Protein AF-0000000067275438 (afdb_homodimer)

Nearest PDB structures (foldseek):
  1jh6-assembly1_A  TM=9.634E-01  e=3.774E-24  Arabidopsis thaliana
  1fsi-assembly2_B  TM=9.396E-01  e=2.263E-23  Arabidopsis thaliana
  1fsi-assembly3_C  TM=9.341E-01  e=6.629E-23  Arabidopsis thaliana
  1fsi-assembly1_A  TM=9.059E-01  e=2.707E-23  Arabidopsis thaliana
  2d4g-assembly1_B  TM=7.883E-01  e=5.390E-08  Bacillus subtilis

Foldseek 3Di:
DPPPPPPVVPPDDDDDDADKFKKWKWFAFDPVVQVVLQQLLVQLCVPPNFADDGKTKTLGGIDIDHPVLLVVLVVVLQAPQAKDKWAFQAWDADQAQQRGIWGWTPCPPSSQVSSVSSCVSSVNDDPDGDTIIIDSHGDRDDPVSSVVSRVSSCVSPVCRNGDMGMGFKMFMWRFDPVPRNRPPIDTDDMDGHHD/DPPPPPPPVPDDDDDDDADKFWKWKWFAFDPVVQVVLQQLLVQLCVPPNFADDGKTKTLGGIDIDHPVLLVVLVVVLQAPQAKDKWAFQAWDADQAQQRGIWGWTPCPPSSQVSSVSSCVSSVNDDPDGDTIIIDSHGDRDDPVSSVVSRVSSCVSPVCRNGDMGMGFKMFMWRFDPVDRNRVVIDTDDMDGHHD

InterPro domains:
  IPR009097 Cyclic phosphodiesterase [SSF55144] (19-194)
  IPR012386 2',3'-cyclic-nucleotide 3'-phosphodiesterase [PF07823] (24-150)
  IPR012386 2',3'-cyclic-nucleotide 3'-phosphodiesterase [PIRSF017903] (10-194)
  IPR012386 2',3'-cyclic-nucleotide 3'-phosphodiesterase [PTHR28141] (18-194)

Solvent-accessible surface area (backbone atoms only — not comparable to full-atom values): 21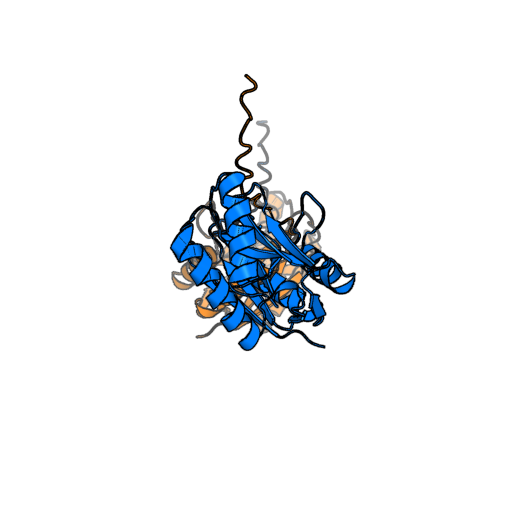178 Å² total; per-residue (Å²): 134,76,81,71,75,74,70,72,59,65,84,68,68,31,66,49,70,72,75,64,46,37,30,30,32,32,36,36,56,48,68,74,55,39,55,54,50,47,52,53,27,50,57,48,31,76,75,74,43,58,54,70,75,80,69,37,29,64,50,38,66,40,29,46,36,35,68,54,47,47,52,54,28,48,52,54,25,48,75,67,37,59,40,43,69,47,36,38,64,37,75,47,68,50,86,28,44,80,39,20,32,25,40,34,33,55,73,42,71,65,49,48,47,42,30,51,49,40,26,61,51,50,34,50,72,74,95,63,80,85,75,46,36,33,57,50,38,41,40,90,66,52,73,68,54,44,53,52,49,50,53,48,48,44,66,75,37,74,64,54,53,74,41,65,48,58,36,42,33,41,32,38,26,41,43,60,84,83,46,77,58,49,75,79,47,39,80,75,46,74,46,69,37,44,120,132,78,81,72,73,75,65,72,58,63,83,70,68,32,67,50,70,72,75,64,47,38,30,29,32,30,35,35,57,48,68,73,56,39,54,54,50,49,52,51,26,51,57,49,30,74,76,73,43,59,54,71,77,80,69,38,28,64,50,38,67,42,29,47,35,35,68,54,47,47,52,54,29,49,53,54,26,46,75,67,40,58,39,43,69,46,36,37,64,38,77,47,68,53,87,28,45,82,39,19,30,25,39,34,33,56,70,42,70,64,50,48,47,42,29,49,50,39,26,62,51,52,34,51,69,74,94,63,81,85,73,47,38,33,57,50,37,40,42,92,68,52,72,67,53,45,53,51,51,49,53,47,49,45,68,76,38,74,65,54,51,72,41,66,46,58,36,43,32,40,32,38,26,42,43,58,83,84,45,77,57,49,76,78,46,39,80,74,46,72,46,69,36,46,121

Radius of gyration: 29.34 Å; Cα contacts (8 Å, |Δi|>4): 802; chains: 2; bounding box: 52×86×52 Å

pLDDT: mean 92.57, std 13.68, range [24.53, 98.75]

Sequence (390 aa):
MEAGTAVMQQVQISEAVLEKHVYSVWALPREEVRVRVKKLMEGLRSEFGGPQFEPHVTVIGAIRLTEAEARDRFKKACETVKAYSATVEKIDSGTFYYQCVYLLLHPTTEVVEASALCCSHFGYNRSGSYMPHLSLLYGDLTDEEKKKAQEKAYILDEGISSLSFPISHLALCKTDTEDKSCKSWETVEECSLQPMEAGTAVMQQVQISEAVLEKHVYSVWALPREEVRVRVKKLMEGLRSEFGGPQFEPHVTVIGAIRLTEAEARDRFKKACETVKAYSATVEKIDSGTFYYQCVYLLLHPTTEVVEASALCCSHFGYNRSGSYMPHLSLLYGDLTDEEKKKAQEKAYILDEGISSLSFPISHLALCKTDTEDKSCKSWETVEECSLQP

Secondary structure (DSSP, 8-state):
------------PEEP----EEEEEEEEE-HHHHHHHHHHHHHHHHHH--------EEEEEEEEE-HHHHHHHHHHHHHHPBPEEEEEEEEEE-SSGGGSEEEEE---HHHHHHHHHHHHHHT---SS----EEEEE-S---HHHHHHHHHHHHHH-TTGGG-EEEEEEEEEEE--TT-TT-TT-EEEEEEEPB-/------------PEEP----EEEEEEEEE-HHHHHHHHHHHHHHHHHH--------EEEEEEEEE-HHHHHHHHHHHHHHPBPEEEEEEEEEE-SSGGGSEEEEE---HHHHHHHHHHHHHHT---SS----EEEEE-S---HHHHHHHHHHHHHH-TTGGG-EEEEEEEEEEE--TT-TT-TT-EEEEEEEPB-

Structure (mmCIF, N/CA/C/O backbone):
data_AF-0000000067275438-model_v1
#
loop_
_entity.id
_entity.type
_entity.pdbx_description
1 polymer 'Cyclic phosphodiesterase'
#
loop_
_atom_site.group_PDB
_atom_site.id
_atom_site.type_symbol
_atom_site.label_atom_id
_atom_site.label_alt_id
_atom_site.label_comp_id
_atom_site.label_asym_id
_atom_site.label_entity_id
_atom_site.label_seq_id
_atom_site.pdbx_PDB_ins_code
_atom_site.Cartn_x
_atom_site.Cartn_y
_atom_site.Cartn_z
_atom_site.occupancy
_atom_site.B_iso_or_equiv
_atom_site.auth_seq_id
_atom_site.auth_comp_id
_atom_site.auth_asym_id
_atom_site.auth_atom_id
_atom_site.pdbx_PDB_model_num
ATOM 1 N N . MET A 1 1 ? 32.469 -38.594 -7.516 1 27.27 1 MET A N 1
ATOM 2 C CA . MET A 1 1 ? 31.703 -38.344 -6.289 1 27.27 1 MET A CA 1
ATOM 3 C C . MET A 1 1 ? 31.656 -36.875 -5.945 1 27.27 1 MET A C 1
ATOM 5 O O . MET A 1 1 ? 31.875 -36.5 -4.793 1 27.27 1 MET A O 1
ATOM 9 N N . GLU A 1 2 ? 31.672 -36.031 -6.91 1 25.73 2 GLU A N 1
ATOM 10 C CA . GLU A 1 2 ? 31.531 -34.594 -6.914 1 25.73 2 GLU A CA 1
ATOM 11 C C . GLU A 1 2 ? 30.203 -34.156 -6.285 1 25.73 2 GLU A C 1
ATOM 13 O O . GLU A 1 2 ? 29.172 -34.812 -6.516 1 25.73 2 GLU A O 1
ATOM 18 N N . ALA A 1 3 ? 30.328 -33.656 -4.949 1 33.94 3 ALA A N 1
ATOM 19 C CA . ALA A 1 3 ? 29.234 -33.156 -4.105 1 33.94 3 ALA A CA 1
ATOM 20 C C . ALA A 1 3 ? 28.203 -32.406 -4.934 1 33.94 3 ALA A C 1
ATOM 22 O O . ALA A 1 3 ? 28.516 -31.375 -5.547 1 33.94 3 ALA A O 1
ATOM 23 N N . GLY A 1 4 ? 27.469 -32.969 -5.848 1 29.39 4 GLY A N 1
ATOM 24 C CA . GLY A 1 4 ? 26.469 -32.281 -6.66 1 29.39 4 GLY A CA 1
ATOM 25 C C . GLY A 1 4 ? 25.672 -31.266 -5.887 1 29.39 4 GLY A C 1
ATOM 26 O O . GLY A 1 4 ? 24.984 -31.594 -4.918 1 29.39 4 GLY A O 1
ATOM 27 N N . THR A 1 5 ? 26.281 -30.062 -5.68 1 33.25 5 THR A N 1
ATOM 28 C CA . THR A 1 5 ? 25.688 -28.938 -4.949 1 33.25 5 THR A CA 1
ATOM 29 C C . THR A 1 5 ? 24.203 -28.812 -5.25 1 33.25 5 THR A C 1
ATOM 31 O O . THR A 1 5 ? 23.812 -28.594 -6.395 1 33.25 5 THR A O 1
ATOM 34 N N . ALA A 1 6 ? 23.453 -29.672 -4.754 1 37.31 6 ALA A N 1
ATOM 35 C CA . ALA A 1 6 ? 21.984 -29.578 -4.719 1 37.31 6 ALA A CA 1
ATOM 36 C C . ALA A 1 6 ? 21.531 -28.125 -4.578 1 37.31 6 ALA A C 1
ATOM 38 O O . ALA A 1 6 ? 21.703 -27.516 -3.523 1 37.31 6 ALA A O 1
ATOM 39 N N . VAL A 1 7 ? 21.906 -27.25 -5.512 1 36.16 7 VAL A N 1
ATOM 40 C CA . VAL A 1 7 ? 21.375 -25.891 -5.449 1 36.16 7 VAL A CA 1
ATOM 41 C C . VAL A 1 7 ? 19.891 -25.938 -5.09 1 36.16 7 VAL A C 1
ATOM 43 O O . VAL A 1 7 ? 19.078 -26.469 -5.859 1 36.16 7 VAL A O 1
ATOM 46 N N . MET A 1 8 ? 19.438 -26.219 -4.012 1 40.56 8 MET A N 1
ATOM 47 C CA . MET A 1 8 ? 18.094 -26.047 -3.479 1 40.56 8 MET A CA 1
ATOM 48 C C . MET A 1 8 ? 17.453 -24.781 -4.02 1 40.56 8 MET A C 1
ATOM 50 O O . MET A 1 8 ? 17.922 -23.672 -3.75 1 40.56 8 MET A O 1
ATOM 54 N N . GLN A 1 9 ? 17.203 -24.688 -5.285 1 50.91 9 GLN A N 1
ATOM 55 C CA . GLN A 1 9 ? 16.734 -23.453 -5.91 1 50.91 9 GLN A CA 1
ATOM 56 C C . GLN A 1 9 ? 15.586 -22.844 -5.125 1 50.91 9 GLN A C 1
ATOM 58 O O . GLN A 1 9 ? 14.555 -23.484 -4.918 1 50.91 9 GLN A O 1
ATOM 63 N N . GLN A 1 10 ? 15.812 -22.234 -4 1 59.75 10 GLN A N 1
ATOM 64 C CA . GLN A 1 10 ? 14.914 -21.469 -3.152 1 59.75 10 GLN A CA 1
ATOM 65 C C . GLN A 1 10 ? 14.023 -20.547 -3.984 1 59.75 10 GLN A C 1
ATOM 67 O O . GLN A 1 10 ? 14.43 -20.078 -5.047 1 59.75 10 GLN A O 1
ATOM 72 N N . VAL A 1 11 ? 12.734 -20.703 -3.721 1 72.75 11 VAL A N 1
ATOM 73 C CA . VAL A 1 11 ? 11.828 -19.734 -4.332 1 72.75 11 VAL A CA 1
ATOM 74 C C . VAL A 1 11 ? 12.367 -18.328 -4.137 1 72.75 11 VAL A C 1
ATOM 76 O O . VAL A 1 11 ? 12.727 -17.938 -3.023 1 72.75 11 VAL A O 1
ATOM 79 N N . GLN A 1 12 ? 12.734 -17.766 -5.195 1 79.62 12 GLN A N 1
ATOM 80 C CA . GLN A 1 12 ? 13.164 -16.375 -5.117 1 79.62 12 GLN A CA 1
ATOM 81 C C . GLN A 1 12 ? 11.984 -15.438 -4.848 1 79.62 12 GLN A C 1
ATOM 83 O O . GLN A 1 12 ? 11.023 -15.414 -5.613 1 79.62 12 GLN A O 1
ATOM 88 N N . ILE A 1 13 ? 12.078 -14.852 -3.732 1 86.25 13 ILE A N 1
ATOM 89 C CA . ILE A 1 13 ? 11.047 -13.875 -3.4 1 86.25 13 ILE A CA 1
ATOM 90 C C . ILE A 1 13 ? 11.477 -12.492 -3.887 1 86.25 13 ILE A C 1
ATOM 92 O O . ILE A 1 13 ? 12.547 -12 -3.514 1 86.25 13 ILE A O 1
ATOM 96 N N . SER A 1 14 ? 10.672 -11.906 -4.723 1 86.94 14 SER A N 1
ATOM 97 C CA . SER A 1 14 ? 10.961 -10.57 -5.238 1 86.94 14 SER A CA 1
ATOM 98 C C . SER A 1 14 ? 10.469 -9.492 -4.285 1 86.94 14 SER A C 1
ATOM 100 O O . SER A 1 14 ? 9.531 -9.719 -3.512 1 86.94 14 SER A O 1
ATOM 102 N N . GLU A 1 15 ? 11.219 -8.383 -4.262 1 86.12 15 GLU A N 1
ATOM 103 C CA . GLU A 1 15 ? 10.766 -7.184 -3.572 1 86.12 15 GLU A CA 1
ATOM 104 C C . GLU A 1 15 ? 10.195 -6.164 -4.559 1 86.12 15 GLU A C 1
ATOM 106 O O . GLU A 1 15 ? 10.828 -5.855 -5.57 1 86.12 15 GLU A O 1
ATOM 111 N N . ALA A 1 16 ? 9.008 -5.777 -4.238 1 84.75 16 ALA A N 1
ATOM 112 C CA . ALA A 1 16 ? 8.398 -4.816 -5.156 1 84.75 16 ALA A CA 1
ATOM 113 C C . ALA A 1 16 ? 9.125 -3.475 -5.105 1 84.75 16 ALA A C 1
ATOM 115 O O . ALA A 1 16 ? 9.508 -3.01 -4.031 1 84.75 16 ALA A O 1
ATOM 116 N N . VAL A 1 17 ? 9.391 -3.01 -6.191 1 81.62 17 VAL A N 1
ATOM 117 C CA . VAL A 1 17 ? 9.953 -1.664 -6.266 1 81.62 17 VAL A CA 1
ATOM 118 C C . VAL A 1 17 ? 8.828 -0.652 -6.496 1 81.62 17 VAL A C 1
ATOM 120 O O . VAL A 1 17 ? 8.484 -0.352 -7.641 1 81.62 17 VAL A O 1
ATOM 123 N N . LEU A 1 18 ? 8.227 -0.186 -5.496 1 85.19 18 LEU A N 1
ATOM 124 C CA . LEU A 1 18 ? 7.105 0.743 -5.598 1 85.19 18 LEU A CA 1
ATOM 125 C C . LEU A 1 18 ? 7.52 2.145 -5.164 1 85.19 18 LEU A C 1
ATOM 127 O O . LEU A 1 18 ? 8.273 2.307 -4.207 1 85.19 18 LEU A O 1
ATOM 131 N N . GLU A 1 19 ? 7.051 3.141 -5.871 1 90.19 19 GLU A N 1
ATOM 132 C CA . GLU A 1 19 ? 7.387 4.531 -5.574 1 90.19 19 GLU A CA 1
ATOM 133 C C . GLU A 1 19 ? 6.684 5.004 -4.301 1 90.19 19 GLU A C 1
ATOM 135 O O . GLU A 1 19 ? 5.48 4.805 -4.141 1 90.19 19 GLU A O 1
ATOM 140 N N . LYS A 1 20 ? 7.449 5.59 -3.477 1 94.12 20 LYS A N 1
ATOM 141 C CA . LYS A 1 20 ? 6.91 6.129 -2.23 1 94.12 20 LYS A CA 1
ATOM 142 C C . LYS A 1 20 ? 6.988 7.652 -2.213 1 94.12 20 LYS A C 1
ATOM 144 O O . LYS A 1 20 ? 7.816 8.242 -2.906 1 94.12 20 LYS A O 1
ATOM 149 N N . HIS A 1 21 ? 6.113 8.273 -1.488 1 96.19 21 HIS A N 1
ATOM 150 C CA . HIS A 1 21 ? 6.07 9.711 -1.259 1 96.19 21 HIS A CA 1
ATOM 151 C C . HIS A 1 21 ? 5.801 10.023 0.208 1 96.19 21 HIS A C 1
ATOM 153 O O . HIS A 1 21 ? 5.508 9.125 0.999 1 96.19 21 HIS A O 1
ATOM 159 N N . VAL A 1 22 ? 5.969 11.297 0.552 1 96.25 22 VAL A N 1
ATOM 160 C CA . VAL A 1 22 ? 5.707 11.75 1.916 1 96.25 22 VAL A CA 1
ATOM 161 C C . VAL A 1 22 ? 4.262 12.227 2.035 1 96.25 22 VAL A C 1
ATOM 163 O O . VAL A 1 22 ? 3.824 13.086 1.266 1 96.25 22 VAL A O 1
ATOM 166 N N . TYR A 1 23 ? 3.566 11.648 3.012 1 97.38 23 TYR A N 1
ATOM 167 C CA . TYR A 1 23 ? 2.166 12 3.223 1 97.38 23 TYR A CA 1
ATOM 168 C C . TYR A 1 23 ? 1.951 12.562 4.621 1 97.38 23 TYR A C 1
ATOM 170 O O . TYR A 1 23 ? 2.707 12.258 5.543 1 97.38 23 TYR A O 1
ATOM 178 N N . SER A 1 24 ? 0.953 13.359 4.738 1 97.12 24 SER A N 1
ATOM 179 C CA . SER A 1 24 ? 0.463 13.906 5.996 1 97.12 24 SER A CA 1
ATOM 180 C C . SER A 1 24 ? -1.059 13.836 6.078 1 97.12 24 SER A C 1
ATOM 182 O O . SER A 1 24 ? -1.737 13.773 5.051 1 97.12 24 SER A O 1
ATOM 184 N N . VAL A 1 25 ? -1.567 13.812 7.25 1 98.12 25 VAL A N 1
ATOM 185 C CA . VAL A 1 25 ? -3.002 13.93 7.484 1 98.12 25 VAL A CA 1
ATOM 186 C C . VAL A 1 25 ? -3.301 15.266 8.172 1 98.12 25 VAL A C 1
ATOM 188 O O . VAL A 1 25 ? -2.717 15.57 9.211 1 98.12 25 VAL A O 1
ATOM 191 N N . TRP A 1 26 ? -4.191 15.953 7.57 1 98.38 26 TRP A N 1
ATOM 192 C CA . TRP A 1 26 ? -4.551 17.281 8.07 1 98.38 26 TRP A CA 1
ATOM 193 C C . TRP A 1 26 ? -6.008 17.312 8.523 1 98.38 26 TRP A C 1
ATOM 195 O O . TRP A 1 26 ? -6.879 16.719 7.879 1 98.38 26 TRP A O 1
ATOM 205 N N . ALA A 1 27 ? -6.254 17.922 9.641 1 98.5 27 ALA A N 1
ATOM 206 C CA . ALA A 1 27 ? -7.605 18.344 10 1 98.5 27 ALA A CA 1
ATOM 207 C C . ALA A 1 27 ? -7.926 19.719 9.406 1 98.5 27 ALA A C 1
ATOM 209 O O . ALA A 1 27 ? -7.188 20.688 9.617 1 98.5 27 ALA A O 1
ATOM 210 N N . LEU A 1 28 ? -9.047 19.797 8.703 1 97.75 28 LEU A N 1
ATOM 211 C CA . LEU A 1 28 ? -9.414 21.016 8 1 97.75 28 LEU A CA 1
ATOM 212 C C . LEU A 1 28 ? -10.539 21.75 8.727 1 97.75 28 LEU A C 1
ATOM 214 O O . LEU A 1 28 ? -11.617 21.188 8.93 1 97.75 28 LEU A O 1
ATOM 218 N N . PRO A 1 29 ? -10.305 23.016 9.07 1 97.44 29 PRO A N 1
ATOM 219 C CA . PRO A 1 29 ? -11.414 23.797 9.625 1 97.44 29 PRO A CA 1
ATOM 220 C C . PRO A 1 29 ? -12.508 24.062 8.594 1 97.44 29 PRO A C 1
ATOM 222 O O . PRO A 1 29 ? -12.289 23.922 7.391 1 97.44 29 PRO A O 1
ATOM 225 N N . ARG A 1 30 ? -13.641 24.406 9.117 1 95.5 30 ARG A N 1
ATOM 226 C CA . ARG A 1 30 ? -14.734 24.781 8.219 1 95.5 30 ARG A CA 1
ATOM 227 C C . ARG A 1 30 ? -14.406 26.062 7.4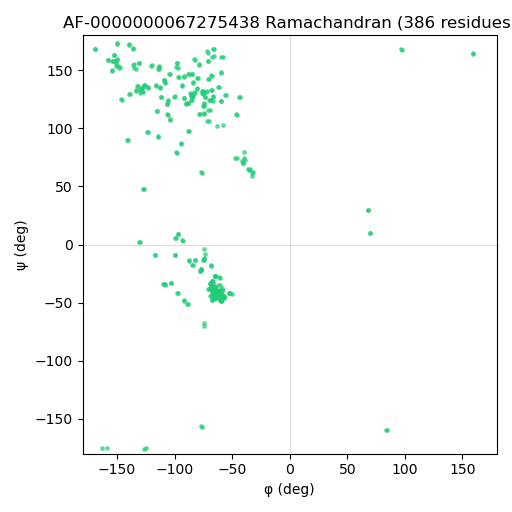65 1 95.5 30 ARG A C 1
ATOM 229 O O . ARG A 1 30 ? -13.477 26.781 7.832 1 95.5 30 ARG A O 1
ATOM 236 N N . GLU A 1 31 ? -15.219 26.328 6.484 1 95.88 31 GLU A N 1
ATOM 237 C CA . GLU A 1 31 ? -14.945 27.406 5.547 1 95.88 31 GLU A CA 1
ATOM 238 C C . GLU A 1 31 ? -14.852 28.75 6.262 1 95.88 31 GLU A C 1
ATOM 240 O O . GLU A 1 31 ? -13.961 29.562 5.969 1 95.88 31 GLU A O 1
ATOM 245 N N . GLU A 1 32 ? -15.734 29.016 7.164 1 95.75 32 GLU A N 1
ATOM 246 C CA . GLU A 1 32 ? -15.75 30.297 7.859 1 95.75 32 GLU A CA 1
ATOM 247 C C . GLU A 1 32 ? -14.453 30.531 8.625 1 95.75 32 GLU A C 1
ATOM 249 O O . GLU A 1 32 ? -13.93 31.641 8.641 1 95.75 32 GLU A O 1
ATOM 254 N N . VAL A 1 33 ? -14.016 29.469 9.258 1 97.44 33 VAL A N 1
ATOM 255 C CA . VAL A 1 33 ? -12.781 29.562 10.016 1 97.44 33 VAL A CA 1
ATOM 256 C C . VAL A 1 33 ? -11.594 29.688 9.062 1 97.44 33 VAL A C 1
ATOM 258 O O . VAL A 1 33 ? -10.664 30.453 9.312 1 97.44 33 VAL A O 1
ATOM 261 N N . ARG A 1 34 ? -11.625 28.9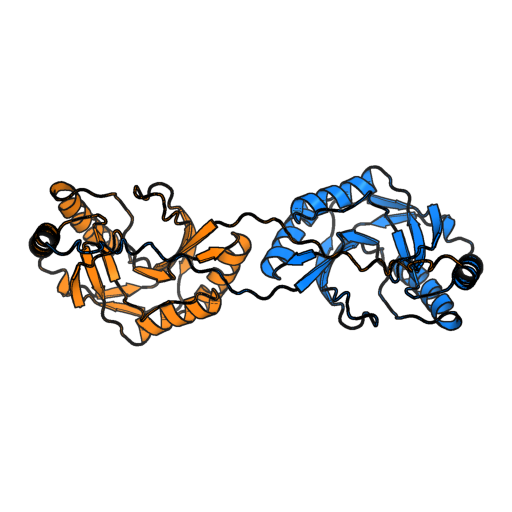84 7.965 1 97.38 34 ARG A N 1
ATOM 262 C CA . ARG A 1 34 ? -10.547 29.031 6.984 1 97.38 34 ARG A CA 1
ATOM 263 C C . ARG A 1 34 ? -10.359 30.438 6.438 1 97.38 34 ARG A C 1
ATOM 265 O O . ARG A 1 34 ? -9.227 30.922 6.316 1 97.38 34 ARG A O 1
ATOM 272 N N . VAL A 1 35 ? -11.414 31.062 6.094 1 97.31 35 VAL A N 1
ATOM 273 C CA . VAL A 1 35 ? -11.367 32.406 5.539 1 97.31 35 VAL A CA 1
ATOM 274 C C . VAL A 1 35 ? -10.75 33.375 6.555 1 97.31 35 VAL A C 1
ATOM 276 O O . VAL A 1 35 ? -9.898 34.188 6.207 1 97.31 35 VAL A O 1
ATOM 279 N N . ARG A 1 36 ? -11.211 33.25 7.781 1 98 36 ARG A N 1
ATOM 280 C CA . ARG A 1 36 ? -10.703 34.125 8.852 1 98 36 ARG A CA 1
ATOM 281 C C . ARG A 1 36 ? -9.203 33.938 9.047 1 98 36 ARG A C 1
ATOM 283 O O . ARG A 1 36 ? -8.453 34.906 9.094 1 98 36 ARG A O 1
ATOM 290 N N . VAL A 1 37 ? -8.82 32.688 9.117 1 98.38 37 VAL A N 1
ATOM 291 C CA . VAL A 1 37 ? -7.418 32.375 9.367 1 98.38 37 VAL A CA 1
ATOM 292 C C . VAL A 1 37 ? -6.57 32.781 8.164 1 98.38 37 VAL A C 1
ATOM 294 O O . VAL A 1 37 ? -5.457 33.281 8.328 1 98.38 37 VAL A O 1
ATOM 297 N N . LYS A 1 38 ? -7.039 32.625 6.988 1 98.12 38 LYS A N 1
ATOM 298 C CA . LYS A 1 38 ? -6.312 33 5.781 1 98.12 38 LYS A CA 1
ATOM 299 C C . LYS A 1 38 ? -6.02 34.5 5.77 1 98.12 38 LYS A C 1
ATOM 301 O O . LYS A 1 38 ? -4.945 34.938 5.344 1 98.12 38 LYS A O 1
ATOM 306 N N . LYS A 1 39 ? -6.996 35.25 6.148 1 98.12 39 LYS A N 1
ATOM 307 C CA . LYS A 1 39 ? -6.793 36.688 6.219 1 98.12 39 LYS A CA 1
ATOM 308 C C . LYS A 1 39 ? -5.664 37.031 7.184 1 98.12 39 LYS A C 1
ATOM 310 O O . LYS A 1 39 ? -4.832 37.906 6.891 1 98.12 39 LYS A O 1
ATOM 315 N N . LEU A 1 40 ? -5.738 36.438 8.312 1 98.44 40 LEU A N 1
ATOM 316 C CA . LEU A 1 40 ? -4.691 36.625 9.312 1 98.44 40 LEU A CA 1
ATOM 317 C C . LEU A 1 40 ? -3.33 36.219 8.75 1 98.44 40 LEU A C 1
ATOM 319 O O . LEU A 1 40 ? -2.355 36.969 8.906 1 98.44 40 LEU A O 1
ATOM 323 N N . MET A 1 41 ? -3.244 35.094 8.078 1 98.69 41 MET A N 1
ATOM 324 C CA . MET A 1 41 ? -2.01 34.594 7.477 1 98.69 41 MET A CA 1
ATOM 325 C C . MET A 1 41 ? -1.488 35.562 6.43 1 98.69 41 MET A C 1
ATOM 327 O O . MET A 1 41 ? -0.287 35.844 6.367 1 98.69 41 MET A O 1
ATOM 331 N N . GLU A 1 42 ? -2.357 36.062 5.594 1 98.38 42 GLU A N 1
ATOM 332 C CA . GLU A 1 42 ? -1.98 37.031 4.562 1 98.38 42 GLU A CA 1
ATOM 333 C C . GLU A 1 42 ? -1.379 38.281 5.176 1 98.38 42 GLU A C 1
ATOM 335 O O . GLU A 1 42 ? -0.394 38.812 4.664 1 98.38 42 GLU A O 1
ATOM 340 N N . GLY A 1 43 ? -1.978 38.781 6.227 1 98.38 43 GLY A N 1
ATOM 341 C CA . GLY A 1 43 ? -1.438 39.906 6.93 1 98.38 43 GLY A CA 1
ATOM 342 C C . GLY A 1 43 ? -0.029 39.688 7.449 1 98.38 43 GLY A C 1
ATOM 343 O O . GLY A 1 43 ? 0.829 40.562 7.328 1 98.38 43 GLY A O 1
ATOM 344 N N . LEU A 1 44 ? 0.17 38.562 8.016 1 98.62 44 LEU A N 1
ATOM 345 C CA . LEU A 1 44 ? 1.493 38.25 8.539 1 98.62 44 LEU A CA 1
ATOM 346 C C . LEU A 1 44 ? 2.506 38.094 7.41 1 98.62 44 LEU A C 1
ATOM 348 O O . LEU A 1 44 ? 3.619 38.625 7.496 1 98.62 44 LEU A O 1
ATOM 352 N N . ARG A 1 45 ? 2.141 37.406 6.34 1 98.19 45 ARG A N 1
ATOM 353 C CA . ARG A 1 45 ? 3.045 37.188 5.215 1 98.19 45 ARG A CA 1
ATOM 354 C C . ARG A 1 45 ? 3.443 38.5 4.57 1 98.19 45 ARG A C 1
ATOM 356 O O . ARG A 1 45 ? 4.562 38.656 4.07 1 98.19 45 ARG A O 1
ATOM 363 N N . SER A 1 46 ? 2.543 39.438 4.543 1 98 46 SER A N 1
ATOM 364 C CA . SER A 1 46 ? 2.818 40.719 3.93 1 98 46 SER A CA 1
ATOM 365 C C . SER A 1 46 ? 3.969 41.438 4.633 1 98 46 SER A C 1
ATOM 367 O O . SER A 1 46 ? 4.699 42.219 4.016 1 98 46 SER A O 1
ATOM 369 N N . GLU A 1 47 ? 4.141 41.156 5.871 1 97.69 47 GLU A N 1
ATOM 370 C CA . GLU A 1 47 ? 5.156 41.844 6.652 1 97.69 47 GLU A CA 1
ATOM 371 C C . GLU A 1 47 ? 6.387 40.969 6.871 1 97.69 47 GLU A C 1
ATOM 373 O O . GLU A 1 47 ? 7.512 41.469 6.906 1 97.69 47 GLU A O 1
ATOM 378 N N . PHE A 1 48 ? 6.191 39.719 6.984 1 98.06 48 PHE A N 1
ATOM 379 C CA . PHE A 1 48 ? 7.293 38.875 7.445 1 98.06 48 PHE A CA 1
ATOM 380 C C . PHE A 1 48 ? 7.703 37.875 6.371 1 98.06 48 PHE A C 1
ATOM 382 O O . PHE A 1 48 ? 8.688 37.156 6.531 1 98.06 48 PHE A O 1
ATOM 389 N N . GLY A 1 49 ? 6.898 37.781 5.285 1 97.31 49 GLY A N 1
ATOM 390 C CA . GLY A 1 49 ? 7.195 36.875 4.199 1 97.31 49 GLY A CA 1
ATOM 391 C C . GLY A 1 49 ? 6.691 35.469 4.457 1 97.31 49 GLY A C 1
ATOM 392 O O . GLY A 1 49 ? 5.727 35.25 5.199 1 97.31 49 GLY A O 1
ATOM 393 N N . GLY A 1 50 ? 7.328 34.469 3.688 1 96.94 50 GLY A N 1
ATOM 394 C CA . GLY A 1 50 ? 6.934 33.062 3.803 1 96.94 50 GLY A CA 1
ATOM 395 C C . GLY A 1 50 ? 5.957 32.625 2.725 1 96.94 50 GLY A C 1
ATOM 396 O O . GLY A 1 50 ? 5.383 33.469 2.029 1 96.94 50 GLY A O 1
ATOM 397 N N . PRO A 1 51 ? 5.793 31.375 2.643 1 97.81 51 PRO A N 1
ATOM 398 C CA . PRO A 1 51 ? 4.926 30.828 1.593 1 97.81 51 PRO A CA 1
ATOM 399 C C . PRO A 1 51 ? 3.447 30.875 1.972 1 97.81 51 PRO A C 1
ATOM 401 O O . PRO A 1 51 ? 3.113 30.984 3.152 1 97.81 51 PRO A O 1
ATOM 404 N N . GLN A 1 52 ? 2.639 30.812 0.938 1 97.12 52 GLN A N 1
ATOM 405 C CA . GLN A 1 52 ? 1.207 30.609 1.138 1 97.12 52 GLN A CA 1
ATOM 406 C C . GLN A 1 52 ? 0.875 29.125 1.296 1 97.12 52 GLN A C 1
ATOM 408 O O . GLN A 1 52 ? 1.44 28.281 0.6 1 97.12 52 GLN A O 1
ATOM 413 N N . PHE A 1 53 ? 0.017 28.812 2.172 1 96.94 53 PHE A N 1
ATOM 414 C CA . PHE A 1 53 ? -0.493 27.469 2.352 1 96.94 53 PHE A CA 1
ATOM 415 C C . PHE A 1 53 ? -1.898 27.484 2.939 1 96.94 53 PHE A C 1
ATOM 417 O O . PHE A 1 53 ? -2.348 28.516 3.447 1 96.94 53 PHE A O 1
ATOM 424 N N . GLU A 1 54 ? -2.6 26.391 2.834 1 96.69 54 GLU A N 1
ATOM 425 C CA . GLU A 1 54 ? -3.971 26.297 3.326 1 96.69 54 GLU A CA 1
ATOM 426 C C . GLU A 1 54 ? -4 26.047 4.832 1 96.69 54 GLU A C 1
ATOM 428 O O . GLU A 1 54 ? -3.24 25.219 5.348 1 96.69 54 GLU A O 1
ATOM 433 N N . PRO A 1 55 ? -4.852 26.797 5.562 1 98.06 55 PRO A N 1
ATOM 434 C CA . PRO A 1 55 ? -4.98 26.547 7 1 98.06 55 PRO A CA 1
ATOM 435 C C . PRO A 1 55 ? -5.348 25.094 7.316 1 98.06 55 PRO A C 1
ATOM 437 O O . PRO A 1 55 ? -6.305 24.562 6.754 1 98.06 55 PRO A O 1
ATOM 440 N N . HIS A 1 56 ? -4.57 24.5 8.195 1 98.25 56 HIS A N 1
ATOM 441 C CA . HIS A 1 56 ? -4.832 23.125 8.609 1 98.25 56 HIS A CA 1
ATOM 442 C C . HIS A 1 56 ? -4.203 22.828 9.969 1 98.25 56 HIS A C 1
ATOM 444 O O . HIS A 1 56 ? -3.301 23.547 10.406 1 98.25 56 HIS A O 1
ATOM 450 N N . VAL A 1 57 ? -4.707 21.828 10.625 1 98.12 57 VAL A N 1
ATOM 451 C CA . VAL A 1 57 ? -4.082 21.234 11.805 1 98.12 57 VAL A CA 1
ATOM 452 C C . VAL A 1 57 ? -3.486 19.891 11.445 1 98.12 57 VAL A C 1
ATOM 454 O O . VAL A 1 57 ? -4.207 18.969 11.023 1 98.12 57 VAL A O 1
ATOM 457 N N . THR A 1 58 ? -2.234 19.734 11.633 1 96.19 58 THR A N 1
ATOM 458 C CA . THR A 1 58 ? -1.596 18.469 11.305 1 96.19 58 THR A CA 1
ATOM 459 C C . THR A 1 58 ? -1.947 17.406 12.344 1 96.19 58 THR A C 1
ATOM 461 O O . THR A 1 58 ? -1.697 17.578 13.539 1 96.19 58 THR A O 1
ATOM 464 N N . VAL A 1 59 ? -2.529 16.359 11.883 1 96.94 59 VAL A N 1
ATOM 465 C CA . VAL A 1 59 ? -2.887 15.234 12.742 1 96.94 59 VAL A CA 1
ATOM 466 C C . VAL A 1 59 ? -1.753 14.219 12.758 1 96.94 59 VAL A C 1
ATOM 468 O O . VAL A 1 59 ? -1.389 13.703 13.82 1 96.94 59 VAL A O 1
ATOM 471 N N . ILE A 1 60 ? -1.309 13.898 11.578 1 93.88 60 ILE A N 1
ATOM 472 C CA . ILE A 1 60 ? -0.106 13.102 11.375 1 93.88 60 ILE A CA 1
ATOM 473 C C . ILE A 1 60 ? 0.879 13.867 10.492 1 93.88 60 ILE A C 1
ATOM 475 O O . ILE A 1 60 ? 0.495 14.43 9.469 1 93.88 60 ILE A O 1
ATOM 479 N N . GLY A 1 61 ? 2.1 13.805 10.984 1 89.56 61 GLY A N 1
ATOM 480 C CA . GLY A 1 61 ? 3.166 14.438 10.227 1 89.56 61 GLY A CA 1
ATOM 481 C C . GLY A 1 61 ? 3.594 13.641 9.016 1 89.56 61 GLY A C 1
ATOM 482 O O . GLY A 1 61 ? 2.877 12.742 8.57 1 89.56 61 GLY A O 1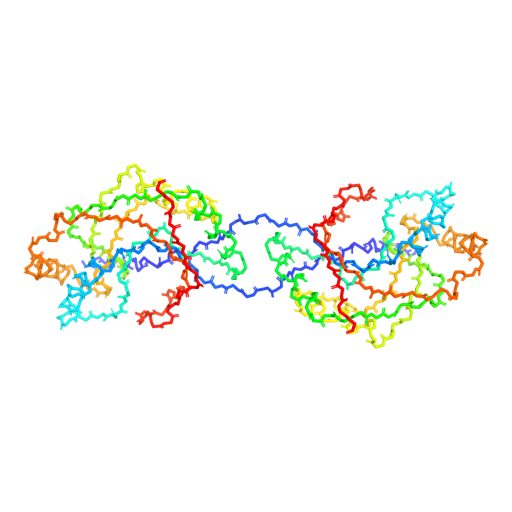
ATOM 483 N N . ALA A 1 62 ? 4.73 13.844 8.57 1 91.19 62 ALA A N 1
ATOM 484 C CA . ALA A 1 62 ? 5.289 13.32 7.328 1 91.19 62 ALA A CA 1
ATOM 485 C C . ALA A 1 62 ? 5.645 11.844 7.465 1 91.19 62 ALA A C 1
ATOM 487 O O . ALA A 1 62 ? 6.434 11.461 8.336 1 91.19 62 ALA A O 1
ATOM 488 N N . ILE A 1 63 ? 5.035 11.023 6.668 1 95.06 63 ILE A N 1
ATOM 489 C CA . ILE A 1 63 ? 5.277 9.586 6.629 1 95.06 63 ILE A CA 1
ATOM 490 C C . ILE A 1 63 ? 5.465 9.133 5.184 1 95.06 63 ILE A C 1
ATOM 492 O O . ILE A 1 63 ? 4.746 9.586 4.289 1 95.06 63 ILE A O 1
ATOM 496 N N . ARG A 1 64 ? 6.414 8.32 5.012 1 94.69 64 ARG A N 1
ATOM 497 C CA . ARG A 1 64 ? 6.703 7.824 3.672 1 94.69 64 ARG A CA 1
ATOM 498 C C . ARG A 1 64 ? 5.895 6.566 3.367 1 94.69 64 ARG A C 1
ATOM 500 O O . ARG A 1 64 ? 5.984 5.574 4.09 1 94.69 64 ARG A O 1
ATOM 507 N N . LEU A 1 65 ? 5.082 6.566 2.332 1 95.88 65 LEU A N 1
ATOM 508 C CA . LEU A 1 65 ? 4.199 5.473 1.93 1 95.88 65 LEU A CA 1
ATOM 509 C C . LEU A 1 65 ? 3.992 5.473 0.419 1 95.88 65 LEU A C 1
ATOM 511 O O . LEU A 1 65 ? 4.215 6.488 -0.244 1 95.88 65 LEU A O 1
ATOM 515 N N . THR A 1 66 ? 3.568 4.285 -0.106 1 93.81 66 THR A N 1
ATOM 516 C CA . THR A 1 66 ? 2.953 4.285 -1.429 1 93.81 66 THR A CA 1
ATOM 517 C C . THR A 1 66 ? 1.569 4.926 -1.382 1 93.81 66 THR A C 1
ATOM 519 O O . THR A 1 66 ? 0.956 5.016 -0.316 1 93.81 66 THR A O 1
ATOM 522 N N . GLU A 1 67 ? 1.156 5.363 -2.482 1 95.31 67 GLU A N 1
ATOM 523 C CA . GLU A 1 67 ? -0.174 5.965 -2.506 1 95.31 67 GLU A CA 1
ATOM 524 C C . GLU A 1 67 ? -1.239 4.965 -2.068 1 95.31 67 GLU A C 1
ATOM 526 O O . GLU A 1 67 ? -2.162 5.316 -1.33 1 95.31 67 GLU A O 1
ATOM 531 N N . ALA A 1 68 ? -1.155 3.729 -2.471 1 94.5 68 ALA A N 1
ATOM 532 C CA . ALA A 1 68 ? -2.117 2.695 -2.1 1 94.5 68 ALA A CA 1
ATOM 533 C C . ALA A 1 68 ? -2.158 2.502 -0.587 1 94.5 68 ALA A C 1
ATOM 535 O O . ALA A 1 68 ? -3.236 2.398 0.003 1 94.5 68 ALA A O 1
ATOM 536 N N . GLU A 1 69 ? -1.024 2.457 0.019 1 95.56 69 GLU A N 1
ATOM 537 C CA . GLU A 1 69 ? -0.958 2.314 1.47 1 95.56 69 GLU A CA 1
ATOM 538 C C . GLU A 1 69 ? -1.549 3.533 2.172 1 95.56 69 GLU A C 1
ATOM 540 O O . GLU A 1 69 ? -2.301 3.395 3.139 1 95.56 69 GLU A O 1
ATOM 545 N N . ALA A 1 70 ? -1.183 4.691 1.689 1 97.19 70 ALA A N 1
ATOM 546 C CA . ALA A 1 70 ? -1.657 5.934 2.295 1 97.19 70 ALA A CA 1
ATOM 547 C C . ALA A 1 70 ? -3.18 6.012 2.26 1 97.19 70 ALA A C 1
ATOM 549 O O . ALA A 1 70 ? -3.814 6.328 3.27 1 97.19 70 ALA A O 1
ATOM 550 N N . ARG A 1 71 ? -3.699 5.738 1.11 1 97.38 71 ARG A N 1
ATOM 551 C CA . ARG A 1 71 ? -5.148 5.793 0.949 1 97.38 71 ARG A CA 1
ATOM 552 C C . ARG A 1 71 ? -5.84 4.762 1.837 1 97.38 71 ARG A C 1
ATOM 554 O O . ARG A 1 71 ? -6.867 5.055 2.453 1 97.38 71 ARG A O 1
ATOM 561 N N . ASP A 1 72 ? -5.324 3.586 1.866 1 96.69 72 ASP A N 1
ATOM 562 C CA . ASP A 1 72 ? -5.91 2.525 2.682 1 96.69 72 ASP A CA 1
ATOM 563 C C . ASP A 1 72 ? -5.906 2.904 4.16 1 96.69 72 ASP A C 1
ATOM 565 O O . ASP A 1 72 ? -6.914 2.736 4.852 1 96.69 72 ASP A O 1
ATOM 569 N N . ARG A 1 73 ? -4.793 3.406 4.633 1 96.44 73 ARG A N 1
ATOM 570 C CA . ARG A 1 73 ? -4.66 3.789 6.035 1 96.44 73 ARG A CA 1
ATOM 571 C C . ARG A 1 73 ? -5.531 5 6.355 1 96.44 73 ARG A C 1
ATOM 573 O O . ARG A 1 73 ? -6.109 5.082 7.441 1 96.44 73 ARG A O 1
ATOM 580 N N . PHE A 1 74 ? -5.637 5.852 5.453 1 98.31 74 PHE A N 1
ATOM 581 C CA . PHE A 1 74 ? -6.465 7.039 5.629 1 98.31 74 PHE A CA 1
ATOM 582 C C . PHE A 1 74 ? -7.934 6.656 5.758 1 98.31 74 PHE A C 1
ATOM 584 O O . PHE A 1 74 ? -8.641 7.176 6.621 1 98.31 74 PHE A O 1
ATOM 591 N N . LYS A 1 75 ? -8.344 5.801 4.887 1 97.44 75 LYS A N 1
ATOM 592 C CA . LYS A 1 75 ? -9.727 5.336 4.949 1 97.44 75 LYS A CA 1
ATOM 593 C C . LYS A 1 75 ? -10.031 4.711 6.309 1 97.44 75 LYS A C 1
ATOM 595 O O . LYS A 1 75 ? -11.078 4.988 6.898 1 97.44 75 LYS A O 1
ATOM 600 N N . LYS A 1 76 ? -9.172 3.908 6.773 1 96.31 76 LYS A N 1
ATOM 601 C CA . LYS A 1 76 ? -9.359 3.264 8.07 1 96.31 76 LYS A CA 1
ATOM 602 C C . LYS A 1 76 ? -9.414 4.297 9.195 1 96.31 76 LYS A C 1
ATOM 604 O O . LYS A 1 76 ? -10.234 4.184 10.109 1 96.31 76 LYS A O 1
ATOM 609 N N . ALA A 1 77 ? -8.547 5.234 9.141 1 97.06 77 ALA A N 1
ATOM 610 C CA . ALA A 1 77 ? -8.555 6.309 10.125 1 97.06 77 ALA A CA 1
ATOM 611 C C . ALA A 1 77 ? -9.891 7.059 10.109 1 97.06 77 ALA A C 1
ATOM 613 O O . ALA A 1 77 ? -10.469 7.332 11.164 1 97.06 77 ALA A O 1
ATOM 614 N N . CYS A 1 78 ? -10.398 7.352 8.922 1 97.5 78 CYS A N 1
ATOM 615 C CA . CYS A 1 78 ? -11.625 8.125 8.773 1 97.5 78 CYS A CA 1
ATOM 616 C C . CYS A 1 78 ? -12.82 7.363 9.336 1 97.5 78 CYS A C 1
ATOM 618 O O . CYS A 1 78 ? -13.797 7.969 9.773 1 97.5 78 CYS A O 1
ATOM 620 N N . GLU A 1 79 ? -12.727 6.059 9.328 1 96.94 79 GLU A N 1
ATOM 621 C CA . GLU A 1 79 ? -13.805 5.23 9.852 1 96.94 79 GLU A CA 1
ATOM 622 C C . GLU A 1 79 ? -13.805 5.211 11.375 1 96.94 79 GLU A C 1
ATOM 624 O O . GLU A 1 79 ? -14.828 4.922 12 1 96.94 79 GLU A O 1
ATOM 629 N N . THR A 1 80 ? -12.688 5.504 11.969 1 96.81 80 THR A N 1
ATOM 630 C CA . THR A 1 80 ? -12.555 5.297 13.406 1 96.81 80 THR A CA 1
ATOM 631 C C . THR A 1 80 ? -12.523 6.637 14.141 1 96.81 80 THR A C 1
ATOM 633 O O . THR A 1 80 ? -13 6.738 15.273 1 96.81 80 THR A O 1
ATOM 636 N N . VAL A 1 81 ? -11.969 7.664 13.578 1 97.69 81 VAL A N 1
ATOM 637 C CA . VAL A 1 81 ? -11.836 8.977 14.211 1 97.69 81 VAL A CA 1
ATOM 638 C C . VAL A 1 81 ? -13.188 9.695 14.188 1 97.69 81 VAL A C 1
ATOM 640 O O . VAL A 1 81 ? -13.859 9.727 13.156 1 97.69 81 VAL A O 1
ATOM 643 N N . LYS A 1 82 ? -13.586 10.242 15.32 1 97.44 82 LYS A N 1
ATOM 644 C CA . LYS A 1 82 ? -14.82 11 15.438 1 97.44 82 LYS A CA 1
ATOM 645 C C . LYS A 1 82 ? -14.555 12.5 15.352 1 97.44 82 LYS A C 1
ATOM 647 O O . LYS A 1 82 ? -13.445 12.953 15.617 1 97.44 82 LYS A O 1
ATOM 652 N N . ALA A 1 83 ? -15.648 13.195 14.945 1 98 83 ALA A N 1
ATOM 653 C CA . ALA A 1 83 ? -15.539 14.648 14.945 1 98 83 ALA A CA 1
ATOM 654 C C . ALA A 1 83 ? -15.242 15.18 16.344 1 98 83 ALA A C 1
ATOM 656 O O . ALA A 1 83 ? -15.664 14.578 17.344 1 98 83 ALA A O 1
ATOM 657 N N . TYR A 1 84 ? -14.531 16.25 16.438 1 98.25 84 TYR A N 1
ATOM 658 C CA . TYR A 1 84 ? -14.156 16.859 17.703 1 98.25 84 TYR A CA 1
ATOM 659 C C . TYR A 1 84 ? -14.008 18.375 17.562 1 98.25 84 TYR A C 1
ATOM 661 O O . TYR A 1 84 ? -14.18 18.922 16.469 1 98.25 84 TYR A O 1
ATOM 669 N N . SER A 1 85 ? -13.797 19.062 18.688 1 98 85 SER A N 1
ATOM 670 C CA . SER A 1 85 ? -13.633 20.516 18.688 1 98 85 SER A CA 1
ATOM 671 C C . SER A 1 85 ? -12.195 20.906 19 1 98 85 SER A C 1
ATOM 673 O O . SER A 1 85 ? -11.555 20.297 19.859 1 98 85 SER A O 1
ATOM 675 N N . ALA A 1 86 ? -11.781 21.891 18.328 1 98.38 86 ALA A N 1
ATOM 676 C CA . ALA A 1 86 ? -10.484 22.5 18.609 1 98.38 86 ALA A CA 1
ATOM 677 C C . ALA A 1 86 ? -10.648 23.906 19.156 1 98.38 86 ALA A C 1
ATOM 679 O O . ALA A 1 86 ? -11.453 24.688 18.641 1 98.38 86 ALA A O 1
ATOM 680 N N . THR A 1 87 ? -9.898 24.188 20.172 1 98.44 87 THR A N 1
ATOM 681 C CA . THR A 1 87 ? -9.945 25.516 20.797 1 98.44 87 THR A CA 1
ATOM 682 C C . THR A 1 87 ? -8.547 26.125 20.891 1 98.44 87 THR A C 1
ATOM 684 O O . THR A 1 87 ? -7.598 25.438 21.281 1 98.44 87 THR A O 1
ATOM 687 N N . VAL A 1 88 ? -8.477 27.391 20.578 1 98.5 88 VAL A N 1
ATOM 688 C CA . VAL A 1 88 ? -7.195 28.078 20.609 1 98.5 88 VAL A CA 1
ATOM 689 C C . VAL A 1 88 ? -6.797 28.359 22.047 1 98.5 88 VAL A C 1
ATOM 691 O O . VAL A 1 88 ? -7.617 28.828 22.844 1 98.5 88 VAL A O 1
ATOM 694 N N . GLU A 1 89 ? -5.609 28.031 22.344 1 97.69 89 GLU A N 1
ATOM 695 C CA . GLU A 1 89 ? -5.031 28.391 23.641 1 97.69 89 GLU A CA 1
ATOM 696 C C . GLU A 1 89 ? -4.363 29.766 23.562 1 97.69 89 GLU A C 1
ATOM 698 O O . GLU A 1 89 ? -4.641 30.641 24.391 1 97.69 89 GLU A O 1
ATOM 703 N N . LYS A 1 90 ? -3.482 29.922 22.547 1 97.62 90 LYS A N 1
ATOM 704 C CA . LYS A 1 90 ? -2.734 31.156 22.359 1 97.62 90 LYS A CA 1
ATOM 705 C C . LYS A 1 90 ? -2.025 31.172 21 1 97.62 90 LYS A C 1
ATOM 707 O O . LYS A 1 90 ? -1.99 30.141 20.312 1 97.62 90 LYS A O 1
ATOM 712 N N . ILE A 1 91 ? -1.55 32.312 20.672 1 98.19 91 ILE A N 1
ATOM 713 C CA . ILE A 1 91 ? -0.576 32.406 19.594 1 98.19 91 ILE A CA 1
ATOM 714 C C . ILE A 1 91 ? 0.827 32.156 20.141 1 98.19 91 ILE A C 1
ATOM 716 O O . ILE A 1 91 ? 1.222 32.75 21.156 1 98.19 91 ILE A O 1
ATOM 720 N N . ASP A 1 92 ? 1.536 31.297 19.516 1 97.5 92 ASP A N 1
ATOM 721 C CA . ASP A 1 92 ? 2.877 30.938 19.969 1 97.5 92 ASP A CA 1
ATOM 722 C C . ASP A 1 92 ? 3.832 30.781 18.797 1 97.5 92 ASP A C 1
ATOM 724 O O . ASP A 1 92 ? 3.453 31.016 17.641 1 97.5 92 ASP A O 1
ATOM 728 N N . SER A 1 93 ? 5.086 30.609 19.094 1 96.75 93 SER A N 1
ATOM 729 C CA . SER A 1 93 ? 6.121 30.422 18.078 1 96.75 93 SER A CA 1
ATOM 730 C C . SER A 1 93 ? 7.066 29.297 18.453 1 96.75 93 SER A C 1
ATOM 732 O O . SER A 1 93 ? 7.145 28.906 19.625 1 96.75 93 SER A O 1
ATOM 734 N N . GLY A 1 94 ? 7.613 28.688 17.422 1 92.62 94 GLY A N 1
ATOM 735 C CA . GLY A 1 94 ? 8.586 27.625 17.625 1 92.62 94 GLY A CA 1
ATOM 736 C C . GLY A 1 94 ? 9.883 27.859 16.875 1 92.62 94 GLY A C 1
ATOM 737 O O . GLY A 1 94 ? 10.094 28.922 16.297 1 92.62 94 GLY A O 1
ATOM 738 N N . THR A 1 95 ? 10.773 26.875 16.953 1 87.56 95 THR A N 1
ATOM 739 C CA . THR A 1 95 ? 12.102 27.031 16.375 1 87.56 95 THR A CA 1
ATOM 740 C C . THR A 1 95 ? 12.18 26.359 15.016 1 87.56 95 THR A C 1
ATOM 742 O O . THR A 1 95 ? 13.156 26.531 14.289 1 87.56 95 THR A O 1
ATOM 745 N N . PHE A 1 96 ? 11.195 25.641 14.672 1 85.75 96 PHE A N 1
ATOM 7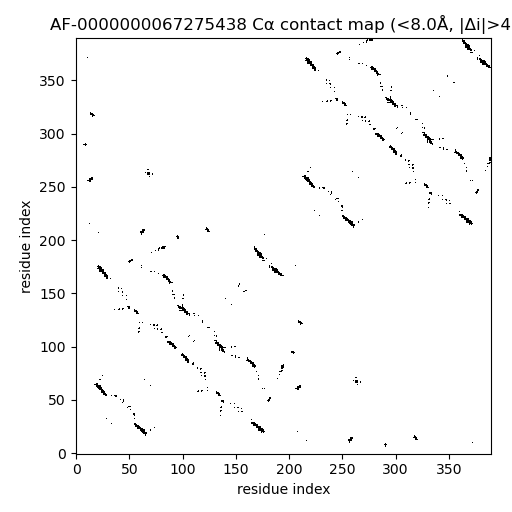46 C CA . PHE A 1 96 ? 11.148 24.891 13.422 1 85.75 96 PHE A CA 1
ATOM 747 C C . PHE A 1 96 ? 10.492 25.719 12.32 1 85.75 96 PHE A C 1
ATOM 749 O O . PHE A 1 96 ? 9.547 26.469 12.578 1 85.75 96 PHE A O 1
ATOM 756 N N . TYR A 1 97 ? 11.016 25.531 11.031 1 92.06 97 TYR A N 1
ATOM 757 C CA . TYR A 1 97 ? 10.523 26.266 9.875 1 92.06 97 TYR A CA 1
ATOM 758 C C . TYR A 1 97 ? 9 26.156 9.773 1 92.06 97 TYR A C 1
ATOM 760 O O . TYR A 1 97 ? 8.32 27.172 9.555 1 92.06 97 TYR A O 1
ATOM 768 N N . TYR A 1 98 ? 8.398 25 10 1 92.38 98 TYR A N 1
ATOM 769 C CA . TYR A 1 98 ? 6.969 24.766 9.828 1 92.38 98 TYR A CA 1
ATOM 770 C C . TYR A 1 98 ? 6.215 24.984 11.133 1 92.38 98 TYR A C 1
ATOM 772 O O . TYR A 1 98 ? 5.016 24.719 11.219 1 92.38 98 TYR A O 1
ATOM 780 N N . GLN A 1 99 ? 6.918 25.406 12.117 1 92.56 99 GLN A N 1
ATOM 781 C CA . GLN A 1 99 ? 6.355 25.828 13.391 1 92.56 99 GLN A CA 1
ATOM 782 C C . GLN A 1 99 ? 6.859 27.219 13.773 1 92.56 99 GLN A C 1
ATOM 784 O O . GLN A 1 99 ? 7.312 27.438 14.898 1 92.56 99 GLN A O 1
ATOM 789 N N . CYS A 1 100 ? 6.816 28.109 12.891 1 96.38 100 CYS A N 1
ATOM 790 C CA . CYS A 1 100 ? 7.34 29.453 13.086 1 96.38 100 CYS A CA 1
ATOM 791 C C . CYS A 1 100 ? 6.418 30.281 13.977 1 96.38 100 CYS A C 1
ATOM 793 O O . CYS A 1 100 ? 6.75 30.547 15.133 1 96.38 100 CYS A O 1
ATOM 795 N N . VAL A 1 101 ? 5.223 30.625 13.531 1 98.19 101 VAL A N 1
ATOM 796 C CA . VAL A 1 101 ? 4.148 31.234 14.305 1 98.19 101 VAL A CA 1
ATOM 797 C C . VAL A 1 101 ? 2.852 30.469 14.094 1 98.19 101 VAL A C 1
ATOM 799 O O . VAL A 1 101 ? 2.494 30.141 12.961 1 98.19 101 VAL A O 1
ATOM 802 N N . TYR A 1 102 ? 2.18 30.109 15.188 1 98.25 102 TYR A N 1
ATOM 803 C CA . TYR A 1 102 ? 1.019 29.234 15.055 1 98.25 102 TYR A CA 1
ATOM 804 C C . TYR A 1 102 ? 0.013 29.484 16.172 1 98.25 102 TYR A C 1
ATOM 806 O O . TYR A 1 102 ? 0.337 30.125 17.172 1 98.25 102 TYR A O 1
ATOM 814 N N . LEU A 1 103 ? -1.218 29.125 15.875 1 98.5 103 LEU A N 1
ATOM 815 C CA . LEU A 1 103 ? -2.205 28.984 16.938 1 98.5 103 LEU A CA 1
ATOM 816 C C . LEU A 1 103 ? -2.012 27.672 17.688 1 98.5 103 LEU A C 1
ATOM 818 O O . LEU A 1 103 ? -2.23 26.594 17.125 1 98.5 103 LEU A O 1
ATOM 822 N N . LEU A 1 104 ? -1.607 27.766 18.938 1 98.25 104 LEU A N 1
ATOM 823 C CA . LEU A 1 104 ? -1.555 26.594 19.781 1 98.25 104 LEU A CA 1
ATOM 824 C C . LEU A 1 104 ? -2.953 26.188 20.234 1 98.25 104 LEU A C 1
ATOM 826 O O . LEU A 1 104 ? -3.732 27.031 20.688 1 98.25 104 LEU A O 1
ATOM 830 N N . LEU A 1 105 ? -3.297 24.922 20.062 1 98.56 105 LEU A N 1
ATOM 831 C CA . LEU A 1 105 ? -4.617 24.422 20.438 1 98.56 105 LEU A CA 1
ATOM 832 C C . LEU A 1 105 ? -4.551 23.609 21.734 1 98.56 105 LEU A C 1
ATOM 834 O O . LEU A 1 105 ? -3.549 22.953 22.016 1 98.56 105 LEU A O 1
ATOM 838 N N . HIS A 1 106 ? -5.656 23.719 22.5 1 98.12 106 HIS A N 1
ATOM 839 C CA . HIS A 1 106 ? -5.727 22.875 23.703 1 98.12 106 HIS A CA 1
ATOM 840 C C . HIS A 1 106 ? -5.652 21.406 23.359 1 98.12 106 HIS A C 1
ATOM 842 O O . HIS A 1 106 ? -6.422 20.922 22.516 1 98.12 106 HIS A O 1
ATOM 848 N N . PRO A 1 107 ? -4.711 20.688 23.922 1 97.88 107 PRO A N 1
ATOM 849 C CA . PRO A 1 107 ? -4.656 19.234 23.688 1 97.88 107 PRO A CA 1
ATOM 850 C C . PRO A 1 107 ? -5.707 18.484 24.5 1 97.88 107 PRO A C 1
ATOM 852 O O . PRO A 1 107 ? -5.363 17.656 25.359 1 97.88 107 PRO A O 1
ATOM 855 N N . THR A 1 108 ? -6.965 18.766 24.234 1 98 108 THR A N 1
ATOM 856 C CA . THR A 1 108 ? -8.023 18.016 24.906 1 98 108 THR A CA 1
ATOM 857 C C . THR A 1 108 ? -7.898 16.516 24.625 1 98 108 THR A C 1
ATOM 859 O O . THR A 1 108 ? -7.188 16.125 23.703 1 98 108 THR A O 1
ATOM 862 N N . THR A 1 109 ? -8.516 15.734 25.438 1 97.69 109 THR A N 1
ATOM 863 C CA . THR A 1 109 ? -8.508 14.289 25.25 1 97.69 109 THR A CA 1
ATOM 864 C C . THR A 1 109 ? -8.953 13.922 23.844 1 97.69 109 THR A C 1
ATOM 866 O O . THR A 1 109 ? -8.352 13.062 23.203 1 97.69 109 THR A O 1
ATOM 869 N N . GLU A 1 110 ? -10.016 14.609 23.328 1 97.38 110 GLU A N 1
ATOM 870 C CA . GLU A 1 110 ? -10.562 14.312 22 1 97.38 110 GLU A CA 1
ATOM 871 C C . GLU A 1 110 ? -9.547 14.641 20.906 1 97.38 110 GLU A C 1
ATOM 873 O O . GLU A 1 110 ? -9.398 13.883 19.953 1 97.38 110 GLU A O 1
ATOM 878 N N . VAL A 1 111 ? -8.867 15.711 21.109 1 98.12 111 VAL A N 1
ATOM 879 C CA . VAL A 1 111 ? -7.879 16.156 20.125 1 98.12 111 VAL A CA 1
ATOM 880 C C . VAL A 1 111 ? -6.711 15.164 20.078 1 98.12 111 VAL A C 1
ATOM 882 O O . VAL A 1 111 ? -6.293 14.734 19 1 98.12 111 VAL A O 1
ATOM 885 N N . VAL A 1 112 ? -6.211 14.812 21.172 1 97.81 112 VAL A N 1
ATOM 886 C CA . VAL A 1 112 ? -5.055 13.922 21.281 1 97.81 112 VAL A CA 1
ATOM 887 C C . VAL A 1 112 ? -5.434 12.523 20.797 1 97.81 112 VAL A C 1
ATOM 889 O O . VAL A 1 112 ? -4.652 11.867 20.109 1 97.81 112 VAL A O 1
ATOM 892 N N . GLU A 1 113 ? -6.594 12.07 21.141 1 97.12 113 GLU A N 1
ATOM 893 C CA . GLU A 1 113 ? -7.055 10.742 20.75 1 97.12 113 GLU A CA 1
ATOM 894 C C . GLU A 1 113 ? -7.195 10.641 19.234 1 97.12 113 GLU A C 1
ATOM 896 O O . GLU A 1 113 ? -6.902 9.594 18.641 1 97.12 113 GLU A O 1
ATOM 901 N N . ALA A 1 114 ? -7.707 11.688 18.625 1 97.62 114 ALA A N 1
ATOM 902 C CA . ALA A 1 114 ? -7.836 11.688 17.172 1 97.62 114 ALA A CA 1
ATOM 903 C C . ALA A 1 114 ? -6.488 11.461 16.5 1 97.62 114 ALA A C 1
ATOM 905 O O . ALA A 1 114 ? -6.375 10.648 15.578 1 97.62 114 ALA A O 1
ATOM 906 N N . SER A 1 115 ? -5.477 12.156 16.969 1 97.56 115 SER A N 1
ATOM 907 C CA . SER A 1 115 ? -4.137 11.977 16.422 1 97.56 115 SER A CA 1
ATOM 908 C C . SER A 1 115 ? -3.592 10.586 16.719 1 97.56 115 SER A C 1
ATOM 910 O O . SER A 1 115 ? -2.969 9.953 15.867 1 97.56 115 SER A O 1
ATOM 912 N N . ALA A 1 116 ? -3.797 10.117 17.922 1 96.38 116 ALA A N 1
ATOM 913 C CA . ALA A 1 116 ? -3.305 8.805 18.312 1 96.38 116 ALA A CA 1
ATOM 914 C C . ALA A 1 116 ? -3.916 7.699 17.453 1 96.38 116 ALA A C 1
ATOM 916 O O . ALA A 1 116 ? -3.223 6.766 17.047 1 96.38 116 ALA A O 1
ATOM 917 N N . LEU A 1 117 ? -5.184 7.805 17.234 1 96.69 117 LEU A N 1
ATOM 918 C CA . LEU A 1 117 ? -5.863 6.828 16.391 1 96.69 117 LEU A CA 1
ATOM 919 C C . LEU A 1 117 ? -5.297 6.84 14.984 1 96.69 117 LEU A C 1
ATOM 921 O O . LEU A 1 117 ? -5.043 5.781 14.398 1 96.69 117 LEU A O 1
ATOM 925 N N . CYS A 1 118 ? -5.137 8.016 14.453 1 96.56 118 CYS A N 1
ATOM 926 C CA . CYS A 1 118 ? -4.547 8.125 13.125 1 96.56 118 CYS A CA 1
ATOM 927 C C . CYS A 1 118 ? -3.146 7.523 13.094 1 96.56 118 CYS A C 1
ATOM 929 O O . CYS A 1 118 ? -2.783 6.824 12.148 1 96.56 118 CYS A O 1
ATOM 931 N N . CYS A 1 119 ? -2.367 7.828 14.141 1 94.62 119 CYS A N 1
ATOM 932 C CA . CYS A 1 119 ? -1.021 7.277 14.234 1 94.62 119 CYS A CA 1
ATOM 933 C C . CYS A 1 119 ? -1.056 5.754 14.211 1 94.62 119 CYS A C 1
ATOM 935 O O . CYS A 1 119 ? -0.247 5.121 13.531 1 94.62 119 CYS A O 1
ATOM 937 N N . SER A 1 120 ? -1.93 5.238 14.93 1 94.5 120 SER A N 1
ATOM 938 C CA . SER A 1 120 ? -2.055 3.785 14.992 1 94.5 120 SER A CA 1
ATOM 939 C C . SER A 1 120 ? -2.379 3.197 13.625 1 94.5 120 SER A C 1
ATOM 941 O O . SER A 1 120 ? -1.761 2.219 13.203 1 94.5 120 SER A O 1
ATOM 943 N N . HIS A 1 121 ? -3.277 3.795 12.922 1 94.88 121 HIS A N 1
ATOM 944 C CA . HIS A 1 121 ? -3.691 3.279 11.625 1 94.88 121 HIS A CA 1
ATOM 945 C C . HIS A 1 121 ? -2.578 3.424 10.594 1 94.88 121 HIS A C 1
ATOM 947 O O . HIS A 1 121 ? -2.426 2.572 9.711 1 94.88 121 HIS A O 1
ATOM 953 N N . PHE A 1 122 ? -1.8 4.445 10.688 1 95.62 122 PHE A N 1
ATOM 954 C CA . PHE A 1 122 ? -0.76 4.715 9.703 1 95.62 122 PHE A CA 1
ATOM 955 C C . PHE A 1 122 ? 0.535 4 10.07 1 95.62 122 PHE A C 1
ATOM 957 O O . PHE A 1 122 ? 1.452 3.906 9.25 1 95.62 122 PHE A O 1
ATOM 964 N N . GLY A 1 123 ? 0.627 3.516 11.273 1 91.38 123 GLY A N 1
ATOM 965 C CA . GLY A 1 123 ? 1.91 3.027 11.75 1 91.38 123 GLY A CA 1
ATOM 966 C C . GLY A 1 123 ? 2.936 4.129 11.938 1 91.38 123 GLY A C 1
ATOM 967 O O . GLY A 1 123 ? 4.121 3.938 11.648 1 91.38 123 GLY A O 1
ATOM 968 N N . TYR A 1 124 ? 2.482 5.23 12.234 1 91.75 124 TYR A N 1
ATOM 969 C CA . TYR A 1 124 ? 3.311 6.418 12.43 1 91.75 124 TYR A CA 1
ATOM 970 C C . TYR A 1 124 ? 3.857 6.465 13.852 1 91.75 124 TYR A C 1
ATOM 972 O O . TYR A 1 124 ? 3.096 6.398 14.82 1 91.75 124 TYR A O 1
ATOM 980 N N . ASN A 1 125 ? 5.141 6.617 13.93 1 86.12 125 ASN A N 1
ATOM 981 C CA . ASN A 1 125 ? 5.789 6.762 15.227 1 86.12 125 ASN A CA 1
ATOM 982 C C . ASN A 1 125 ? 6.195 8.203 15.492 1 86.12 125 ASN A C 1
ATOM 984 O O . ASN A 1 125 ? 7.23 8.664 15 1 86.12 125 ASN A O 1
ATOM 988 N N . ARG A 1 126 ? 5.469 8.766 16.375 1 85.69 126 ARG A N 1
ATOM 989 C CA . ARG A 1 126 ? 5.766 10.156 16.703 1 85.69 126 ARG A CA 1
ATOM 990 C C . ARG A 1 126 ? 6.902 10.242 17.719 1 85.69 126 ARG A C 1
ATOM 992 O O . ARG A 1 126 ? 6.934 9.484 18.688 1 85.69 126 ARG A O 1
ATOM 999 N N . SER A 1 127 ? 7.926 11.055 17.531 1 80.94 127 SER A N 1
ATOM 1000 C CA . SER A 1 127 ? 9.094 11.195 18.406 1 80.94 127 SER A CA 1
ATOM 1001 C C . SER A 1 127 ? 8.742 11.969 19.672 1 80.94 127 SER A C 1
ATOM 1003 O O . SER A 1 127 ? 9.406 11.812 20.703 1 80.94 127 SER A O 1
ATOM 1005 N N . GLY A 1 128 ? 7.625 12.523 19.969 1 83.88 128 GLY A N 1
ATOM 1006 C CA . GLY A 1 128 ? 7.227 13.312 21.125 1 83.88 128 GLY A CA 1
ATOM 1007 C C . GLY A 1 128 ? 5.723 13.43 21.281 1 83.88 128 GLY A C 1
ATOM 1008 O O . GLY A 1 128 ? 4.969 12.68 20.656 1 83.88 128 GLY A O 1
ATOM 1009 N N . SER A 1 129 ? 5.418 14.25 22.281 1 91.62 129 SER A N 1
ATOM 1010 C CA . SER A 1 129 ? 3.992 14.461 22.531 1 91.62 129 SER A CA 1
ATOM 1011 C C . SER A 1 129 ? 3.346 15.234 21.391 1 91.62 129 SER A C 1
ATOM 1013 O O . SER A 1 129 ? 4 16.062 20.734 1 91.62 129 SER A O 1
ATOM 1015 N N . TYR A 1 130 ? 2.17 14.875 21.188 1 95.06 130 TYR A N 1
ATOM 1016 C CA . TYR A 1 130 ? 1.414 15.609 20.172 1 95.06 130 TYR A CA 1
ATOM 1017 C C . TYR A 1 130 ? 1.135 17.031 20.625 1 95.06 130 TYR A C 1
ATOM 1019 O O . TYR A 1 130 ? 0.597 17.25 21.719 1 95.06 130 TYR A O 1
ATOM 1027 N N . MET A 1 131 ? 1.512 17.953 19.875 1 94.06 131 MET A N 1
ATOM 1028 C CA . MET A 1 131 ? 1.219 19.359 20.094 1 94.06 131 MET A CA 1
ATOM 1029 C C . MET A 1 131 ? 0.308 19.906 18.984 1 94.06 131 MET A C 1
ATOM 1031 O O . MET A 1 131 ? 0.786 20.375 17.953 1 94.06 131 MET A O 1
ATOM 1035 N N . PRO A 1 132 ? -1.001 19.875 19.219 1 97.56 132 PRO A N 1
ATOM 1036 C CA . PRO A 1 132 ? -1.914 20.344 18.188 1 97.56 132 PRO A CA 1
ATOM 1037 C C . PRO A 1 132 ? -1.791 21.844 17.938 1 97.56 132 PRO A C 1
ATOM 1039 O O . PRO A 1 132 ? -1.797 22.641 18.875 1 97.56 132 PRO A O 1
ATOM 1042 N N . HIS A 1 133 ? -1.6 22.203 16.703 1 97.62 133 HIS A N 1
ATOM 1043 C CA . HIS A 1 133 ? -1.489 23.609 16.359 1 97.62 133 HIS A CA 1
ATOM 1044 C C . HIS A 1 133 ? -1.908 23.859 14.914 1 97.62 133 HIS A C 1
ATOM 1046 O O . HIS A 1 133 ? -1.946 22.938 14.102 1 97.62 133 HIS A O 1
ATOM 1052 N N . LEU A 1 134 ? -2.266 25.047 14.625 1 98.25 134 LEU A N 1
ATOM 1053 C CA . LEU A 1 134 ? -2.527 25.562 13.289 1 98.25 134 LEU A CA 1
ATOM 1054 C C . LEU A 1 134 ? -1.518 26.641 12.914 1 98.25 134 LEU A C 1
ATOM 1056 O O . LEU A 1 134 ? -1.497 27.719 13.523 1 98.25 134 LEU A O 1
ATOM 1060 N N . SER A 1 135 ? -0.719 26.344 11.922 1 97.69 135 SER A N 1
ATOM 1061 C CA . SER A 1 135 ? 0.339 27.281 11.547 1 97.69 135 SER A CA 1
ATOM 1062 C C . SER A 1 135 ? -0.235 28.531 10.891 1 97.69 135 SER A C 1
ATOM 1064 O O . SER A 1 135 ? -1.175 28.453 10.102 1 97.69 135 SER A O 1
ATOM 1066 N N . LEU A 1 136 ? 0.4 29.641 11.227 1 98.5 136 LEU A N 1
ATOM 1067 C CA . LEU A 1 136 ? 0.035 30.922 10.617 1 98.5 136 LEU A CA 1
ATOM 1068 C C . LEU A 1 136 ? 1.123 31.391 9.664 1 98.5 136 LEU A C 1
ATOM 1070 O O . LEU A 1 136 ? 0.836 32.094 8.695 1 98.5 136 LEU A O 1
ATOM 1074 N N . LEU A 1 137 ? 2.295 31.078 10.039 1 98.19 137 LEU A N 1
ATOM 1075 C CA . LEU A 1 137 ? 3.455 31.562 9.297 1 98.19 137 LEU A CA 1
ATOM 1076 C C . LEU A 1 137 ? 4.574 30.531 9.312 1 98.19 137 LEU A C 1
ATOM 1078 O O . LEU A 1 137 ? 4.906 29.984 10.367 1 98.19 137 LEU A O 1
ATOM 1082 N N . TYR A 1 138 ? 5 30.172 8.094 1 96.88 138 TYR A N 1
ATOM 1083 C CA . TYR A 1 138 ? 6.234 29.406 7.969 1 96.88 138 TYR A CA 1
ATOM 1084 C C . TYR A 1 138 ? 7.418 30.312 7.664 1 96.88 138 TYR A C 1
ATOM 1086 O O . TYR A 1 138 ? 7.281 31.297 6.93 1 96.88 138 TYR A O 1
ATOM 1094 N N . GLY A 1 139 ? 8.602 29.938 8.25 1 95.31 139 GLY A N 1
ATOM 1095 C CA . GLY A 1 139 ? 9.766 30.75 7.961 1 95.31 139 GLY A CA 1
ATOM 1096 C C . GLY A 1 139 ? 10.875 30.594 8.984 1 95.31 139 GLY A C 1
ATOM 1097 O O . GLY A 1 139 ? 10.664 30 10.047 1 95.31 139 GLY A O 1
ATOM 1098 N N . ASP A 1 140 ? 12.031 31.047 8.562 1 94.25 140 ASP A N 1
ATOM 1099 C CA . ASP A 1 140 ? 13.188 31.125 9.453 1 94.25 140 ASP A CA 1
ATOM 1100 C C . ASP A 1 140 ? 13.352 32.531 10.008 1 94.25 140 ASP A C 1
ATOM 1102 O O . ASP A 1 140 ? 14.266 33.25 9.594 1 94.25 140 ASP A O 1
ATOM 1106 N N . LEU A 1 141 ? 12.562 32.844 10.992 1 96 141 LEU A N 1
ATOM 1107 C CA . LEU A 1 141 ? 12.609 34.156 11.609 1 96 141 LEU A CA 1
ATOM 1108 C C . LEU A 1 141 ? 13.453 34.125 12.875 1 96 141 LEU A C 1
ATOM 1110 O O . LEU A 1 141 ? 13.57 33.094 13.531 1 96 141 LEU A O 1
ATOM 1114 N N . THR A 1 142 ? 14.023 35.25 13.188 1 95.75 142 THR A N 1
ATOM 1115 C CA . THR A 1 142 ? 14.703 35.375 14.477 1 95.75 142 THR A CA 1
ATOM 1116 C C . THR A 1 142 ? 13.695 35.438 15.617 1 95.75 142 THR A C 1
ATOM 1118 O O . THR A 1 142 ? 12.508 35.656 15.398 1 95.75 142 THR A O 1
ATOM 1121 N N . ASP A 1 143 ? 14.164 35.281 16.766 1 95.88 143 ASP A N 1
ATOM 1122 C CA . ASP A 1 143 ? 13.289 35.344 17.938 1 95.88 143 ASP A CA 1
ATOM 1123 C C . ASP A 1 143 ? 12.586 36.688 18.031 1 95.88 143 ASP A C 1
ATOM 1125 O O . ASP A 1 143 ? 11.414 36.75 18.406 1 95.88 143 ASP A O 1
ATOM 1129 N N . GLU A 1 144 ? 13.281 37.688 17.688 1 96.94 144 GLU A N 1
ATOM 1130 C CA . GLU A 1 144 ? 12.703 39.031 17.734 1 96.94 144 GLU A CA 1
ATOM 1131 C C . GLU A 1 144 ? 11.586 39.188 16.703 1 96.94 144 GLU A C 1
ATOM 1133 O O . GLU A 1 144 ? 10.531 39.75 17 1 96.94 144 GLU A O 1
ATOM 1138 N N . GLU A 1 145 ? 11.828 38.688 15.539 1 97.44 145 GLU A N 1
ATOM 1139 C CA . GLU A 1 145 ? 10.828 38.75 14.477 1 97.44 145 GLU A CA 1
ATOM 1140 C C . GLU A 1 145 ? 9.602 37.938 14.828 1 97.44 145 GLU A C 1
ATOM 1142 O O . GLU A 1 145 ? 8.469 38.312 14.523 1 97.44 145 GLU A O 1
ATOM 1147 N N . LYS A 1 146 ? 9.812 36.844 15.453 1 98 146 LYS A N 1
ATOM 1148 C CA . LYS A 1 146 ? 8.695 35.969 15.875 1 98 146 LYS A CA 1
ATOM 1149 C C . LYS A 1 146 ? 7.82 36.688 16.906 1 98 146 LYS A C 1
ATOM 1151 O O . LYS A 1 146 ? 6.594 36.594 16.844 1 98 146 LYS A O 1
ATOM 1156 N N . LYS A 1 147 ? 8.477 37.344 17.797 1 97.56 147 LYS A N 1
ATOM 1157 C CA . LYS A 1 147 ? 7.727 38.094 18.797 1 97.56 147 LYS A CA 1
ATOM 1158 C C . LYS A 1 147 ? 6.887 39.188 18.141 1 97.56 147 LYS A C 1
ATOM 1160 O O . LYS A 1 147 ? 5.723 39.375 18.5 1 97.56 147 LYS A O 1
ATOM 1165 N N . LYS A 1 148 ? 7.469 39.844 17.25 1 98.25 148 LYS A N 1
ATOM 1166 C CA . LYS A 1 148 ? 6.738 40.906 16.516 1 98.25 148 LYS A CA 1
ATOM 1167 C C . LYS A 1 148 ? 5.57 40.281 15.734 1 98.25 148 LYS A C 1
ATOM 1169 O O . LYS A 1 148 ? 4.496 40.906 15.664 1 98.25 148 LYS A O 1
ATOM 1174 N N . ALA A 1 149 ? 5.832 39.156 15.117 1 98.5 149 ALA A N 1
ATOM 1175 C CA . ALA A 1 149 ? 4.789 38.5 14.352 1 98.5 149 ALA A CA 1
ATOM 1176 C C . ALA A 1 149 ? 3.635 38.062 15.25 1 98.5 149 ALA A C 1
ATOM 1178 O O . ALA A 1 149 ? 2.467 38.156 14.867 1 98.5 149 ALA A O 1
ATOM 1179 N N . GLN A 1 150 ? 3.941 37.562 16.406 1 98.12 150 GLN A N 1
ATOM 1180 C CA . GLN A 1 150 ? 2.914 37.188 17.375 1 98.12 150 GLN A CA 1
ATOM 1181 C C . GLN A 1 150 ? 2.053 38.406 17.75 1 98.12 150 GLN A C 1
ATOM 1183 O O . GLN A 1 150 ? 0.824 38.312 17.75 1 98.12 150 GLN A O 1
ATOM 1188 N N . GLU A 1 151 ? 2.73 39.469 18.047 1 97.75 151 GLU A N 1
ATOM 1189 C CA . GLU A 1 151 ? 2.018 40.688 18.422 1 97.75 151 GLU A CA 1
ATOM 1190 C C . GLU A 1 151 ? 1.138 41.156 17.266 1 97.75 151 GLU A C 1
ATOM 1192 O O . GLU A 1 151 ? -0.01 41.562 17.484 1 97.75 151 GLU A O 1
ATOM 1197 N N . LYS A 1 152 ? 1.724 41.125 16.141 1 98.12 152 LYS A N 1
ATOM 1198 C CA . LYS A 1 152 ? 0.976 41.562 14.953 1 98.12 152 LYS A CA 1
ATOM 1199 C C . LYS A 1 152 ? -0.257 40.688 14.742 1 98.12 152 LYS A C 1
ATOM 1201 O O . LYS A 1 152 ? -1.311 41.188 14.336 1 98.12 152 LYS A O 1
ATOM 1206 N N . ALA A 1 153 ? -0.167 39.406 14.969 1 98.31 153 ALA A N 1
ATOM 1207 C CA . ALA A 1 153 ? -1.295 38.469 14.82 1 98.31 153 ALA A CA 1
ATOM 1208 C C . ALA A 1 153 ? -2.441 38.875 15.75 1 98.31 153 ALA A C 1
ATOM 1210 O O . ALA A 1 153 ? -3.605 38.875 15.336 1 98.31 153 ALA A O 1
ATOM 1211 N N . TYR A 1 154 ? -2.107 39.219 16.969 1 97.38 154 TYR A N 1
ATOM 1212 C CA . TYR A 1 154 ? -3.127 39.625 17.922 1 97.38 154 TYR A CA 1
ATOM 1213 C C . TYR A 1 154 ? -3.793 40.938 17.484 1 97.38 154 TYR A C 1
ATOM 1215 O O . TYR A 1 154 ? -4.988 41.125 17.719 1 97.38 154 TYR A O 1
ATOM 1223 N N . ILE A 1 155 ? -3.006 41.781 16.906 1 97.25 155 ILE A N 1
ATOM 1224 C CA . ILE A 1 155 ? -3.533 43.062 16.453 1 97.25 155 ILE A CA 1
ATOM 1225 C C . ILE A 1 155 ? -4.473 42.812 15.266 1 97.25 155 ILE A C 1
ATOM 1227 O O . ILE A 1 155 ? -5.551 43.406 15.195 1 97.25 155 ILE A O 1
ATOM 1231 N N . LEU A 1 156 ? -4.07 41.969 14.336 1 97.56 156 LEU A N 1
ATOM 1232 C CA . LEU A 1 156 ? -4.84 41.719 13.125 1 97.56 156 LEU A CA 1
ATOM 1233 C C . LEU A 1 156 ? -6.156 41.031 13.453 1 97.56 156 LEU A C 1
ATOM 1235 O O . LEU A 1 156 ? -7.156 41.188 12.758 1 97.56 156 LEU A O 1
ATOM 1239 N N . ASP A 1 157 ? -6.148 40.188 14.5 1 97.12 157 ASP A N 1
ATOM 1240 C CA . ASP A 1 157 ? -7.344 39.469 14.922 1 97.12 157 ASP A CA 1
ATOM 1241 C C . ASP A 1 157 ? -7.43 39.406 16.453 1 97.12 157 ASP A C 1
ATOM 1243 O O . ASP A 1 157 ? -7.035 38.406 17.062 1 97.12 157 ASP A O 1
ATOM 1247 N N . GLU A 1 158 ? -8.031 40.344 17.062 1 93.75 158 GLU A N 1
ATOM 1248 C CA . GLU A 1 158 ? -8.094 40.5 18.5 1 93.75 158 GLU A CA 1
ATOM 1249 C C . GLU A 1 158 ? -8.867 39.344 19.156 1 93.75 158 GLU A C 1
ATOM 1251 O O . GLU A 1 158 ? -8.594 38.969 20.297 1 93.75 158 GLU A O 1
ATOM 1256 N N . GLY A 1 159 ? -9.758 38.75 18.438 1 93.94 159 GLY A N 1
ATOM 1257 C CA . GLY A 1 159 ? -10.609 37.688 19 1 93.94 159 GLY A CA 1
ATOM 1258 C C . GLY A 1 159 ? -10.109 36.312 18.719 1 93.94 159 GLY A C 1
ATOM 1259 O O . GLY A 1 159 ? -10.781 35.312 19.047 1 93.94 159 GLY A O 1
ATOM 1260 N N . ILE A 1 160 ? -8.898 36.219 18.188 1 95.19 160 ILE A N 1
ATOM 1261 C CA . ILE A 1 160 ? -8.43 34.906 17.688 1 95.19 160 ILE A CA 1
ATOM 1262 C C . ILE A 1 160 ? -8.242 33.938 18.859 1 95.19 160 ILE A C 1
ATOM 1264 O O . ILE A 1 160 ? -8.391 32.75 18.703 1 95.19 160 ILE A O 1
ATOM 1268 N N . SER A 1 161 ? -7.891 34.406 20.031 1 92.88 161 SER A N 1
ATOM 1269 C CA . SER A 1 161 ? -7.605 33.562 21.188 1 92.88 161 SER A CA 1
ATOM 1270 C C . SER A 1 161 ? -8.867 32.875 21.703 1 92.88 161 SER A C 1
ATOM 1272 O O . SER A 1 161 ? -8.789 31.922 22.469 1 92.88 161 SER A O 1
ATOM 1274 N N . SER A 1 162 ? -10.078 33.344 21.344 1 93.81 162 SER A N 1
ATOM 1275 C CA . SER A 1 162 ? -11.328 32.75 21.797 1 93.81 162 SER A CA 1
ATOM 1276 C C . SER A 1 162 ? -11.922 31.828 20.734 1 93.81 162 SER A C 1
ATOM 1278 O O . SER A 1 162 ? -13.016 31.281 20.906 1 93.81 162 SER A O 1
ATOM 1280 N N . LEU A 1 163 ? -11.219 31.656 19.75 1 96.81 163 LEU A N 1
ATOM 1281 C CA . LEU A 1 163 ? -11.727 30.875 18.625 1 96.81 163 LEU A CA 1
ATOM 1282 C C . LEU A 1 163 ? -11.844 29.391 19 1 96.81 163 LEU A C 1
ATOM 1284 O O . LEU A 1 163 ? -10.914 28.812 19.562 1 96.81 163 LEU A O 1
ATOM 1288 N N . SER A 1 164 ? -12.977 28.828 18.859 1 98 164 SER A N 1
ATOM 1289 C CA . SER A 1 164 ? -13.289 27.391 18.938 1 98 164 SER A CA 1
ATOM 1290 C C . SER A 1 164 ? -14.055 26.938 17.703 1 98 164 SER A C 1
ATOM 1292 O O . SER A 1 164 ? -14.961 27.641 17.219 1 98 164 SER A O 1
ATOM 1294 N N . PHE A 1 165 ? -13.688 25.797 17.141 1 97.94 165 PHE A N 1
ATOM 1295 C CA . PHE A 1 165 ? -14.32 25.359 15.898 1 97.94 165 PHE A CA 1
ATOM 1296 C C . PHE A 1 165 ? -14.344 23.844 15.805 1 97.94 165 PHE A C 1
ATOM 1298 O O . PHE A 1 165 ? -13.469 23.172 16.359 1 97.94 165 PHE A O 1
ATOM 1305 N N . PRO A 1 166 ? -15.266 23.344 15.086 1 97.44 166 PRO A N 1
ATOM 1306 C CA . PRO A 1 166 ? -15.344 21.891 14.906 1 97.44 166 PRO A CA 1
ATOM 1307 C C . PRO A 1 166 ? -14.375 21.375 13.844 1 97.44 166 PRO A C 1
ATOM 1309 O O . PRO A 1 166 ? -14.102 22.078 12.867 1 97.44 166 PRO A O 1
ATOM 1312 N N . ILE A 1 167 ? -13.859 20.234 14.117 1 97.94 167 ILE A N 1
ATOM 1313 C CA . ILE A 1 167 ? -13.125 19.453 13.125 1 97.94 167 ILE A CA 1
ATOM 1314 C C . ILE A 1 167 ? -13.977 18.281 12.672 1 97.94 167 ILE A C 1
ATOM 1316 O O . ILE A 1 167 ? -14.203 17.328 13.445 1 97.94 167 ILE A O 1
ATOM 1320 N N . SER A 1 168 ? -14.398 18.359 11.406 1 97.31 168 SER A N 1
ATOM 1321 C CA . SER A 1 168 ? -15.258 17.297 10.898 1 97.31 168 SER A CA 1
ATOM 1322 C C . SER A 1 168 ? -14.742 16.766 9.562 1 97.31 168 SER A C 1
ATOM 1324 O O . SER A 1 168 ? -15.391 15.922 8.938 1 97.31 168 SER A O 1
ATOM 1326 N N . HIS A 1 169 ? -13.625 17.328 9.156 1 97.69 169 HIS A N 1
ATOM 1327 C CA . HIS A 1 169 ? -13.047 16.906 7.887 1 97.69 169 HIS A CA 1
ATOM 1328 C C . HIS A 1 169 ? -11.547 16.656 8.023 1 97.69 169 HIS A C 1
ATOM 1330 O O . HIS A 1 169 ? -10.836 17.438 8.656 1 97.69 169 HIS A O 1
ATOM 1336 N N . LEU A 1 170 ? -11.102 15.5 7.488 1 98.56 170 LEU A N 1
ATOM 1337 C CA . LEU A 1 170 ? -9.68 15.188 7.371 1 98.56 170 LEU A CA 1
ATOM 1338 C C . LEU A 1 170 ? -9.258 15.117 5.906 1 98.56 170 LEU A C 1
ATOM 1340 O O . LEU A 1 170 ? -10.086 14.844 5.031 1 98.56 170 LEU A O 1
ATOM 1344 N N . ALA A 1 171 ? -8.023 15.43 5.68 1 98.69 171 ALA A N 1
ATOM 1345 C CA . ALA A 1 171 ? -7.449 15.312 4.34 1 98.69 171 ALA A CA 1
ATOM 1346 C C . ALA A 1 171 ? -6.133 14.531 4.375 1 98.69 171 ALA A C 1
ATOM 1348 O O . ALA A 1 171 ? -5.324 14.711 5.285 1 98.69 171 ALA A O 1
ATOM 1349 N N . LEU A 1 172 ? -5.973 13.609 3.482 1 98.75 172 LEU A N 1
ATOM 1350 C CA . LEU A 1 172 ? -4.688 13.008 3.16 1 98.75 172 LEU A CA 1
ATOM 1351 C C . LEU A 1 172 ? -3.936 13.844 2.129 1 98.75 172 LEU A C 1
ATOM 1353 O O . LEU A 1 172 ? -4.445 14.086 1.033 1 98.75 172 LEU A O 1
ATOM 1357 N N . CYS A 1 173 ? -2.684 14.258 2.465 1 98.38 173 CYS A N 1
ATOM 1358 C CA . CYS A 1 173 ? -1.967 15.18 1.586 1 98.38 173 CYS A CA 1
ATOM 1359 C C . CYS A 1 173 ? -0.575 14.648 1.263 1 98.38 173 CYS A C 1
ATOM 1361 O O . CYS A 1 173 ? 0.111 14.117 2.139 1 98.38 173 CYS A O 1
ATOM 1363 N N . LYS A 1 174 ? -0.254 14.688 -0.011 1 97.5 174 LYS A N 1
ATOM 1364 C CA . LYS A 1 174 ? 1.146 14.539 -0.398 1 97.5 174 LYS A CA 1
ATOM 1365 C C . LYS A 1 174 ? 1.94 15.805 -0.09 1 97.5 174 LYS A C 1
ATOM 1367 O O . LYS A 1 174 ? 1.688 16.859 -0.675 1 97.5 174 LYS A O 1
ATOM 1372 N N . THR A 1 175 ? 2.838 15.719 0.833 1 95.75 175 THR A N 1
ATOM 1373 C CA . THR A 1 175 ? 3.539 16.891 1.333 1 95.75 175 THR A CA 1
ATOM 1374 C C . THR A 1 175 ? 5.047 16.734 1.18 1 95.75 175 THR A C 1
ATOM 1376 O O . THR A 1 175 ? 5.699 16.109 2.021 1 95.75 175 THR A O 1
ATOM 1379 N N . ASP A 1 176 ? 5.594 17.297 0.109 1 92.75 176 ASP A N 1
ATOM 1380 C CA . ASP A 1 176 ? 7.047 17.328 -0.045 1 92.75 176 ASP A CA 1
ATOM 1381 C C . ASP A 1 176 ? 7.68 18.312 0.937 1 92.75 176 ASP A C 1
ATOM 1383 O O . ASP A 1 176 ? 7.656 19.516 0.711 1 92.75 176 ASP A O 1
ATOM 1387 N N . THR A 1 177 ? 8.297 17.828 1.932 1 86.69 177 THR A N 1
ATOM 1388 C CA . THR A 1 177 ? 8.828 18.672 3.004 1 86.69 177 THR A CA 1
ATOM 1389 C C . THR A 1 177 ? 10.078 19.406 2.541 1 86.69 177 THR A C 1
ATOM 1391 O O . THR A 1 177 ? 10.523 20.344 3.205 1 86.69 177 THR A O 1
ATOM 1394 N N . GLU A 1 178 ? 10.617 19.047 1.423 1 89.44 178 GLU A N 1
ATOM 1395 C CA . GLU A 1 178 ? 11.781 19.734 0.878 1 89.44 178 GLU A CA 1
ATOM 1396 C C . GLU A 1 178 ? 11.367 20.969 0.069 1 89.44 178 GLU A C 1
ATOM 1398 O O . GLU A 1 178 ? 12.195 21.828 -0.224 1 89.44 178 GLU A O 1
ATOM 1403 N N . ASP A 1 179 ? 10.156 20.969 -0.274 1 93.06 179 ASP A N 1
ATOM 1404 C CA . ASP A 1 179 ? 9.641 22.125 -1.005 1 93.06 179 ASP A CA 1
ATOM 1405 C C . ASP A 1 179 ? 9.148 23.219 -0.047 1 93.06 179 ASP A C 1
ATOM 1407 O O . ASP A 1 179 ? 7.969 23.266 0.295 1 93.06 179 ASP A O 1
ATOM 1411 N N . LYS A 1 180 ? 9.891 24.141 0.213 1 91.94 180 LYS A N 1
ATOM 1412 C CA . LYS A 1 180 ? 9.562 25.188 1.179 1 91.94 180 LYS A CA 1
ATOM 1413 C C . LYS A 1 180 ? 8.531 26.156 0.615 1 91.94 180 LYS A C 1
ATOM 1415 O O . LYS A 1 180 ? 7.934 26.938 1.358 1 91.94 180 LYS A O 1
ATOM 1420 N N . SER A 1 181 ? 8.273 26.141 -0.658 1 94.56 181 SER A N 1
ATOM 1421 C CA . SER A 1 181 ? 7.25 27 -1.242 1 94.56 181 SER A CA 1
ATOM 1422 C C . SER A 1 181 ? 5.852 26.453 -0.963 1 94.56 181 SER A C 1
ATOM 1424 O O . SER A 1 181 ? 4.863 27.172 -1.115 1 94.56 181 SER A O 1
ATOM 1426 N N . CYS A 1 182 ? 5.727 25.172 -0.66 1 95.06 182 CYS A N 1
ATOM 1427 C CA . CYS A 1 182 ? 4.484 24.469 -0.353 1 95.06 182 CYS A CA 1
ATOM 1428 C C . CYS A 1 182 ? 3.611 24.344 -1.596 1 95.06 182 CYS A C 1
ATOM 1430 O O . CYS A 1 182 ? 2.473 23.875 -1.513 1 95.06 182 CYS A O 1
ATOM 1432 N N . LYS A 1 183 ? 4.074 24.656 -2.754 1 96.19 183 LYS A N 1
ATOM 1433 C CA . LYS A 1 183 ? 3.262 24.656 -3.969 1 96.19 183 LYS A CA 1
ATOM 1434 C C . LYS A 1 183 ? 3.061 23.234 -4.496 1 96.19 183 LYS A C 1
ATOM 1436 O O . LYS A 1 183 ? 2.121 22.984 -5.25 1 96.19 183 LYS A O 1
ATOM 1441 N N . SER A 1 184 ? 3.926 22.375 -4.133 1 96.38 184 SER A N 1
ATOM 1442 C CA . SER A 1 184 ? 3.826 21 -4.613 1 96.38 184 SER A CA 1
ATOM 1443 C C . SER A 1 184 ? 2.84 20.188 -3.777 1 96.38 184 SER A C 1
ATOM 1445 O O . SER A 1 184 ? 2.498 19.062 -4.129 1 96.38 184 SER A O 1
ATOM 1447 N N . TRP A 1 185 ? 2.443 20.75 -2.592 1 97.06 185 TRP A N 1
ATOM 1448 C CA . TRP A 1 185 ? 1.528 20.016 -1.719 1 97.06 185 TRP A CA 1
ATOM 1449 C C . TRP A 1 185 ? 0.196 19.766 -2.416 1 97.06 185 TRP A C 1
ATOM 1451 O O . TRP A 1 185 ? -0.327 20.641 -3.105 1 97.06 185 TRP A O 1
ATOM 1461 N N . GLU A 1 186 ? -0.281 18.547 -2.275 1 97.19 186 GLU A N 1
ATOM 1462 C CA . GLU A 1 186 ? -1.509 18.156 -2.965 1 97.19 186 GLU A CA 1
ATOM 1463 C C . GLU A 1 186 ? -2.402 17.312 -2.066 1 97.19 186 GLU A C 1
ATOM 1465 O O . GLU A 1 186 ? -1.938 16.344 -1.443 1 97.19 186 GLU A O 1
ATOM 1470 N N . THR A 1 187 ? -3.676 17.719 -1.993 1 97.88 187 THR A N 1
ATOM 1471 C CA . THR A 1 187 ? -4.645 16.875 -1.313 1 97.88 187 THR A CA 1
ATOM 1472 C C . THR A 1 187 ? -4.988 15.648 -2.166 1 97.88 187 THR A C 1
ATOM 1474 O O . THR A 1 187 ? -5.41 15.789 -3.316 1 97.88 187 THR A O 1
ATOM 1477 N N . VAL A 1 188 ? -4.875 14.531 -1.628 1 97.81 188 VAL A N 1
ATOM 1478 C CA . VAL A 1 188 ? -5.066 13.289 -2.359 1 97.81 188 VAL A CA 1
ATOM 1479 C C . VAL A 1 188 ? -6.484 12.766 -2.123 1 97.81 188 VAL A C 1
ATOM 1481 O O . VAL A 1 188 ? -7.102 12.203 -3.029 1 97.81 188 VAL A O 1
ATOM 1484 N N . GLU A 1 189 ? -6.902 12.867 -0.909 1 98.12 189 GLU A N 1
ATOM 1485 C CA . GLU A 1 189 ? -8.203 12.359 -0.486 1 98.12 189 GLU A CA 1
ATOM 1486 C C . GLU A 1 189 ? -8.719 13.117 0.736 1 98.12 189 GLU A C 1
ATOM 1488 O O . GLU A 1 189 ? -7.93 13.633 1.532 1 98.12 189 GLU A O 1
ATOM 1493 N N . GLU A 1 190 ? -10.039 13.203 0.796 1 98.12 190 GLU A N 1
ATOM 1494 C CA . GLU A 1 190 ? -10.688 13.828 1.949 1 98.12 190 GLU A CA 1
ATOM 1495 C C . GLU A 1 190 ? -11.805 12.938 2.492 1 98.12 190 GLU A C 1
ATOM 1497 O O . GLU A 1 190 ? -12.328 12.086 1.777 1 98.12 190 GLU A O 1
ATOM 1502 N N . CYS A 1 191 ? -12.086 13.172 3.744 1 97.81 191 CYS A N 1
ATOM 1503 C CA . CYS A 1 191 ? -13.219 12.453 4.316 1 97.81 191 CYS A CA 1
ATOM 1504 C C . CYS A 1 191 ? -13.914 13.297 5.379 1 97.81 191 CYS A C 1
ATOM 1506 O O . CYS A 1 191 ? -13.297 14.164 5.996 1 97.81 191 CYS A O 1
ATOM 1508 N N . SER A 1 192 ? -15.195 13.023 5.523 1 97.38 192 SER A N 1
ATOM 1509 C CA . SER A 1 192 ? -15.984 13.594 6.613 1 97.38 192 SER A CA 1
ATOM 1510 C C . SER A 1 192 ? -16.031 12.656 7.816 1 97.38 192 SER A C 1
ATOM 1512 O O . SER A 1 192 ? -16.188 11.438 7.66 1 97.38 192 SER A O 1
ATOM 1514 N N . LEU A 1 193 ? -15.867 13.25 8.891 1 96.94 193 LEU A N 1
ATOM 1515 C CA . LEU A 1 193 ? -15.891 12.453 10.117 1 96.94 193 LEU A CA 1
ATOM 1516 C C . LEU A 1 193 ? -17.312 12.312 10.641 1 96.94 193 LEU A C 1
ATOM 1518 O O . LEU A 1 193 ? -18.125 13.234 10.508 1 96.94 193 LEU A O 1
ATOM 1522 N N . GLN A 1 194 ? -17.531 11.211 11.219 1 92.69 194 GLN A N 1
ATOM 1523 C CA . GLN A 1 194 ? -18.812 11.016 11.891 1 92.69 194 GLN A CA 1
ATOM 1524 C C . GLN A 1 194 ? -18.828 11.703 13.258 1 92.69 194 GLN A C 1
ATOM 1526 O O . GLN A 1 194 ? -17.766 11.898 13.867 1 92.69 194 GLN A O 1
ATOM 1531 N N . PRO A 1 195 ? -20.078 12.008 13.656 1 90.31 195 PRO A N 1
ATOM 1532 C CA . PRO A 1 195 ? -20.156 12.656 14.969 1 90.31 195 PRO A CA 1
ATOM 1533 C C . PRO A 1 195 ? -19.828 11.703 16.125 1 90.31 195 PRO A C 1
ATOM 1535 O O . PRO A 1 195 ? -20.016 10.492 15.992 1 90.31 195 PRO A O 1
ATOM 1538 N N . MET B 1 1 ? 31.609 31.828 23.219 1 24.53 1 MET B N 1
ATOM 1539 C CA . MET B 1 1 ? 30.688 32.219 22.156 1 24.53 1 MET B CA 1
ATOM 1540 C C . MET B 1 1 ? 30.031 31 21.531 1 24.53 1 MET B C 1
ATOM 1542 O O . MET B 1 1 ? 30.688 30.219 20.844 1 24.53 1 MET B O 1
ATOM 1546 N N . GLU B 1 2 ? 29.219 30.25 22.188 1 24.53 2 GLU B N 1
ATOM 1547 C CA . GLU B 1 2 ? 28.703 28.891 22 1 24.53 2 GLU B CA 1
ATOM 1548 C C . GLU B 1 2 ? 27.891 28.781 20.719 1 24.53 2 GLU B C 1
ATOM 1550 O O . GLU B 1 2 ? 27.078 29.656 20.406 1 24.53 2 GLU B O 1
ATOM 1555 N N . ALA B 1 3 ? 28.594 28.156 19.625 1 35.88 3 ALA B N 1
ATOM 1556 C CA . ALA B 1 3 ? 28.047 27.797 18.312 1 35.88 3 ALA B CA 1
ATOM 1557 C C . ALA B 1 3 ? 26.594 27.328 18.438 1 35.88 3 ALA B C 1
ATOM 1559 O O . ALA B 1 3 ? 26.328 26.297 19.062 1 35.88 3 ALA B O 1
ATOM 1560 N N . GLY B 1 4 ? 25.625 28.156 18.859 1 27.81 4 GLY B N 1
ATOM 1561 C CA . GLY B 1 4 ? 24.234 27.781 18.984 1 27.81 4 GLY B CA 1
ATOM 1562 C C . GLY B 1 4 ? 23.75 26.891 17.844 1 27.81 4 GLY B C 1
ATOM 1563 O O . GLY B 1 4 ? 23.734 27.312 16.688 1 27.81 4 GLY B O 1
ATOM 1564 N N . THR B 1 5 ? 24.094 25.688 17.812 1 33.62 5 THR B N 1
ATOM 1565 C CA . THR B 1 5 ? 23.75 24.672 16.812 1 33.62 5 THR B CA 1
ATOM 1566 C C . THR B 1 5 ? 22.281 24.812 16.391 1 33.62 5 THR B C 1
ATOM 1568 O O . THR B 1 5 ? 21.375 24.609 17.203 1 33.62 5 THR B O 1
ATOM 1571 N N . ALA B 1 6 ? 21.922 25.797 15.703 1 37.09 6 ALA B N 1
ATOM 1572 C CA . ALA B 1 6 ? 20.641 25.969 15.023 1 37.09 6 ALA B CA 1
ATOM 1573 C C . ALA B 1 6 ? 20.094 24.625 14.547 1 37.09 6 ALA B C 1
ATOM 1575 O O . ALA B 1 6 ? 20.656 24.016 13.633 1 37.09 6 ALA B O 1
ATOM 1576 N N . VAL B 1 7 ? 19.828 23.703 15.398 1 35.47 7 VAL B N 1
ATOM 1577 C CA . VAL B 1 7 ? 19.219 22.422 15.062 1 35.47 7 VAL B CA 1
ATOM 1578 C C . VAL B 1 7 ? 18.125 22.625 14.031 1 35.47 7 VAL B C 1
ATOM 1580 O O . VAL B 1 7 ? 17.109 23.281 14.312 1 35.47 7 VAL B O 1
ATOM 1583 N N . MET B 1 8 ? 18.375 22.953 12.828 1 40.28 8 MET B N 1
ATOM 1584 C CA . MET B 1 8 ? 17.453 22.891 11.711 1 40.28 8 MET B CA 1
ATOM 1585 C C . MET B 1 8 ? 16.469 21.734 11.875 1 40.28 8 MET B C 1
ATOM 1587 O O . MET B 1 8 ? 16.875 20.562 11.883 1 40.28 8 MET B O 1
ATOM 1591 N N . GLN B 1 9 ? 15.688 21.797 12.906 1 50.62 9 GLN B N 1
ATOM 1592 C CA . GLN B 1 9 ? 14.805 20.672 13.211 1 50.62 9 GLN B CA 1
ATOM 1593 C C . GLN B 1 9 ? 14.094 20.188 11.961 1 50.62 9 GLN B C 1
ATOM 1595 O O . GLN B 1 9 ? 13.375 20.938 11.305 1 50.62 9 GLN B O 1
ATOM 1600 N N . GLN B 1 10 ? 14.766 19.5 11.086 1 59.91 10 GLN B N 1
ATOM 1601 C CA . GLN B 1 10 ? 14.266 18.812 9.898 1 59.91 10 GLN B CA 1
ATOM 1602 C C . GLN B 1 10 ? 12.977 18.047 10.211 1 59.91 10 GLN B C 1
ATOM 1604 O O . GLN B 1 10 ? 12.789 17.578 11.328 1 59.91 10 GLN B O 1
ATOM 1609 N N . VAL B 1 11 ? 12.016 18.359 9.398 1 72.62 11 VAL B N 1
ATOM 1610 C CA . VAL B 1 11 ? 10.82 17.531 9.492 1 72.62 11 VAL B CA 1
ATOM 1611 C C . VAL B 1 11 ? 11.203 16.062 9.547 1 72.62 11 VAL B C 1
ATOM 1613 O O . VAL B 1 11 ? 11.992 15.594 8.719 1 72.62 11 VAL B O 1
ATOM 1616 N N . GLN B 1 12 ? 10.984 15.508 10.648 1 79.62 12 GLN B N 1
ATOM 1617 C CA . GLN B 1 12 ? 11.227 14.07 10.742 1 79.62 12 GLN B CA 1
ATOM 1618 C C . GLN B 1 12 ? 10.203 13.281 9.922 1 79.62 12 GLN B C 1
ATOM 1620 O O . GLN B 1 12 ? 9 13.398 10.148 1 79.62 12 GLN B O 1
ATOM 1625 N N . ILE B 1 13 ? 10.742 12.656 8.961 1 86.12 13 ILE B N 1
ATOM 1626 C CA . ILE B 1 13 ? 9.883 11.797 8.148 1 86.12 13 ILE B CA 1
ATOM 1627 C C . ILE B 1 13 ? 9.867 10.383 8.742 1 86.12 13 ILE B C 1
ATOM 1629 O O . ILE B 1 13 ? 10.914 9.758 8.898 1 86.12 13 ILE B O 1
ATOM 1633 N N . SER B 1 14 ? 8.688 9.922 9.094 1 87.06 14 SER B N 1
ATOM 1634 C CA . SER B 1 14 ? 8.539 8.578 9.641 1 87.06 14 SER B CA 1
ATOM 1635 C C . SER B 1 14 ? 8.406 7.539 8.531 1 87.06 14 SER B C 1
ATOM 1637 O O . SER B 1 14 ? 7.973 7.859 7.422 1 87.06 14 SER B O 1
ATOM 1639 N N . GLU B 1 15 ? 8.945 6.355 8.836 1 86.38 15 GLU B N 1
ATOM 1640 C CA . GLU B 1 15 ? 8.711 5.199 7.977 1 86.38 15 GLU B CA 1
ATOM 1641 C C . GLU B 1 15 ? 7.617 4.301 8.547 1 86.38 15 GLU B C 1
ATOM 1643 O O . GLU B 1 15 ? 7.645 3.961 9.734 1 86.38 15 GLU B O 1
ATOM 1648 N N . ALA B 1 16 ? 6.688 4.039 7.691 1 84.81 16 ALA B N 1
ATOM 1649 C CA . ALA B 1 16 ? 5.59 3.203 8.18 1 84.81 16 ALA B CA 1
ATOM 1650 C C . ALA B 1 16 ? 6.066 1.78 8.461 1 84.81 16 ALA B C 1
ATOM 1652 O O . ALA B 1 16 ? 6.852 1.221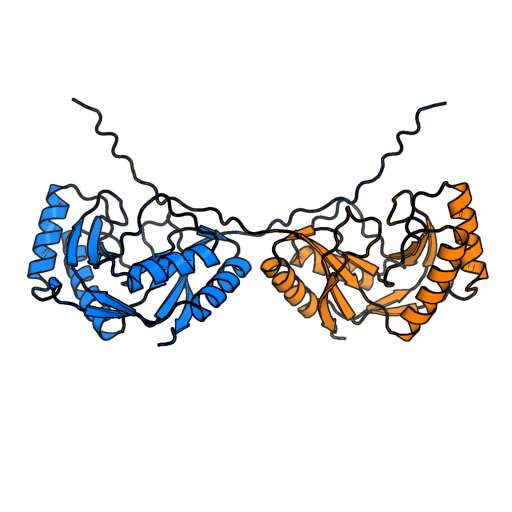 7.691 1 84.81 16 ALA B O 1
ATOM 1653 N N . VAL B 1 17 ? 5.715 1.322 9.523 1 81.5 17 VAL B N 1
ATOM 1654 C CA . VAL B 1 17 ? 5.984 -0.079 9.828 1 81.5 17 VAL B CA 1
ATOM 1655 C C . VAL B 1 17 ? 4.773 -0.93 9.453 1 81.5 17 VAL B C 1
ATOM 1657 O O . VAL B 1 17 ? 3.871 -1.13 10.273 1 81.5 17 VAL B O 1
ATOM 1660 N N . LEU B 1 18 ? 4.672 -1.348 8.258 1 84.94 18 LEU B N 1
ATOM 1661 C CA . LEU B 1 18 ? 3.531 -2.123 7.781 1 84.94 18 LEU B CA 1
ATOM 1662 C C . LEU B 1 18 ? 3.924 -3.578 7.551 1 84.94 18 LEU B C 1
ATOM 1664 O O . LEU B 1 18 ? 5.02 -3.859 7.055 1 84.94 18 LEU B O 1
ATOM 1668 N N . GLU B 1 19 ? 3.066 -4.484 7.93 1 90 19 GLU B N 1
ATOM 1669 C CA . GLU B 1 19 ? 3.328 -5.914 7.773 1 90 19 GLU B CA 1
ATOM 1670 C C . GLU B 1 19 ? 3.25 -6.336 6.309 1 90 19 GLU B C 1
ATOM 1672 O O . GLU B 1 19 ? 2.299 -5.984 5.605 1 90 19 GLU B O 1
ATOM 1677 N N . LYS B 1 20 ? 4.227 -7.047 5.914 1 94.06 20 LYS B N 1
ATOM 1678 C CA . LYS B 1 20 ? 4.27 -7.555 4.547 1 94.06 20 LYS B CA 1
ATOM 1679 C C . LYS B 1 20 ? 4.148 -9.078 4.52 1 94.06 20 LYS B C 1
ATOM 1681 O O . LYS B 1 20 ? 4.473 -9.742 5.5 1 94.06 20 LYS B O 1
ATOM 1686 N N . HIS B 1 21 ? 3.656 -9.594 3.461 1 96.19 21 HIS B N 1
ATOM 1687 C CA . HIS B 1 21 ? 3.541 -11.023 3.188 1 96.19 21 HIS B CA 1
ATOM 1688 C C . HIS B 1 21 ? 3.955 -11.344 1.757 1 96.19 21 HIS B C 1
ATOM 1690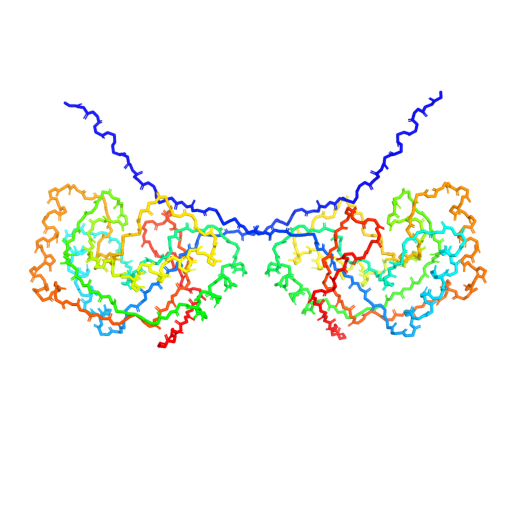 O O . HIS B 1 21 ? 4.18 -10.438 0.951 1 96.19 21 HIS B O 1
ATOM 1696 N N . VAL B 1 22 ? 4.109 -12.648 1.493 1 96.31 22 VAL B N 1
ATOM 1697 C CA . VAL B 1 22 ? 4.465 -13.102 0.153 1 96.31 22 VAL B CA 1
ATOM 1698 C C . VAL B 1 22 ? 3.195 -13.398 -0.645 1 96.31 22 VAL B C 1
ATOM 1700 O O . VAL B 1 22 ? 2.34 -14.164 -0.202 1 96.31 22 VAL B O 1
ATOM 1703 N N . TYR B 1 23 ? 3.119 -12.758 -1.812 1 97.38 23 TYR B N 1
ATOM 1704 C CA . TYR B 1 23 ? 1.95 -12.93 -2.666 1 97.38 23 TYR B CA 1
ATOM 1705 C C . TYR B 1 23 ? 2.344 -13.516 -4.02 1 97.38 23 TYR B C 1
ATOM 1707 O O . TYR B 1 23 ? 3.479 -13.336 -4.469 1 97.38 23 TYR B O 1
ATOM 1715 N N . SER B 1 24 ? 1.425 -14.172 -4.625 1 97.12 24 SER B N 1
ATOM 1716 C CA . SER B 1 24 ? 1.514 -14.695 -5.984 1 97.12 24 SER B CA 1
ATOM 1717 C C . SER B 1 24 ? 0.232 -14.43 -6.766 1 97.12 24 SER B C 1
ATOM 1719 O O . SER B 1 24 ? -0.832 -14.234 -6.172 1 97.12 24 SER B O 1
ATOM 1721 N N . VAL B 1 25 ? 0.347 -14.375 -8.039 1 98.12 25 VAL B N 1
ATOM 1722 C CA . VAL B 1 25 ? -0.815 -14.32 -8.922 1 98.12 25 VAL B CA 1
ATOM 1723 C C . VAL B 1 25 ? -0.923 -15.625 -9.711 1 98.12 25 VAL B C 1
ATOM 1725 O O . VAL B 1 25 ? 0.035 -16.047 -10.367 1 98.12 25 VAL B O 1
ATOM 1728 N N . TRP B 1 26 ? -2.07 -16.172 -9.617 1 98.38 26 TRP B N 1
ATOM 1729 C CA . TRP B 1 26 ? -2.318 -17.453 -10.266 1 98.38 26 TRP B CA 1
ATOM 1730 C C . TRP B 1 26 ? -3.383 -17.312 -11.352 1 98.38 26 TRP B C 1
ATOM 1732 O O . TRP B 1 26 ? -4.375 -16.609 -11.172 1 98.38 26 TRP B O 1
ATOM 1742 N N . ALA B 1 27 ? -3.164 -17.922 -12.477 1 98.56 27 ALA B N 1
ATOM 1743 C CA . ALA B 1 27 ? -4.23 -18.188 -13.438 1 98.56 27 ALA B CA 1
ATOM 1744 C C . ALA B 1 27 ? -4.969 -19.484 -13.109 1 98.56 27 ALA B C 1
ATOM 1746 O O . ALA B 1 27 ? -4.348 -20.531 -12.977 1 98.56 27 ALA B O 1
ATOM 1747 N N . LEU B 1 28 ? -6.273 -19.391 -13.016 1 97.81 28 LEU B N 1
ATOM 1748 C CA . LEU B 1 28 ? -7.086 -20.531 -12.602 1 97.81 28 LEU B CA 1
ATOM 1749 C C . LEU B 1 28 ? -7.816 -21.125 -13.797 1 97.81 28 LEU B C 1
ATOM 1751 O O . LEU B 1 28 ? -8.594 -20.438 -14.469 1 97.81 28 LEU B O 1
ATOM 1755 N N . PRO B 1 29 ? -7.602 -22.422 -14.039 1 97.44 29 PRO B N 1
ATOM 1756 C CA . PRO B 1 29 ? -8.414 -23.078 -15.07 1 97.44 29 PRO B CA 1
ATOM 1757 C C . PRO B 1 29 ? -9.891 -23.156 -14.695 1 97.44 29 PRO B C 1
ATOM 1759 O O . PRO B 1 29 ? -10.242 -23 -13.523 1 97.44 29 PRO B O 1
ATOM 1762 N N . ARG B 1 30 ? -10.68 -23.375 -15.688 1 95.5 30 ARG B N 1
ATOM 1763 C CA . ARG B 1 30 ? -12.102 -23.562 -15.422 1 95.5 30 ARG B CA 1
ATOM 1764 C C . ARG B 1 30 ? -12.344 -24.859 -14.641 1 95.5 30 ARG B C 1
ATOM 1766 O O . ARG B 1 30 ? -11.453 -25.703 -14.562 1 95.5 30 ARG B O 1
ATOM 1773 N N . GLU B 1 31 ? -13.539 -25 -14.156 1 95.88 31 GLU B N 1
ATOM 1774 C CA . GLU B 1 31 ? -13.883 -26.078 -13.234 1 95.88 31 GLU B CA 1
ATOM 1775 C C . GLU B 1 31 ? -13.633 -27.438 -13.867 1 95.88 31 GLU B C 1
ATOM 1777 O O . GLU B 1 31 ? -13.094 -28.344 -13.219 1 95.88 31 GLU B O 1
ATOM 1782 N N . GLU B 1 32 ? -14.016 -27.609 -15.086 1 95.81 32 GLU B N 1
ATOM 1783 C CA . GLU B 1 32 ? -13.867 -28.906 -15.758 1 95.81 32 GLU B CA 1
ATOM 1784 C C . GLU B 1 32 ? -12.406 -29.328 -15.828 1 95.81 32 GLU B C 1
ATOM 1786 O O . GLU B 1 32 ? -12.078 -30.5 -15.633 1 95.81 32 GLU B O 1
ATOM 1791 N N . VAL B 1 33 ? -11.594 -28.344 -16.141 1 97.44 33 VAL B N 1
ATOM 1792 C CA . VAL B 1 33 ? -10.164 -28.609 -16.234 1 97.44 33 VAL B CA 1
ATOM 1793 C C . VAL B 1 33 ? -9.594 -28.859 -14.836 1 97.44 33 VAL B C 1
ATOM 1795 O O . VAL B 1 33 ? -8.766 -29.766 -14.641 1 97.44 33 VAL B O 1
ATOM 1798 N N . ARG B 1 34 ? -10.047 -28.141 -13.859 1 97.38 34 ARG B N 1
ATOM 1799 C CA . ARG B 1 34 ? -9.57 -28.297 -12.492 1 97.38 34 ARG B CA 1
ATOM 1800 C C . ARG B 1 34 ? -9.844 -29.703 -11.969 1 97.38 34 ARG B C 1
ATOM 1802 O O . ARG B 1 34 ? -8.977 -30.328 -11.344 1 97.38 34 ARG B O 1
ATOM 1809 N N . VAL B 1 35 ? -11.008 -30.156 -12.188 1 97.31 35 VAL B N 1
ATOM 1810 C CA . VAL B 1 35 ? -11.406 -31.469 -11.719 1 97.31 35 VAL B CA 1
ATOM 1811 C C . VAL B 1 35 ? -10.508 -32.531 -12.352 1 97.31 35 VAL B C 1
ATOM 1813 O O . VAL B 1 35 ? -10.031 -33.438 -11.672 1 97.31 35 VAL B O 1
ATOM 1816 N N . ARG B 1 36 ? -10.32 -32.406 -13.633 1 98 36 ARG B N 1
ATOM 1817 C CA . ARG B 1 36 ? -9.484 -33.375 -14.367 1 98 36 ARG B CA 1
ATOM 1818 C C . ARG B 1 36 ? -8.062 -33.375 -13.828 1 98 36 ARG B C 1
ATOM 1820 O O . ARG B 1 36 ? -7.504 -34.438 -13.539 1 98 36 ARG B O 1
ATOM 1827 N N . VAL B 1 37 ? -7.527 -32.219 -13.672 1 98.38 37 VAL B N 1
ATOM 1828 C CA . VAL B 1 37 ? -6.145 -32.094 -13.227 1 98.38 37 VAL B CA 1
ATOM 1829 C C . VAL B 1 37 ? -6.02 -32.562 -11.781 1 98.38 37 VAL B C 1
ATOM 1831 O O . VAL B 1 37 ? -5.039 -33.188 -11.414 1 98.38 37 VAL B O 1
ATOM 1834 N N . LYS B 1 38 ? -6.965 -32.281 -10.961 1 98.12 38 LYS B N 1
ATOM 1835 C CA . LYS B 1 38 ? -6.941 -32.719 -9.562 1 98.12 38 LYS B CA 1
ATOM 1836 C C . LYS B 1 38 ? -6.887 -34.25 -9.461 1 98.12 38 LYS B C 1
ATOM 1838 O O . LYS B 1 38 ? -6.199 -34.781 -8.602 1 98.12 38 LYS B O 1
ATOM 1843 N N . LYS B 1 39 ? -7.656 -34.875 -10.273 1 98.12 39 LYS B N 1
ATOM 1844 C CA . LYS B 1 39 ? -7.633 -36.312 -10.289 1 98.12 39 LYS B CA 1
ATOM 1845 C C . LYS B 1 39 ? -6.238 -36.844 -10.625 1 98.12 39 LYS B C 1
ATOM 1847 O O . LYS B 1 39 ? -5.758 -37.781 -9.992 1 98.12 39 LYS B O 1
ATOM 1852 N N . LEU B 1 40 ? -5.699 -36.281 -11.641 1 98.44 40 LEU B N 1
ATOM 1853 C CA . LEU B 1 40 ? -4.34 -36.625 -12.039 1 98.44 40 LEU B CA 1
ATOM 1854 C C . LEU B 1 40 ? -3.363 -36.375 -10.891 1 98.44 40 LEU B C 1
ATOM 1856 O O . LEU B 1 40 ? -2.535 -37.25 -10.586 1 98.44 40 LEU B O 1
ATOM 1860 N N . MET B 1 41 ? -3.461 -35.25 -10.211 1 98.69 41 MET B N 1
ATOM 1861 C CA . MET B 1 41 ? -2.604 -34.906 -9.086 1 98.69 41 MET B CA 1
ATOM 1862 C C . MET B 1 41 ? -2.764 -35.906 -7.949 1 98.69 41 MET B C 1
ATOM 1864 O O . MET B 1 41 ? -1.777 -36.344 -7.34 1 98.69 41 MET B O 1
ATOM 1868 N N . GLU B 1 42 ? -3.979 -36.281 -7.641 1 98.38 42 GLU B N 1
ATOM 1869 C CA . GLU B 1 42 ? -4.254 -37.25 -6.586 1 98.38 42 GLU B CA 1
ATOM 1870 C C . GLU B 1 42 ? -3.604 -38.594 -6.891 1 98.38 42 GLU B C 1
ATOM 1872 O O . GLU B 1 42 ? -3.053 -39.219 -5.992 1 98.38 42 GLU B O 1
ATOM 1877 N N . GLY B 1 43 ? -3.691 -39 -8.117 1 98.38 43 GLY B N 1
ATOM 1878 C CA . GLY B 1 43 ? -3.037 -40.25 -8.523 1 98.38 43 GLY B CA 1
ATOM 1879 C C . GLY B 1 43 ? -1.536 -40.219 -8.312 1 98.38 43 GLY B C 1
ATOM 1880 O O . GLY B 1 43 ? -0.955 -41.188 -7.836 1 98.38 43 GLY B O 1
ATOM 1881 N N . LEU B 1 44 ? -0.946 -39.156 -8.672 1 98.62 44 LEU B N 1
ATOM 1882 C CA . LEU B 1 44 ? 0.497 -39 -8.5 1 98.62 44 LEU B CA 1
ATOM 1883 C C . LEU B 1 44 ? 0.867 -38.969 -7.02 1 98.62 44 LEU B C 1
ATOM 1885 O O . LEU B 1 44 ? 1.811 -39.625 -6.59 1 98.62 44 LEU B O 1
ATOM 1889 N N . ARG B 1 45 ? 0.136 -38.188 -6.223 1 98.19 45 ARG B N 1
ATOM 1890 C CA . ARG B 1 45 ? 0.425 -38.062 -4.801 1 98.19 45 ARG B CA 1
ATOM 1891 C C . ARG B 1 45 ? 0.304 -39.406 -4.086 1 98.19 45 ARG B C 1
ATOM 1893 O O . ARG B 1 45 ? 1.024 -39.656 -3.121 1 98.19 45 ARG B O 1
ATOM 1900 N N . SER B 1 46 ? -0.61 -40.188 -4.516 1 98 46 SER B N 1
ATOM 1901 C CA . SER B 1 46 ? -0.822 -41.5 -3.887 1 98 46 SER B CA 1
ATOM 1902 C C . SER B 1 46 ? 0.425 -42.375 -3.992 1 98 46 SER B C 1
ATOM 1904 O O . SER B 1 46 ? 0.675 -43.188 -3.123 1 98 46 SER B O 1
ATOM 1906 N N . GLU B 1 47 ? 1.18 -42.156 -4.996 1 97.75 47 GLU B N 1
ATOM 1907 C CA . GLU B 1 47 ? 2.342 -43 -5.23 1 97.75 47 GLU B CA 1
ATOM 1908 C C . GLU B 1 47 ? 3.633 -42.312 -4.82 1 97.75 47 GLU B C 1
ATOM 1910 O O . GLU B 1 47 ? 4.566 -42.938 -4.328 1 97.75 47 GLU B O 1
ATOM 1915 N N . PHE B 1 48 ? 3.674 -41.031 -4.969 1 98.12 48 PHE B N 1
ATOM 1916 C CA . PHE B 1 48 ? 4.961 -40.344 -4.828 1 98.12 48 PHE B CA 1
ATOM 1917 C C . PHE B 1 48 ? 4.941 -39.375 -3.652 1 98.12 48 PHE B C 1
ATOM 1919 O O . PHE B 1 48 ? 5.969 -38.781 -3.309 1 98.12 48 PHE B O 1
ATOM 1926 N N . GLY B 1 49 ? 3.736 -39.156 -3.068 1 97.38 49 GLY B N 1
ATOM 1927 C CA . GLY B 1 49 ? 3.609 -38.25 -1.94 1 97.38 49 GLY B CA 1
ATOM 1928 C C . GLY B 1 49 ? 3.467 -36.781 -2.357 1 97.38 49 GLY B C 1
ATOM 1929 O O . GLY B 1 49 ? 3.002 -36.5 -3.461 1 97.38 49 GLY B O 1
ATOM 1930 N N . GLY B 1 50 ? 3.791 -35.875 -1.348 1 97 50 GLY B N 1
ATOM 1931 C CA . GLY B 1 50 ? 3.68 -34.438 -1.588 1 97 50 GLY B CA 1
ATOM 1932 C C . GLY B 1 50 ? 2.375 -33.844 -1.085 1 97 50 GLY B C 1
ATOM 1933 O O . GLY B 1 50 ? 1.438 -34.594 -0.767 1 97 50 GLY B O 1
ATOM 1934 N N . PRO B 1 51 ? 2.357 -32.594 -1.062 1 97.81 51 PRO B N 1
ATOM 1935 C CA . PRO B 1 51 ? 1.174 -31.906 -0.529 1 97.81 51 PRO B CA 1
ATOM 1936 C C . PRO B 1 51 ? 0.06 -31.766 -1.563 1 97.81 51 PRO B C 1
ATOM 1938 O O . PRO B 1 51 ? 0.311 -31.875 -2.766 1 97.81 51 PRO B O 1
ATOM 1941 N N . GLN B 1 52 ? -1.133 -31.562 -1.037 1 97.12 52 GLN B N 1
ATOM 1942 C CA . GLN B 1 52 ? -2.26 -31.188 -1.883 1 97.12 52 GLN B CA 1
ATOM 1943 C C . GLN B 1 52 ? -2.287 -29.688 -2.127 1 97.12 52 GLN B C 1
ATOM 1945 O O . GLN B 1 52 ? -2.01 -28.906 -1.218 1 97.12 52 GLN B O 1
ATOM 1950 N N . PHE B 1 53 ? -2.586 -29.281 -3.289 1 97 53 PHE B N 1
ATOM 1951 C CA . PHE B 1 53 ? -2.777 -27.875 -3.639 1 97 53 PHE B CA 1
ATOM 1952 C C . PHE B 1 53 ? -3.732 -27.75 -4.816 1 97 53 PHE B C 1
ATOM 1954 O O . PHE B 1 53 ? -4.012 -28.719 -5.512 1 97 53 PHE B O 1
ATOM 1961 N N . GLU B 1 54 ? -4.258 -26.562 -5.012 1 96.69 54 GLU B N 1
ATOM 1962 C CA . GLU B 1 54 ? -5.211 -26.312 -6.086 1 96.69 54 GLU B CA 1
ATOM 1963 C C . GLU B 1 54 ? -4.5 -26.109 -7.422 1 96.69 54 GLU B C 1
ATOM 1965 O O . GLU B 1 54 ? -3.492 -25.391 -7.492 1 96.69 54 GLU B O 1
ATOM 1970 N N . PRO B 1 55 ? -4.988 -26.75 -8.492 1 98.06 55 PRO B N 1
ATOM 1971 C CA . PRO B 1 55 ? -4.395 -26.547 -9.812 1 98.06 55 PRO B CA 1
ATOM 1972 C C . PRO B 1 55 ? -4.379 -25.062 -10.219 1 98.06 55 PRO B C 1
ATOM 1974 O O . PRO B 1 55 ? -5.41 -24.391 -10.148 1 98.06 55 PRO B O 1
ATOM 1977 N N . HIS B 1 56 ? -3.211 -24.609 -10.617 1 98.25 56 HIS B N 1
ATOM 1978 C CA . HIS B 1 56 ? -3.07 -23.234 -11.062 1 98.25 56 HIS B CA 1
ATOM 1979 C C . HIS B 1 56 ? -1.846 -23.062 -11.961 1 98.25 56 HIS B C 1
ATOM 1981 O O . HIS B 1 56 ? -0.942 -23.906 -11.945 1 98.25 56 HIS B O 1
ATOM 1987 N N . VAL B 1 57 ? -1.856 -22.031 -12.742 1 98.19 57 VAL B N 1
ATOM 1988 C CA . VAL B 1 57 ? -0.68 -21.562 -13.469 1 98.19 57 VAL B CA 1
ATOM 1989 C C . VAL B 1 57 ? -0.152 -20.281 -12.828 1 98.19 57 VAL B C 1
ATOM 1991 O O . VAL B 1 57 ? -0.857 -19.266 -12.766 1 98.19 57 VAL B O 1
ATOM 1994 N N . THR B 1 58 ? 1.052 -20.297 -12.398 1 96.25 58 THR B N 1
ATOM 1995 C CA . THR B 1 58 ? 1.624 -19.109 -11.773 1 96.25 58 THR B CA 1
ATOM 1996 C C . THR B 1 58 ? 1.943 -18.047 -12.82 1 96.25 58 THR B C 1
ATOM 1998 O O . THR B 1 58 ? 2.699 -18.312 -13.758 1 96.25 58 THR B O 1
ATOM 2001 N N . VAL B 1 59 ? 1.347 -16.938 -12.656 1 97 59 VAL B N 1
ATOM 2002 C CA . VAL B 1 59 ? 1.585 -15.805 -13.555 1 97 59 VAL B CA 1
ATOM 2003 C C . VAL B 1 59 ? 2.713 -14.938 -13 1 97 59 VAL B C 1
ATOM 2005 O O . VAL B 1 59 ? 3.602 -14.516 -13.742 1 97 59 VAL B O 1
ATOM 2008 N N . ILE B 1 60 ? 2.598 -14.641 -11.742 1 93.88 60 ILE B N 1
ATOM 2009 C CA . ILE B 1 60 ? 3.652 -14 -10.969 1 93.88 60 ILE B CA 1
ATOM 2010 C C . ILE B 1 60 ? 4 -14.859 -9.758 1 93.88 60 ILE B C 1
ATOM 2012 O O . ILE B 1 60 ? 3.109 -15.336 -9.055 1 93.88 60 ILE B O 1
ATOM 2016 N N . GLY B 1 61 ? 5.297 -14.953 -9.609 1 89.75 61 GLY B N 1
ATOM 2017 C CA . GLY B 1 61 ? 5.785 -15.703 -8.461 1 89.75 61 GLY B CA 1
ATOM 2018 C C . GLY B 1 61 ? 5.695 -14.93 -7.16 1 89.75 61 GLY B C 1
ATOM 2019 O O . GLY B 1 61 ? 4.969 -13.938 -7.07 1 89.75 61 GLY B O 1
ATOM 2020 N N . ALA B 1 62 ? 6.477 -15.281 -6.246 1 91.25 62 ALA B N 1
ATOM 2021 C CA . ALA B 1 62 ? 6.457 -14.797 -4.867 1 91.25 62 ALA B CA 1
ATOM 2022 C C . ALA B 1 62 ? 7.016 -13.375 -4.781 1 91.25 62 ALA B C 1
ATOM 2024 O O . ALA B 1 62 ? 8.156 -13.125 -5.168 1 91.25 62 ALA B O 1
ATOM 2025 N N . ILE B 1 63 ? 6.203 -12.453 -4.336 1 95.12 63 ILE B N 1
ATOM 2026 C CA . ILE B 1 63 ? 6.586 -11.055 -4.145 1 95.12 63 ILE B CA 1
ATOM 2027 C C . ILE B 1 63 ? 6.125 -10.578 -2.768 1 95.12 63 ILE B C 1
ATOM 2029 O O . ILE B 1 63 ? 5.02 -10.906 -2.33 1 95.12 63 ILE B O 1
ATOM 2033 N N . ARG B 1 64 ? 6.973 -9.891 -2.141 1 94.94 64 ARG B N 1
ATOM 2034 C CA . ARG B 1 64 ? 6.66 -9.383 -0.807 1 94.94 64 ARG B CA 1
ATOM 2035 C C . ARG B 1 64 ? 5.969 -8.023 -0.883 1 94.94 64 ARG B C 1
ATOM 2037 O O . ARG B 1 64 ? 6.508 -7.078 -1.455 1 94.94 64 ARG B O 1
ATOM 2044 N N . LEU B 1 65 ? 4.766 -7.895 -0.346 1 95.88 65 LEU B N 1
ATOM 2045 C CA . LEU B 1 65 ? 3.947 -6.688 -0.373 1 95.88 65 LEU B CA 1
ATOM 2046 C C . LEU B 1 65 ? 3.059 -6.609 0.864 1 95.88 65 LEU B C 1
ATOM 2048 O O . LEU B 1 65 ? 2.809 -7.621 1.521 1 95.88 65 LEU B O 1
ATOM 2052 N N . THR B 1 66 ? 2.604 -5.359 1.173 1 93.88 66 THR B N 1
ATOM 2053 C CA . THR B 1 66 ? 1.445 -5.238 2.051 1 93.88 66 THR B CA 1
ATOM 2054 C C . THR B 1 66 ? 0.176 -5.695 1.339 1 93.88 66 THR B C 1
ATOM 2056 O O . THR B 1 66 ? 0.131 -5.742 0.108 1 93.88 66 THR B O 1
ATOM 2059 N N . GLU B 1 67 ? -0.764 -6.047 2.1 1 95.31 67 GLU B N 1
ATOM 2060 C CA . GLU B 1 67 ? -2.016 -6.469 1.479 1 95.31 67 GLU B CA 1
ATOM 2061 C C . GLU B 1 67 ? -2.611 -5.355 0.626 1 95.31 67 GLU B C 1
ATOM 2063 O O . GLU B 1 67 ? -3.117 -5.605 -0.47 1 95.31 67 GLU B O 1
ATOM 2068 N N . ALA B 1 68 ? -2.566 -4.129 1.062 1 94.5 68 ALA B N 1
ATOM 2069 C CA . ALA B 1 68 ? -3.102 -2.99 0.317 1 94.5 68 ALA B CA 1
ATOM 2070 C C . ALA B 1 68 ? -2.402 -2.84 -1.031 1 94.5 68 ALA B C 1
ATOM 2072 O O . ALA B 1 68 ? -3.053 -2.619 -2.055 1 94.5 68 ALA B O 1
ATOM 2073 N N . GLU B 1 69 ? -1.117 -2.953 -1.03 1 95.56 69 GLU B N 1
ATOM 2074 C CA . GLU B 1 69 ? -0.359 -2.867 -2.275 1 95.56 69 GLU B CA 1
ATOM 2075 C C . GLU B 1 69 ? -0.702 -4.023 -3.213 1 95.56 69 GLU B C 1
ATOM 2077 O O . GLU B 1 69 ? -0.89 -3.818 -4.414 1 95.56 69 GLU B O 1
ATOM 2082 N N . ALA B 1 70 ? -0.758 -5.207 -2.654 1 97.19 70 ALA B N 1
ATOM 2083 C CA . ALA B 1 70 ? -1.048 -6.395 -3.453 1 97.19 70 ALA B CA 1
ATOM 2084 C C . ALA B 1 70 ? -2.404 -6.273 -4.141 1 97.19 70 ALA B C 1
ATOM 2086 O O . ALA B 1 70 ? -2.523 -6.535 -5.344 1 97.19 70 ALA B O 1
ATOM 2087 N N . ARG B 1 71 ? -3.365 -5.891 -3.359 1 97.44 71 ARG B N 1
ATOM 2088 C CA . ARG B 1 71 ? -4.715 -5.758 -3.902 1 97.44 71 ARG B CA 1
ATOM 2089 C C . ARG B 1 71 ? -4.766 -4.676 -4.977 1 97.44 71 ARG B C 1
ATOM 2091 O O . ARG B 1 71 ? -5.41 -4.855 -6.012 1 97.44 71 ARG B O 1
ATOM 2098 N N . ASP B 1 72 ? -4.156 -3.576 -4.719 1 96.69 72 ASP B N 1
ATOM 2099 C CA . ASP B 1 72 ? -4.148 -2.477 -5.68 1 96.69 72 ASP B CA 1
ATOM 2100 C C . ASP B 1 72 ? -3.498 -2.9 -6.992 1 96.69 72 ASP B C 1
ATOM 2102 O O . ASP B 1 72 ? -4.031 -2.635 -8.07 1 96.69 72 ASP B O 1
ATOM 2106 N N . ARG B 1 73 ? -2.363 -3.553 -6.906 1 96.44 73 ARG B N 1
ATOM 2107 C CA . ARG B 1 73 ? -1.641 -3.992 -8.094 1 96.44 73 ARG B CA 1
ATOM 2108 C C . ARG B 1 73 ? -2.404 -5.09 -8.828 1 96.44 73 ARG B C 1
ATOM 2110 O O . ARG B 1 73 ? -2.416 -5.133 -10.055 1 96.44 73 ARG B O 1
ATOM 2117 N N . PHE B 1 74 ? -3.025 -5.906 -8.117 1 98.31 74 PHE B N 1
ATOM 2118 C CA . PHE B 1 74 ? -3.818 -6.98 -8.695 1 98.31 74 PHE B CA 1
ATOM 2119 C C . PHE B 1 74 ? -4.992 -6.418 -9.492 1 98.31 74 PHE B C 1
ATOM 2121 O O . PHE B 1 74 ? -5.273 -6.871 -10.602 1 98.31 74 PHE B O 1
ATOM 2128 N N . LYS B 1 75 ? -5.645 -5.48 -8.883 1 97.44 75 LYS B N 1
ATOM 2129 C CA . LYS B 1 75 ? -6.766 -4.844 -9.57 1 97.44 75 LYS B CA 1
ATOM 2130 C C . LYS B 1 75 ? -6.316 -4.227 -10.891 1 97.44 75 LYS B C 1
ATOM 2132 O O . LYS B 1 75 ? -6.984 -4.391 -11.914 1 97.44 75 LYS B O 1
ATOM 2137 N N . LYS B 1 76 ? -5.246 -3.551 -10.867 1 96.38 76 LYS B N 1
ATOM 2138 C CA . LYS B 1 76 ? -4.723 -2.93 -12.078 1 96.38 76 LYS B CA 1
ATOM 2139 C C . LYS B 1 76 ? -4.375 -3.982 -13.133 1 96.38 76 LYS B C 1
ATOM 2141 O O . LYS B 1 76 ? -4.648 -3.795 -14.32 1 96.38 76 LYS B O 1
ATOM 2146 N N . ALA B 1 77 ? -3.76 -5.023 -12.711 1 97.12 77 ALA B N 1
ATOM 2147 C CA . ALA B 1 77 ? -3.441 -6.117 -13.625 1 97.12 77 ALA B CA 1
ATOM 2148 C C . ALA B 1 77 ? -4.707 -6.691 -14.258 1 97.12 77 ALA B C 1
ATOM 2150 O O . ALA B 1 77 ? -4.754 -6.918 -15.469 1 97.12 77 ALA B O 1
ATOM 2151 N N . CYS B 1 78 ? -5.746 -6.879 -13.453 1 97.5 78 CYS B N 1
ATOM 2152 C CA . CYS B 1 78 ? -6.988 -7.48 -13.922 1 97.5 78 CYS B CA 1
ATOM 2153 C C . CYS B 1 78 ? -7.672 -6.59 -14.953 1 97.5 78 CYS B C 1
ATOM 2155 O O . CYS B 1 78 ? -8.398 -7.078 -15.82 1 97.5 78 CYS B O 1
ATOM 2157 N N . GLU B 1 79 ? -7.422 -5.312 -14.867 1 97 79 GLU B N 1
ATOM 2158 C CA . GLU B 1 79 ? -8.016 -4.367 -15.812 1 97 79 GLU B CA 1
ATOM 2159 C C . GLU B 1 79 ? -7.301 -4.402 -17.156 1 97 79 GLU B C 1
ATOM 2161 O O . GLU B 1 79 ? -7.863 -4.004 -18.172 1 97 79 GLU B O 1
ATOM 2166 N N . THR B 1 80 ? -6.086 -4.859 -17.172 1 96.81 80 THR B N 1
ATOM 2167 C CA . THR B 1 80 ? -5.266 -4.727 -18.359 1 96.81 80 THR B CA 1
ATOM 2168 C C . THR B 1 80 ? -5.066 -6.078 -19.047 1 96.81 80 THR B C 1
ATOM 2170 O O . THR B 1 80 ? -4.977 -6.16 -20.266 1 96.81 80 THR B O 1
ATOM 2173 N N . VAL B 1 81 ? -4.977 -7.156 -18.312 1 97.75 81 VAL B N 1
ATOM 2174 C CA . VAL B 1 81 ? -4.738 -8.492 -18.844 1 97.75 81 VAL B CA 1
ATOM 2175 C C . VAL B 1 81 ? -6.016 -9.031 -19.484 1 97.75 81 VAL B C 1
ATOM 2177 O O . VAL B 1 81 ? -7.094 -8.945 -18.891 1 97.75 81 VAL B O 1
ATOM 2180 N N . LYS B 1 82 ? -5.902 -9.555 -20.688 1 97.5 82 LYS B N 1
ATOM 2181 C CA . LYS B 1 82 ? -7.027 -10.156 -21.391 1 97.5 82 LYS B CA 1
ATOM 2182 C C . LYS B 1 82 ? -7.031 -11.672 -21.234 1 97.5 82 LYS B C 1
ATOM 2184 O O . LYS B 1 82 ? -5.988 -12.273 -20.969 1 97.5 82 LYS B O 1
ATOM 2189 N N . ALA B 1 83 ? -8.266 -12.211 -21.406 1 98.06 83 ALA B N 1
ATOM 2190 C CA . ALA B 1 83 ? -8.359 -13.664 -21.406 1 98.06 83 ALA B CA 1
ATOM 2191 C C . ALA B 1 83 ? -7.516 -14.273 -22.531 1 98.06 83 ALA B C 1
ATOM 2193 O O . ALA B 1 83 ? -7.34 -13.664 -23.578 1 98.06 83 ALA B O 1
ATOM 2194 N N . TYR B 1 84 ? -6.988 -15.43 -22.297 1 98.25 84 TYR B N 1
ATOM 2195 C CA . TYR B 1 84 ? -6.141 -16.125 -23.266 1 98.25 84 TYR B CA 1
ATOM 2196 C C . TYR B 1 84 ? -6.27 -17.641 -23.109 1 98.25 84 TYR B C 1
ATOM 2198 O O . TYR B 1 84 ? -6.992 -18.125 -22.234 1 98.25 84 TYR B O 1
ATOM 2206 N N . SER B 1 85 ? -5.648 -18.375 -24.047 1 98 85 SER B N 1
ATOM 2207 C CA . SER B 1 85 ? -5.695 -19.828 -24 1 98 85 SER B CA 1
ATOM 2208 C C . SER B 1 85 ? -4.344 -20.422 -23.625 1 98 85 SER B C 1
ATOM 2210 O O . SER B 1 85 ? -3.301 -19.922 -24.047 1 98 85 SER B O 1
ATOM 2212 N N . ALA B 1 86 ? -4.426 -21.422 -22.859 1 98.38 86 ALA B N 1
ATOM 2213 C CA . ALA B 1 86 ? -3.232 -22.203 -22.516 1 98.38 86 ALA B CA 1
ATOM 2214 C C . ALA B 1 86 ? -3.303 -23.594 -23.109 1 98.38 86 ALA B C 1
ATOM 2216 O O . ALA B 1 86 ? -4.348 -24.25 -23.062 1 98.38 86 ALA B O 1
ATOM 2217 N N . THR B 1 87 ? -2.201 -24 -23.688 1 98.5 87 THR B N 1
ATOM 2218 C CA . THR B 1 87 ? -2.121 -25.328 -24.297 1 98.5 87 THR B CA 1
ATOM 2219 C C . THR B 1 87 ? -0.935 -26.109 -23.734 1 98.5 87 THR B C 1
ATOM 2221 O O . THR B 1 87 ? 0.167 -25.562 -23.609 1 98.5 87 THR B O 1
ATOM 2224 N N . VAL B 1 88 ? -1.196 -27.359 -23.469 1 98.5 88 VAL B N 1
ATOM 2225 C CA . VAL B 1 88 ? -0.15 -28.219 -22.922 1 98.5 88 VAL B CA 1
ATOM 2226 C C . VAL B 1 88 ? 0.84 -28.594 -24.016 1 98.5 88 VAL B C 1
ATOM 2228 O O . VAL B 1 88 ? 0.437 -28.984 -25.109 1 98.5 88 VAL B O 1
ATOM 2231 N N . GLU B 1 89 ? 2.064 -28.422 -23.703 1 97.69 89 GLU B N 1
ATOM 2232 C CA . GLU B 1 89 ? 3.127 -28.906 -24.578 1 97.69 89 GLU B CA 1
ATOM 2233 C C . GLU B 1 89 ? 3.504 -30.344 -24.25 1 97.69 89 GLU B C 1
ATOM 2235 O O . GLU B 1 89 ? 3.525 -31.203 -25.125 1 97.69 89 GLU B O 1
ATOM 2240 N N . LYS B 1 90 ? 3.779 -30.578 -22.938 1 97.62 90 LYS B N 1
ATOM 2241 C CA . LYS B 1 90 ? 4.188 -31.891 -22.453 1 97.62 90 LYS B CA 1
ATOM 2242 C C . LYS B 1 90 ? 4.172 -31.938 -20.922 1 97.62 90 LYS B C 1
ATOM 2244 O O . LYS B 1 90 ? 4 -30.922 -20.266 1 97.62 90 LYS B O 1
ATOM 2249 N N . ILE B 1 91 ? 4.285 -33.156 -20.453 1 98.19 91 ILE B N 1
ATOM 2250 C CA . ILE B 1 91 ? 4.613 -33.312 -19.031 1 98.19 91 ILE B CA 1
ATOM 2251 C C . ILE B 1 91 ? 6.129 -33.281 -18.859 1 98.19 91 ILE B C 1
ATOM 2253 O O . ILE B 1 91 ? 6.875 -33.938 -19.578 1 98.19 91 ILE B O 1
ATOM 2257 N N . ASP B 1 92 ? 6.57 -32.469 -17.938 1 97.5 92 ASP B N 1
ATOM 2258 C CA . ASP B 1 92 ? 8 -32.312 -17.703 1 97.5 92 ASP B CA 1
ATOM 2259 C C . ASP B 1 92 ? 8.305 -32.219 -16.203 1 97.5 92 ASP B C 1
ATOM 2261 O O . ASP B 1 92 ? 7.398 -32.375 -15.383 1 97.5 92 ASP B O 1
ATOM 2265 N N . SER B 1 93 ? 9.555 -32.25 -15.875 1 96.81 93 SER B N 1
ATOM 2266 C CA . SER B 1 93 ? 10.008 -32.156 -14.484 1 96.81 93 SER B CA 1
ATOM 2267 C C . SER B 1 93 ? 11.164 -31.172 -14.336 1 96.81 93 SER B C 1
ATOM 2269 O O . SER B 1 93 ? 11.828 -30.828 -15.32 1 96.81 93 SER B O 1
ATOM 2271 N N . GLY B 1 94 ? 11.227 -30.594 -13.164 1 92.62 94 GLY B N 1
ATOM 2272 C CA . GLY B 1 94 ? 12.312 -29.672 -12.844 1 92.62 94 GLY B CA 1
ATOM 2273 C C . GLY B 1 94 ? 13.07 -30.062 -11.586 1 92.62 94 GLY B C 1
ATOM 2274 O O . GLY B 1 94 ? 12.852 -31.141 -11.023 1 92.62 94 GLY B O 1
ATOM 2275 N N . THR B 1 95 ? 13.992 -29.203 -11.211 1 87.5 95 THR B N 1
ATOM 2276 C CA . THR B 1 95 ? 14.867 -29.516 -10.086 1 87.5 95 THR B CA 1
ATOM 2277 C C . THR B 1 95 ? 14.383 -28.812 -8.82 1 87.5 95 THR B C 1
ATOM 2279 O O . THR B 1 95 ? 14.875 -29.078 -7.723 1 87.5 95 THR B O 1
ATOM 2282 N N . PHE B 1 96 ? 13.461 -27.969 -8.961 1 85.44 96 PHE B N 1
ATOM 2283 C CA . PHE B 1 96 ? 12.93 -27.188 -7.852 1 85.44 96 PHE B CA 1
ATOM 2284 C C . PHE B 1 96 ? 11.734 -27.875 -7.215 1 85.44 96 PHE B C 1
ATOM 2286 O O . PHE B 1 96 ? 10.938 -28.516 -7.906 1 85.44 96 PHE B O 1
ATOM 2293 N N . TYR B 1 97 ? 11.609 -27.734 -5.832 1 92.06 97 TYR B N 1
ATOM 2294 C CA . TYR B 1 97 ? 10.539 -28.359 -5.062 1 92.06 97 TYR B CA 1
ATOM 2295 C C . TYR B 1 97 ? 9.18 -28.062 -5.688 1 92.06 97 TYR B C 1
ATOM 2297 O O . TYR B 1 97 ? 8.359 -28.969 -5.852 1 92.06 97 TYR B O 1
ATOM 2305 N N . TYR B 1 98 ? 8.906 -26.844 -6.133 1 92.38 98 TYR B N 1
ATOM 2306 C CA . TYR B 1 98 ? 7.602 -26.422 -6.641 1 92.38 98 TYR B CA 1
ATOM 2307 C C . TYR B 1 98 ? 7.527 -26.594 -8.156 1 92.38 98 TYR B C 1
ATOM 2309 O O . TYR B 1 98 ? 6.543 -26.188 -8.781 1 92.38 98 TYR B O 1
ATOM 2317 N N . GLN B 1 99 ? 8.555 -27.109 -8.695 1 92.56 99 GLN B N 1
ATOM 2318 C CA . GLN B 1 99 ? 8.609 -27.5 -10.102 1 92.56 99 GLN B CA 1
ATOM 2319 C C . GLN B 1 99 ? 9.055 -28.953 -10.25 1 92.56 99 GLN B C 1
ATOM 2321 O O . GLN B 1 99 ? 9.945 -29.25 -11.039 1 92.56 99 GLN B O 1
ATOM 2326 N N . CYS B 1 100 ? 8.492 -29.797 -9.523 1 96.44 100 CYS B N 1
ATOM 2327 C CA . CYS B 1 100 ? 8.859 -31.203 -9.492 1 96.44 100 CYS B CA 1
ATOM 2328 C C . CYS B 1 100 ? 8.367 -31.922 -10.742 1 96.44 100 CYS B C 1
ATOM 2330 O O . CYS B 1 100 ? 9.164 -32.281 -11.617 1 96.44 100 CYS B O 1
ATOM 2332 N N . VAL B 1 101 ? 7.074 -32.125 -10.906 1 98.25 101 VAL B N 1
ATOM 2333 C CA . VAL B 1 101 ? 6.422 -32.594 -12.109 1 98.25 101 VAL B CA 1
ATOM 2334 C C . VAL B 1 101 ? 5.289 -31.656 -12.508 1 98.25 101 VAL B C 1
ATOM 2336 O O . VAL B 1 101 ? 4.488 -31.25 -11.664 1 98.25 101 VAL B O 1
ATOM 2339 N N . TYR B 1 102 ? 5.254 -31.266 -13.781 1 98.25 102 TYR B N 1
ATOM 2340 C CA . TYR B 1 102 ? 4.285 -30.25 -14.18 1 98.25 102 TYR B CA 1
ATOM 2341 C C . TYR B 1 102 ? 3.9 -30.406 -15.648 1 98.25 102 TYR B C 1
ATOM 2343 O O . TYR B 1 102 ? 4.574 -31.109 -16.391 1 98.25 102 TYR B O 1
ATOM 2351 N N . LEU B 1 103 ? 2.734 -29.859 -15.953 1 98.5 103 LEU B N 1
ATOM 2352 C CA . LEU B 1 103 ? 2.389 -29.625 -17.344 1 98.5 103 LEU B CA 1
ATOM 2353 C C . LEU B 1 103 ? 3.078 -28.375 -17.875 1 98.5 103 LEU B C 1
ATOM 2355 O O . LEU B 1 103 ? 2.764 -27.266 -17.453 1 98.5 103 LEU B O 1
ATOM 2359 N N . LEU B 1 104 ? 4 -28.578 -18.797 1 98.25 104 LEU B N 1
ATOM 2360 C CA . LEU B 1 104 ? 4.598 -27.438 -19.484 1 98.25 104 LEU B CA 1
ATOM 2361 C C . LEU B 1 104 ? 3.641 -26.875 -20.531 1 98.25 104 LEU B C 1
ATOM 2363 O O . LEU B 1 104 ? 3.068 -27.625 -21.328 1 98.25 104 LEU B O 1
ATOM 2367 N N . LEU B 1 105 ? 3.426 -25.562 -20.516 1 98.56 105 LEU B N 1
ATOM 2368 C CA . LEU B 1 105 ? 2.51 -24.922 -21.438 1 98.56 105 LEU B CA 1
ATOM 2369 C C . LEU B 1 105 ? 3.275 -24.172 -22.531 1 98.56 105 LEU B C 1
ATOM 2371 O O . LEU B 1 105 ? 4.363 -23.656 -22.281 1 98.56 105 LEU B O 1
ATOM 2375 N N . HIS B 1 106 ? 2.666 -24.156 -23.734 1 98.19 106 HIS B N 1
ATOM 2376 C CA . HIS B 1 106 ? 3.275 -23.359 -24.797 1 98.19 106 HIS B CA 1
ATOM 2377 C C . HIS B 1 106 ? 3.367 -21.891 -24.406 1 98.19 106 HIS B C 1
ATOM 2379 O O . HIS B 1 106 ? 2.367 -21.297 -24.016 1 98.19 106 HIS B O 1
ATOM 2385 N N . PRO B 1 107 ? 4.543 -21.328 -24.438 1 97.88 107 PRO B N 1
ATOM 2386 C CA . PRO B 1 107 ? 4.676 -19.891 -24.172 1 97.88 107 PRO B CA 1
ATOM 2387 C C . PRO B 1 107 ? 4.234 -19.016 -25.344 1 97.88 107 PRO B C 1
ATOM 2389 O O . PRO B 1 107 ? 5.043 -18.281 -25.906 1 97.88 107 PRO B O 1
ATOM 2392 N N . THR B 1 108 ? 2.967 -19.125 -25.703 1 98.06 108 THR B N 1
ATOM 2393 C CA . THR B 1 108 ? 2.455 -18.281 -26.781 1 98.06 108 THR B CA 1
ATOM 2394 C C . THR B 1 108 ? 2.617 -16.797 -26.422 1 98.06 108 THR B C 1
ATOM 2396 O O . THR B 1 108 ? 2.861 -16.469 -25.25 1 98.06 108 THR B O 1
ATOM 2399 N N . THR B 1 109 ? 2.559 -15.977 -27.406 1 97.75 109 THR B N 1
ATOM 2400 C CA . THR B 1 109 ? 2.658 -14.539 -27.188 1 97.75 109 THR B CA 1
ATOM 2401 C C . THR B 1 109 ? 1.652 -14.07 -26.141 1 97.75 109 THR B C 1
ATOM 2403 O O . THR B 1 109 ? 1.988 -13.281 -25.25 1 97.75 109 THR B O 1
ATOM 2406 N N . GLU B 1 110 ? 0.402 -14.602 -26.203 1 97.44 110 GLU B N 1
ATOM 2407 C CA . GLU B 1 110 ? -0.656 -14.203 -25.281 1 97.44 110 GLU B CA 1
ATOM 2408 C C . GLU B 1 110 ? -0.33 -14.617 -23.859 1 97.44 110 GLU B C 1
ATOM 2410 O O . GLU B 1 110 ? -0.553 -13.852 -22.906 1 97.44 110 GLU B O 1
ATOM 2415 N N . VAL B 1 111 ? 0.222 -15.773 -23.734 1 98.19 111 VAL B N 1
ATOM 2416 C CA . VAL B 1 111 ? 0.565 -16.312 -22.422 1 98.19 111 VAL B CA 1
ATOM 2417 C C . VAL B 1 111 ? 1.693 -15.484 -21.812 1 98.19 111 VAL B C 1
ATOM 2419 O O . VAL B 1 111 ? 1.608 -15.07 -20.656 1 98.19 111 VAL B O 1
ATOM 2422 N N . VAL B 1 112 ? 2.686 -15.227 -22.531 1 97.81 112 VAL B N 1
ATOM 2423 C CA . VAL B 1 112 ? 3.859 -14.5 -22.062 1 97.81 112 VAL B CA 1
ATOM 2424 C C . VAL B 1 112 ? 3.486 -13.047 -21.766 1 97.81 112 VAL B C 1
ATOM 2426 O O . VAL B 1 112 ? 3.924 -12.477 -20.766 1 97.81 112 VAL B O 1
ATOM 2429 N N . GLU B 1 113 ? 2.695 -12.453 -22.594 1 97.19 113 GLU B N 1
ATOM 2430 C CA . GLU B 1 113 ? 2.273 -11.07 -22.422 1 97.19 113 GLU B CA 1
ATOM 2431 C C . GLU B 1 113 ? 1.455 -10.898 -21.141 1 97.19 113 GLU B C 1
ATOM 2433 O O . GLU B 1 113 ? 1.574 -9.883 -20.453 1 97.19 113 GLU B O 1
ATOM 2438 N N . ALA B 1 114 ? 0.587 -11.867 -20.891 1 97.69 114 ALA B N 1
ATOM 2439 C CA . ALA B 1 114 ? -0.208 -11.797 -19.656 1 97.69 114 ALA B CA 1
ATOM 2440 C C . ALA B 1 114 ? 0.688 -11.727 -18.438 1 97.69 114 ALA B C 1
ATOM 2442 O O . ALA B 1 114 ? 0.463 -10.898 -17.547 1 97.69 114 ALA B O 1
ATOM 2443 N N . SER B 1 115 ? 1.694 -12.555 -18.406 1 97.62 115 SER B N 1
ATOM 2444 C CA . SER B 1 115 ? 2.631 -12.531 -17.281 1 97.62 115 SER B CA 1
ATOM 2445 C C . SER B 1 115 ? 3.432 -11.234 -17.25 1 97.62 115 SER B C 1
ATOM 2447 O O . SER B 1 115 ? 3.652 -10.664 -16.188 1 97.62 115 SER B O 1
ATOM 2449 N N . ALA B 1 116 ? 3.867 -10.773 -18.391 1 96.44 116 ALA B N 1
ATOM 2450 C CA . ALA B 1 116 ? 4.652 -9.547 -18.469 1 96.44 116 ALA B CA 1
ATOM 2451 C C . ALA B 1 116 ? 3.857 -8.352 -17.953 1 96.44 116 ALA B C 1
ATOM 2453 O O . ALA B 1 116 ? 4.395 -7.504 -17.234 1 96.44 116 ALA B O 1
ATOM 2454 N N . LEU B 1 117 ? 2.635 -8.289 -18.359 1 96.69 117 LEU B N 1
ATOM 2455 C CA . LEU B 1 117 ? 1.771 -7.207 -17.906 1 96.69 117 LEU B CA 1
ATOM 2456 C C . LEU B 1 117 ? 1.602 -7.25 -16.391 1 96.69 117 LEU B C 1
ATOM 2458 O O . LEU B 1 117 ? 1.693 -6.219 -15.719 1 96.69 117 LEU B O 1
ATOM 2462 N N . CYS B 1 118 ? 1.352 -8.43 -15.883 1 96.56 118 CYS B N 1
ATOM 2463 C CA . CYS B 1 118 ? 1.232 -8.57 -14.438 1 96.56 118 CYS B CA 1
ATOM 2464 C C . CYS B 1 118 ? 2.521 -8.156 -13.734 1 96.56 118 CYS B C 1
ATOM 2466 O O . CYS B 1 118 ? 2.486 -7.477 -12.711 1 96.56 118 CYS B O 1
ATOM 2468 N N . CYS B 1 119 ? 3.652 -8.586 -14.305 1 94.69 119 CYS B N 1
ATOM 2469 C CA . CYS B 1 119 ? 4.945 -8.211 -13.75 1 94.69 119 CYS B CA 1
ATOM 2470 C C . CYS B 1 119 ? 5.102 -6.695 -13.688 1 94.69 119 CYS B C 1
ATOM 2472 O O . CYS B 1 119 ? 5.57 -6.152 -12.688 1 94.69 119 CYS B O 1
ATOM 2474 N N . SER B 1 120 ? 4.738 -6.086 -14.703 1 94.44 120 SER B N 1
ATOM 2475 C CA . SER B 1 120 ? 4.844 -4.629 -14.773 1 94.44 120 SER B CA 1
ATOM 2476 C C . SER B 1 120 ? 3.996 -3.961 -13.703 1 94.44 120 SER B C 1
ATOM 2478 O O . SER B 1 120 ? 4.465 -3.057 -13.008 1 94.44 120 SER B O 1
ATOM 2480 N N . HIS B 1 121 ? 2.801 -4.426 -13.531 1 94.88 121 HIS B N 1
ATOM 2481 C CA . HIS B 1 121 ? 1.896 -3.82 -12.562 1 94.88 121 HIS B CA 1
ATOM 2482 C C . HIS B 1 121 ? 2.365 -4.074 -11.133 1 94.88 121 HIS B C 1
ATOM 2484 O O . HIS B 1 121 ? 2.195 -3.223 -10.258 1 94.88 121 HIS B O 1
ATOM 2490 N N . PHE B 1 122 ? 2.955 -5.18 -10.898 1 95.62 122 PHE B N 1
ATOM 2491 C CA . PHE B 1 122 ? 3.365 -5.555 -9.547 1 95.62 122 PHE B CA 1
ATOM 2492 C C . PHE B 1 122 ? 4.758 -5.023 -9.234 1 95.62 122 PHE B C 1
ATOM 2494 O O . PHE B 1 122 ? 5.188 -5.02 -8.078 1 95.62 122 PHE B O 1
ATOM 2501 N N . GLY B 1 123 ? 5.461 -4.594 -10.242 1 91.25 123 GLY B N 1
ATOM 2502 C CA . GLY B 1 123 ? 6.871 -4.293 -10.039 1 91.25 123 GLY B CA 1
ATOM 2503 C C . GLY B 1 123 ? 7.711 -5.527 -9.758 1 91.25 123 GLY B C 1
ATOM 2504 O O . GLY B 1 123 ? 8.633 -5.48 -8.945 1 91.25 123 GLY B O 1
ATOM 2505 N N . TYR B 1 124 ? 7.312 -6.574 -10.266 1 91.69 124 TYR B N 1
ATOM 2506 C CA . TYR B 1 124 ? 7.977 -7.863 -10.086 1 91.69 124 TYR B CA 1
ATOM 2507 C C . TYR B 1 124 ? 9.117 -8.023 -11.086 1 91.69 124 TYR B C 1
ATOM 2509 O O . TYR B 1 124 ? 8.922 -7.879 -12.289 1 91.69 124 TYR B O 1
ATOM 2517 N N . ASN B 1 125 ? 10.242 -8.344 -10.531 1 85.94 125 ASN B N 1
ATOM 2518 C CA . ASN B 1 125 ? 11.414 -8.602 -11.367 1 85.94 125 ASN B CA 1
ATOM 2519 C C . ASN B 1 125 ? 11.711 -10.094 -11.469 1 85.94 125 ASN B C 1
ATOM 2521 O O . ASN B 1 125 ? 12.32 -10.672 -10.562 1 85.94 125 ASN B O 1
ATOM 2525 N N . ARG B 1 126 ? 11.406 -10.586 -12.625 1 85.62 126 ARG B N 1
ATOM 2526 C CA . ARG B 1 126 ? 11.648 -12.016 -12.836 1 85.62 126 ARG B CA 1
ATOM 2527 C C . ARG B 1 126 ? 13.102 -12.281 -13.195 1 85.62 126 ARG B C 1
ATOM 2529 O O . ARG B 1 126 ? 13.688 -11.562 -14.016 1 85.62 126 ARG B O 1
ATOM 2536 N N . SER B 1 127 ? 13.805 -13.211 -12.562 1 81.19 127 SER B N 1
ATOM 2537 C CA . SER B 1 127 ? 15.211 -13.523 -12.781 1 81.19 127 SER B CA 1
ATOM 2538 C C . SER B 1 127 ? 15.422 -14.266 -14.094 1 81.19 127 SER B C 1
ATOM 2540 O O . SER B 1 127 ? 16.5 -14.227 -14.672 1 81.19 127 SER B O 1
ATOM 2542 N N . GLY B 1 128 ? 14.492 -14.734 -14.875 1 84.06 128 GLY B N 1
ATOM 2543 C CA . GLY B 1 128 ? 14.602 -15.492 -16.109 1 84.06 128 GLY B CA 1
ATOM 2544 C C . GLY B 1 128 ? 13.344 -15.414 -16.969 1 84.06 128 GLY B C 1
ATOM 2545 O O . GLY B 1 128 ? 12.492 -14.562 -16.75 1 84.06 128 GLY B O 1
ATOM 2546 N N . SER B 1 129 ? 13.445 -16.203 -18.031 1 91.75 129 SER B N 1
ATOM 2547 C CA . SER B 1 129 ? 12.289 -16.234 -18.922 1 91.75 129 SER B CA 1
ATOM 2548 C C . SER B 1 129 ? 11.086 -16.875 -18.25 1 91.75 129 SER B C 1
ATOM 2550 O O . SER B 1 129 ? 11.25 -17.75 -17.391 1 91.75 129 SER B O 1
ATOM 2552 N N . TYR B 1 130 ? 10.016 -16.359 -18.594 1 95.12 130 TYR B N 1
ATOM 2553 C CA . TYR B 1 130 ? 8.789 -16.953 -18.094 1 95.12 130 TYR B CA 1
ATOM 2554 C C . TYR B 1 130 ? 8.578 -18.344 -18.672 1 95.12 130 TYR B C 1
ATOM 2556 O O . TYR B 1 130 ? 8.594 -18.531 -19.891 1 95.12 130 TYR B O 1
ATOM 2564 N N . MET B 1 131 ? 8.438 -19.281 -17.859 1 94.12 131 MET B N 1
ATOM 2565 C CA . MET B 1 131 ? 8.102 -20.641 -18.234 1 94.12 131 MET B CA 1
ATOM 2566 C C . MET B 1 131 ? 6.723 -21.031 -17.703 1 94.12 131 MET B C 1
ATOM 2568 O O . MET B 1 131 ? 6.598 -21.531 -16.594 1 94.12 131 MET B O 1
ATOM 2572 N N . PRO B 1 132 ? 5.688 -20.828 -18.531 1 97.56 132 PRO B N 1
ATOM 2573 C CA . PRO B 1 132 ? 4.34 -21.156 -18.047 1 97.56 132 PRO B CA 1
ATOM 2574 C C . PRO B 1 132 ? 4.137 -22.656 -17.828 1 97.56 132 PRO B C 1
ATOM 2576 O O . PRO B 1 132 ? 4.473 -23.469 -18.688 1 97.56 132 PRO B O 1
ATOM 2579 N N . HIS B 1 133 ? 3.672 -22.984 -16.656 1 97.69 133 HIS B N 1
ATOM 2580 C CA . HIS B 1 133 ? 3.424 -24.375 -16.344 1 97.69 133 HIS B CA 1
ATOM 2581 C C . HIS B 1 133 ? 2.352 -24.516 -15.266 1 97.69 133 HIS B C 1
ATOM 2583 O O . HIS B 1 133 ? 2.064 -23.562 -14.547 1 97.69 133 HIS B O 1
ATOM 2589 N N . LEU B 1 134 ? 1.746 -25.656 -15.227 1 98.25 134 LEU B N 1
ATOM 2590 C CA . LEU B 1 134 ? 0.82 -26.078 -14.188 1 98.25 134 LEU B CA 1
ATOM 2591 C C . LEU B 1 134 ? 1.382 -27.266 -13.414 1 98.25 134 LEU B C 1
ATOM 2593 O O . LEU B 1 134 ? 1.543 -28.359 -13.977 1 98.25 134 LEU B O 1
ATOM 2597 N N . SER B 1 135 ? 1.656 -27.047 -12.148 1 97.69 135 SER B N 1
ATOM 2598 C CA . SER B 1 135 ? 2.283 -28.094 -11.352 1 97.69 135 SER B CA 1
ATOM 2599 C C . SER B 1 135 ? 1.316 -29.25 -11.086 1 97.69 135 SER B C 1
ATOM 2601 O O . SER B 1 135 ? 0.132 -29.016 -10.828 1 97.69 135 SER B O 1
ATOM 2603 N N . LEU B 1 136 ? 1.894 -30.438 -11.109 1 98.5 136 LEU B N 1
ATOM 2604 C CA . LEU B 1 136 ? 1.127 -31.641 -10.789 1 98.5 136 LEU B CA 1
ATOM 2605 C C . LEU B 1 136 ? 1.566 -32.219 -9.445 1 98.5 136 LEU B C 1
ATOM 2607 O O . LEU B 1 136 ? 0.77 -32.844 -8.742 1 98.5 136 LEU B O 1
ATOM 2611 N N . LEU B 1 137 ? 2.801 -32.062 -9.219 1 98.25 137 LEU B N 1
ATOM 2612 C CA . LEU B 1 137 ? 3.404 -32.656 -8.031 1 98.25 137 LEU B CA 1
ATOM 2613 C C . LEU B 1 137 ? 4.523 -31.797 -7.484 1 98.25 137 LEU B C 1
ATOM 2615 O O . LEU B 1 137 ? 5.375 -31.328 -8.242 1 98.25 137 LEU B O 1
ATOM 2619 N N . TYR B 1 138 ? 4.375 -31.469 -6.207 1 96.94 138 TYR B N 1
ATOM 2620 C CA . TYR B 1 138 ? 5.496 -30.859 -5.5 1 96.94 138 TYR B CA 1
ATOM 2621 C C . TYR B 1 138 ? 6.27 -31.891 -4.703 1 96.94 138 TYR B C 1
ATOM 2623 O O . TYR B 1 138 ? 5.68 -32.812 -4.141 1 96.94 138 TYR B O 1
ATOM 2631 N N . GLY B 1 139 ? 7.625 -31.688 -4.652 1 95.38 139 GLY B N 1
ATOM 2632 C CA . GLY B 1 139 ? 8.406 -32.625 -3.869 1 95.38 139 GLY B CA 1
ATOM 2633 C C . GLY B 1 139 ? 9.875 -32.656 -4.25 1 95.38 139 GLY B C 1
ATOM 2634 O O . GLY B 1 139 ? 10.266 -32.094 -5.266 1 95.38 139 GLY B O 1
ATOM 2635 N N . ASP B 1 140 ? 10.617 -33.25 -3.342 1 94.25 140 ASP B N 1
ATOM 2636 C CA . ASP B 1 140 ? 12.039 -33.5 -3.586 1 94.25 140 ASP B CA 1
ATOM 2637 C C . ASP B 1 140 ? 12.266 -34.938 -4.039 1 94.25 140 ASP B C 1
ATOM 2639 O O . ASP B 1 140 ? 12.773 -35.75 -3.271 1 94.25 140 ASP B O 1
ATOM 2643 N N . LEU B 1 141 ? 12.008 -35.156 -5.281 1 96.12 141 LEU B N 1
ATOM 2644 C CA . LEU B 1 141 ? 12.164 -36.5 -5.84 1 96.12 141 LEU B CA 1
ATOM 2645 C C . LEU B 1 141 ? 13.5 -36.625 -6.559 1 96.12 141 LEU B C 1
ATOM 2647 O O . LEU B 1 141 ? 14.047 -35.656 -7.051 1 96.12 141 LEU B O 1
ATOM 2651 N N . THR B 1 142 ? 14 -37.812 -6.617 1 95.75 142 THR B N 1
ATOM 2652 C CA . THR B 1 142 ? 15.18 -38.094 -7.434 1 95.75 142 THR B CA 1
ATOM 2653 C C . THR B 1 142 ? 14.828 -38.031 -8.922 1 95.75 142 THR B C 1
ATOM 2655 O O . THR B 1 142 ? 13.656 -38.125 -9.289 1 95.75 142 THR B O 1
ATOM 2658 N N . ASP B 1 143 ? 15.789 -37.969 -9.711 1 95.94 143 ASP B N 1
ATOM 2659 C CA . ASP B 1 143 ? 15.57 -37.969 -11.156 1 95.94 143 ASP B CA 1
ATOM 2660 C C . ASP B 1 143 ? 14.82 -39.219 -11.609 1 95.94 143 ASP B C 1
ATOM 2662 O O . ASP B 1 143 ? 13.969 -39.156 -12.492 1 95.94 143 ASP B O 1
ATOM 2666 N N . GLU B 1 144 ? 15.164 -40.281 -11.023 1 96.94 144 GLU B N 1
ATOM 2667 C CA . GLU B 1 144 ? 14.508 -41.531 -11.367 1 96.94 144 GLU B CA 1
ATOM 2668 C C . GLU B 1 144 ? 13.031 -41.5 -10.992 1 96.94 144 GLU B C 1
ATOM 2670 O O . GLU B 1 144 ? 12.172 -41.938 -11.766 1 96.94 144 GLU B O 1
ATOM 2675 N N . GLU B 1 145 ? 12.758 -41.031 -9.836 1 97.5 145 GLU B N 1
ATOM 2676 C CA . GLU B 1 145 ? 11.375 -40.938 -9.375 1 97.5 145 GLU B CA 1
ATOM 2677 C C . GLU B 1 145 ? 10.57 -39.938 -10.234 1 97.5 145 GLU B C 1
ATOM 2679 O O . GLU B 1 145 ? 9.391 -40.188 -10.508 1 97.5 145 GLU B O 1
ATOM 2684 N N . LYS B 1 146 ? 11.18 -38.906 -10.641 1 98.06 146 LYS B N 1
ATOM 2685 C CA . LYS B 1 146 ? 10.523 -37.938 -11.5 1 98.06 146 LYS B CA 1
ATOM 2686 C C . LYS B 1 146 ? 10.141 -38.562 -12.844 1 98.06 146 LYS B C 1
ATOM 2688 O O . LYS B 1 146 ? 9.055 -38.312 -13.367 1 98.06 146 LYS B O 1
ATOM 2693 N N . LYS B 1 147 ? 11.062 -39.312 -13.359 1 97.56 147 LYS B N 1
ATOM 2694 C CA . LYS B 1 147 ? 10.773 -40 -14.617 1 97.56 147 LYS B CA 1
ATOM 2695 C C . LYS B 1 147 ? 9.586 -40.938 -14.469 1 97.56 147 LYS B C 1
ATOM 2697 O O . LYS B 1 147 ? 8.719 -41 -15.336 1 97.56 147 LYS B O 1
ATOM 2702 N N . LYS B 1 148 ? 9.594 -41.656 -13.422 1 98.25 148 LYS B N 1
ATOM 2703 C CA . LYS B 1 148 ? 8.477 -42.562 -13.148 1 98.25 148 LYS B CA 1
ATOM 2704 C C . LYS B 1 148 ? 7.168 -41.781 -12.992 1 98.25 148 LYS B C 1
ATOM 2706 O O . LYS B 1 148 ? 6.121 -42.25 -13.453 1 98.25 148 LYS B O 1
ATOM 2711 N N . ALA B 1 149 ? 7.254 -40.688 -12.281 1 98.5 149 ALA B N 1
ATOM 2712 C CA . ALA B 1 149 ? 6.07 -39.875 -12.07 1 98.5 149 ALA B CA 1
ATOM 2713 C C . ALA B 1 149 ? 5.543 -39.312 -13.391 1 98.5 149 ALA B C 1
ATOM 2715 O O . ALA B 1 149 ? 4.328 -39.25 -13.609 1 98.5 149 ALA B O 1
ATOM 2716 N N . GLN B 1 150 ? 6.414 -38.906 -14.258 1 98.12 150 GLN B N 1
ATOM 2717 C CA . GLN B 1 150 ? 6.016 -38.438 -15.586 1 98.12 150 GLN B CA 1
ATOM 2718 C C . GLN B 1 150 ? 5.281 -39.531 -16.359 1 98.12 150 GLN B C 1
ATOM 2720 O O . GLN B 1 150 ? 4.219 -39.281 -16.922 1 98.12 150 GLN B O 1
ATOM 2725 N N . GLU B 1 151 ? 5.887 -40.688 -16.344 1 97.81 151 GLU B N 1
ATOM 2726 C CA . GLU B 1 151 ? 5.273 -41.812 -17.031 1 97.81 151 GLU B CA 1
ATOM 2727 C C . GLU B 1 151 ? 3.906 -42.156 -16.453 1 97.81 151 GLU B C 1
ATOM 2729 O O . GLU B 1 151 ? 2.951 -42.406 -17.188 1 97.81 151 GLU B O 1
ATOM 2734 N N . LYS B 1 152 ? 3.891 -42.156 -15.172 1 98.12 152 LYS B N 1
ATOM 2735 C CA . LYS B 1 152 ? 2.629 -42.438 -14.5 1 98.12 152 LYS B CA 1
ATOM 2736 C C . LYS B 1 152 ? 1.562 -41.406 -14.859 1 98.12 152 LYS B C 1
ATOM 2738 O O . LYS B 1 152 ? 0.388 -41.75 -15.016 1 98.12 152 LYS B O 1
ATOM 2743 N N . ALA B 1 153 ? 1.913 -40.156 -14.977 1 98.31 153 ALA B N 1
ATOM 2744 C CA . ALA B 1 153 ? 0.973 -39.094 -15.344 1 98.31 153 ALA B CA 1
ATOM 2745 C C . ALA B 1 153 ? 0.359 -39.375 -16.719 1 98.31 153 ALA B C 1
ATOM 2747 O O . ALA B 1 153 ? -0.851 -39.219 -16.906 1 98.31 153 ALA B O 1
ATOM 2748 N N . TYR B 1 154 ? 1.167 -39.781 -17.641 1 97.38 154 TYR B N 1
ATOM 2749 C CA . TYR B 1 154 ? 0.673 -40.094 -18.984 1 97.38 154 TYR B CA 1
ATOM 2750 C C . TYR B 1 154 ? -0.281 -41.281 -18.953 1 97.38 154 TYR B C 1
ATOM 2752 O O . TYR B 1 154 ? -1.24 -41.344 -19.719 1 97.38 154 TYR B O 1
ATOM 2760 N N . ILE B 1 155 ? 0.038 -42.219 -18.109 1 97.31 155 ILE B N 1
ATOM 2761 C CA . ILE B 1 155 ? -0.806 -43.406 -17.984 1 97.31 155 ILE B CA 1
ATOM 2762 C C . ILE B 1 155 ? -2.152 -43 -17.375 1 97.31 155 ILE B C 1
ATOM 2764 O O . ILE B 1 155 ? -3.203 -43.469 -17.844 1 97.31 155 ILE B O 1
ATOM 2768 N N . LEU B 1 156 ? -2.129 -42.188 -16.344 1 97.62 156 LEU B N 1
ATOM 2769 C CA . LEU B 1 156 ? -3.336 -41.812 -15.625 1 97.62 156 LEU B CA 1
ATOM 2770 C C . LEU B 1 156 ? -4.238 -40.938 -16.516 1 97.62 156 LEU B C 1
ATOM 2772 O O . LEU B 1 156 ? -5.465 -40.969 -16.375 1 97.62 156 LEU B O 1
ATOM 2776 N N . ASP B 1 157 ? -3.637 -40.156 -17.406 1 97.19 157 ASP B N 1
ATOM 2777 C CA . ASP B 1 157 ? -4.387 -39.312 -18.328 1 97.19 157 ASP B CA 1
ATOM 2778 C C . ASP B 1 157 ? -3.74 -39.281 -19.703 1 97.19 157 ASP B C 1
ATOM 2780 O O . ASP B 1 157 ? -2.955 -38.375 -20.016 1 97.19 157 ASP B O 1
ATOM 2784 N N . GLU B 1 158 ? -4.098 -40.156 -20.562 1 93.81 158 GLU B N 1
ATOM 2785 C CA . GLU B 1 158 ? -3.494 -40.344 -21.875 1 93.81 158 GLU B CA 1
ATOM 2786 C C . GLU B 1 158 ? -3.715 -39.125 -22.766 1 93.81 158 GLU B C 1
ATOM 2788 O O . GLU B 1 158 ? -2.893 -38.812 -23.641 1 93.81 158 GLU B O 1
ATOM 2793 N N . GLY B 1 159 ? -4.758 -38.375 -22.547 1 93.88 159 GLY B N 1
ATOM 2794 C CA . GLY B 1 159 ? -5.105 -37.25 -23.406 1 93.88 159 GLY B CA 1
ATOM 2795 C C . GLY B 1 159 ? -4.621 -35.938 -22.875 1 93.88 159 GLY B C 1
ATOM 2796 O O . GLY B 1 159 ? -4.934 -34.875 -23.438 1 93.88 159 GLY B O 1
ATOM 2797 N N . ILE B 1 160 ? -3.799 -35.969 -21.828 1 95.19 160 ILE B N 1
ATOM 2798 C CA . ILE B 1 160 ? -3.457 -34.75 -21.125 1 95.19 160 ILE B CA 1
ATOM 2799 C C . ILE B 1 160 ? -2.619 -33.844 -22.047 1 95.19 160 ILE B C 1
ATOM 2801 O O . ILE B 1 160 ? -2.674 -32.625 -21.938 1 95.19 160 ILE B O 1
ATOM 2805 N N . SER B 1 161 ? -1.841 -34.375 -22.922 1 92.94 161 SER B N 1
ATOM 2806 C CA . SER B 1 161 ? -0.937 -33.625 -23.797 1 92.94 161 SER B CA 1
ATOM 2807 C C . SER B 1 161 ? -1.71 -32.812 -24.812 1 92.94 161 SER B C 1
ATOM 2809 O O . SER B 1 161 ? -1.153 -31.891 -25.438 1 92.94 161 SER B O 1
ATOM 2811 N N . SER B 1 162 ? -2.979 -33.094 -25.094 1 93.94 162 SER B N 1
ATOM 2812 C CA . SER B 1 162 ? -3.791 -32.344 -26.047 1 93.94 162 SER B CA 1
ATOM 2813 C C . SER B 1 162 ? -4.688 -31.328 -25.359 1 93.94 162 SER B C 1
ATOM 2815 O O . SER B 1 162 ? -5.496 -30.656 -26.016 1 93.94 162 SER B O 1
ATOM 2817 N N . LEU B 1 163 ? -4.516 -31.219 -24.156 1 96.88 163 LEU B N 1
ATOM 2818 C CA . LEU B 1 163 ? -5.383 -30.344 -23.375 1 96.88 163 LEU B CA 1
ATOM 2819 C C . LEU B 1 163 ? -5.121 -28.875 -23.719 1 96.88 163 LEU B C 1
ATOM 2821 O O . LEU B 1 163 ? -3.965 -28.438 -23.75 1 96.88 163 LEU B O 1
ATOM 2825 N N . SER B 1 164 ? -6.098 -28.156 -24.109 1 98 164 SER B N 1
ATOM 2826 C CA . SER B 1 164 ? -6.152 -26.719 -24.281 1 98 164 SER B CA 1
ATOM 2827 C C . SER B 1 164 ? -7.344 -26.125 -23.531 1 98 164 SER B C 1
ATOM 2829 O O . SER B 1 164 ? -8.445 -26.672 -23.562 1 98 164 SER B O 1
ATOM 2831 N N . PHE B 1 165 ? -7.141 -25.016 -22.828 1 97.94 165 PHE B N 1
ATOM 2832 C CA . PHE B 1 165 ? -8.219 -24.453 -22.016 1 97.94 165 PHE B CA 1
ATOM 2833 C C . PHE B 1 165 ? -8.094 -22.953 -21.891 1 97.94 165 PHE B C 1
ATOM 2835 O O . PHE B 1 165 ? -6.984 -22.406 -21.938 1 97.94 165 PHE B O 1
ATOM 2842 N N . PRO B 1 166 ? -9.164 -22.312 -21.688 1 97.44 166 PRO B N 1
ATOM 2843 C CA . PRO B 1 166 ? -9.133 -20.859 -21.516 1 97.44 166 PRO B CA 1
ATOM 2844 C C . PRO B 1 166 ? -8.719 -20.438 -20.109 1 97.44 166 PRO B C 1
ATOM 2846 O O . PRO B 1 166 ? -9.031 -21.141 -19.141 1 97.44 166 PRO B O 1
ATOM 2849 N N . ILE B 1 167 ? -7.992 -19.391 -20.062 1 97.94 167 ILE B N 1
ATOM 2850 C CA . ILE B 1 167 ? -7.723 -18.688 -18.828 1 97.94 167 ILE B CA 1
ATOM 2851 C C . ILE B 1 167 ? -8.523 -17.375 -18.797 1 97.94 167 ILE B C 1
ATOM 2853 O O . ILE B 1 167 ? -8.242 -16.453 -19.547 1 97.94 167 ILE B O 1
ATOM 2857 N N . SER B 1 168 ? -9.492 -17.359 -17.875 1 97.38 168 SER B N 1
ATOM 2858 C CA . SER B 1 168 ? -10.344 -16.172 -17.797 1 97.38 168 SER B CA 1
ATOM 2859 C C . SER B 1 168 ? -10.453 -15.672 -16.359 1 97.38 168 SER B C 1
ATOM 2861 O O . SER B 1 168 ? -11.211 -14.734 -16.078 1 97.38 168 SER B O 1
ATOM 2863 N N . HIS B 1 169 ? -9.742 -16.359 -15.484 1 97.75 169 HIS B N 1
ATOM 2864 C CA . HIS B 1 169 ? -9.773 -15.984 -14.078 1 97.75 169 HIS B CA 1
ATOM 2865 C C . HIS B 1 169 ? -8.367 -15.93 -13.492 1 97.75 169 HIS B C 1
ATOM 2867 O O . HIS B 1 169 ? -7.551 -16.812 -13.742 1 97.75 169 HIS B O 1
ATOM 2873 N N . LEU B 1 170 ? -8.086 -14.828 -12.773 1 98.56 170 LEU B N 1
ATOM 2874 C CA . LEU B 1 170 ? -6.863 -14.695 -11.992 1 98.56 170 LEU B CA 1
ATOM 2875 C C . LEU B 1 170 ? -7.176 -14.633 -10.5 1 98.56 170 LEU B C 1
ATOM 2877 O O . LEU B 1 170 ? -8.273 -14.227 -10.109 1 98.56 170 LEU B O 1
ATOM 2881 N N . ALA B 1 171 ? -6.234 -15.094 -9.727 1 98.69 171 ALA B N 1
ATOM 2882 C CA . ALA B 1 171 ? -6.348 -15.008 -8.273 1 98.69 171 ALA B CA 1
ATOM 2883 C C . ALA B 1 171 ? -5.086 -14.414 -7.66 1 98.69 171 ALA B C 1
ATOM 2885 O O . ALA B 1 171 ? -3.971 -14.727 -8.086 1 98.69 171 ALA B O 1
ATOM 2886 N N . LEU B 1 172 ? -5.246 -13.492 -6.777 1 98.75 172 LEU B N 1
ATOM 2887 C CA . LEU B 1 172 ? -4.195 -13.047 -5.867 1 98.75 172 LEU B CA 1
ATOM 2888 C C . LEU B 1 172 ? -4.133 -13.938 -4.633 1 98.75 172 LEU B C 1
ATOM 2890 O O . LEU B 1 172 ? -5.125 -14.086 -3.918 1 98.75 172 LEU B O 1
ATOM 2894 N N . CYS B 1 173 ? -2.936 -14.516 -4.348 1 98.38 173 CYS B N 1
ATOM 2895 C CA . CYS B 1 173 ? -2.84 -15.492 -3.27 1 98.38 173 CYS B CA 1
ATOM 2896 C C . CYS B 1 173 ? -1.707 -15.141 -2.312 1 98.38 173 CYS B C 1
ATOM 2898 O O . CYS B 1 173 ? -0.627 -14.734 -2.746 1 98.38 173 CYS B O 1
ATOM 2900 N N . LYS B 1 174 ? -2.029 -15.18 -1.043 1 97.5 174 LYS B N 1
ATOM 2901 C CA . LYS B 1 174 ? -0.968 -15.203 -0.041 1 97.5 174 LYS B CA 1
ATOM 2902 C C . LYS B 1 174 ? -0.292 -16.578 0.016 1 97.5 174 LYS B C 1
ATOM 2904 O O . LYS B 1 174 ? -0.923 -17.562 0.38 1 97.5 174 LYS B O 1
ATOM 2909 N N . THR B 1 175 ? 0.938 -16.625 -0.369 1 95.75 175 THR B N 1
ATOM 2910 C CA . THR B 1 175 ? 1.632 -17.906 -0.522 1 95.75 175 THR B CA 1
ATOM 2911 C C . THR B 1 175 ? 2.898 -17.938 0.328 1 95.75 175 THR B C 1
ATOM 2913 O O . THR B 1 175 ? 3.945 -17.438 -0.087 1 95.75 175 THR B O 1
ATOM 2916 N N . ASP B 1 176 ? 2.797 -18.516 1.519 1 92.62 176 ASP B N 1
ATOM 2917 C CA . ASP B 1 176 ? 3.986 -18.734 2.336 1 92.62 176 ASP B CA 1
ATOM 2918 C C . ASP B 1 176 ? 4.875 -19.812 1.734 1 92.62 176 ASP B C 1
ATOM 2920 O O . ASP B 1 176 ? 4.586 -21.016 1.866 1 92.62 176 ASP B O 1
ATOM 2924 N N . THR B 1 177 ? 5.945 -19.453 1.172 1 86.62 177 THR B N 1
ATOM 2925 C CA . THR B 1 177 ? 6.805 -20.375 0.447 1 86.62 177 THR B CA 1
ATOM 2926 C C . THR B 1 177 ? 7.578 -21.266 1.415 1 86.62 177 THR B C 1
ATOM 2928 O O . THR B 1 177 ? 8.164 -22.281 1.011 1 86.62 177 THR B O 1
ATOM 2931 N N . GLU B 1 178 ? 7.57 -20.938 2.672 1 89.44 178 GLU B N 1
ATOM 2932 C CA . GLU B 1 178 ? 8.242 -21.75 3.676 1 89.44 178 GLU B CA 1
ATOM 2933 C C . GLU B 1 178 ? 7.348 -22.906 4.148 1 89.44 178 GLU B C 1
ATOM 2935 O O . GLU B 1 178 ? 7.824 -23.859 4.758 1 89.44 178 GLU B O 1
ATOM 2940 N N . ASP B 1 179 ? 6.137 -22.75 3.881 1 93 179 ASP B N 1
ATOM 2941 C CA . ASP B 1 179 ? 5.199 -23.797 4.246 1 93 179 ASP B CA 1
ATOM 2942 C C . ASP B 1 179 ? 5.078 -24.844 3.137 1 93 179 ASP B C 1
ATOM 2944 O O . ASP B 1 179 ? 4.199 -24.75 2.277 1 93 179 ASP B O 1
ATOM 2948 N N . LYS B 1 180 ? 5.727 -25.875 3.227 1 91.94 180 LYS B N 1
ATOM 2949 C CA . LYS B 1 180 ? 5.762 -26.891 2.189 1 91.94 180 LYS B CA 1
ATOM 2950 C C . LYS B 1 180 ? 4.469 -27.703 2.17 1 91.94 180 LYS B C 1
ATOM 2952 O O . LYS B 1 180 ? 4.199 -28.422 1.209 1 91.94 180 LYS B O 1
ATOM 2957 N N . SER B 1 181 ? 3.652 -27.609 3.174 1 94.5 181 SER B N 1
ATOM 2958 C CA . SER B 1 181 ? 2.373 -28.312 3.182 1 94.5 181 SER B CA 1
ATOM 2959 C C . SER B 1 181 ? 1.352 -27.609 2.295 1 94.5 181 SER B C 1
ATOM 2961 O O . SER B 1 181 ? 0.323 -28.188 1.94 1 94.5 181 SER B O 1
ATOM 2963 N N . CYS B 1 182 ? 1.545 -26.328 2.006 1 95.12 182 CYS B N 1
ATOM 2964 C CA . CYS B 1 182 ? 0.695 -25.484 1.174 1 95.12 182 CYS B CA 1
ATOM 2965 C C . CYS B 1 182 ? -0.634 -25.203 1.864 1 95.12 182 CYS B C 1
ATOM 2967 O O . CYS B 1 182 ? -1.523 -24.578 1.276 1 95.12 182 CYS B O 1
ATOM 2969 N N . LYS B 1 183 ? -0.817 -25.531 3.098 1 96.12 183 LYS B N 1
ATOM 2970 C CA . LYS B 1 183 ? -2.096 -25.375 3.787 1 96.12 183 LYS B CA 1
ATOM 2971 C C . LYS B 1 183 ? -2.338 -23.938 4.199 1 96.12 183 LYS B C 1
ATOM 2973 O O . LYS B 1 183 ? -3.48 -23.531 4.43 1 96.12 183 LYS B O 1
ATOM 2978 N N . SER B 1 184 ? -1.31 -23.203 4.32 1 96.44 184 SER B N 1
ATOM 2979 C CA . SER B 1 184 ? -1.443 -21.812 4.742 1 96.44 184 SER B CA 1
ATOM 2980 C C . SER B 1 184 ? -1.806 -20.906 3.566 1 96.44 184 SER B C 1
ATOM 2982 O O . SER B 1 184 ? -2.119 -19.734 3.752 1 96.44 184 SER B O 1
ATOM 2984 N N . TRP B 1 185 ? -1.673 -21.453 2.312 1 97 185 TRP B N 1
ATOM 2985 C CA . TRP B 1 185 ? -1.968 -20.641 1.135 1 97 185 TRP B CA 1
ATOM 2986 C C . TRP B 1 185 ? -3.428 -20.203 1.129 1 97 185 TRP B C 1
ATOM 2988 O O . TRP B 1 185 ? -4.32 -20.984 1.467 1 97 185 TRP B O 1
ATOM 2998 N N . GLU B 1 186 ? -3.615 -18.938 0.815 1 97.19 186 GLU B N 1
ATOM 2999 C CA . GLU B 1 186 ? -4.965 -18.375 0.857 1 97.19 186 GLU B CA 1
ATOM 3000 C C . GLU B 1 186 ? -5.211 -17.438 -0.325 1 97.19 186 GLU B C 1
ATOM 3002 O O . GLU B 1 186 ? -4.387 -16.562 -0.618 1 97.19 186 GLU B O 1
ATOM 3007 N N . THR B 1 187 ? -6.344 -17.688 -1.005 1 97.88 187 THR B N 1
ATOM 3008 C CA . THR B 1 187 ? -6.758 -16.734 -2.031 1 97.88 187 THR B CA 1
ATOM 3009 C C . THR B 1 187 ? -7.301 -15.453 -1.398 1 97.88 187 THR B C 1
ATOM 3011 O O . THR B 1 187 ? -8.227 -15.508 -0.585 1 97.88 187 THR B O 1
ATOM 3014 N N . VAL B 1 188 ? -6.801 -14.383 -1.78 1 97.88 188 VAL B N 1
ATOM 3015 C CA . VAL B 1 188 ? -7.152 -13.102 -1.188 1 97.88 188 VAL B CA 1
ATOM 3016 C C . VAL B 1 188 ? -8.219 -12.406 -2.043 1 97.88 188 VAL B C 1
ATOM 3018 O O . VAL B 1 188 ? -9.109 -11.75 -1.516 1 97.88 188 VAL B O 1
ATOM 3021 N N . GLU B 1 189 ? -8.023 -12.492 -3.305 1 98.12 189 GLU B N 1
ATOM 3022 C CA . GLU B 1 189 ? -8.898 -11.844 -4.273 1 98.12 189 GLU B CA 1
ATOM 3023 C C . GLU B 1 189 ? -8.875 -12.562 -5.617 1 98.12 189 GLU B C 1
ATOM 3025 O O . GLU B 1 189 ? -7.871 -13.188 -5.973 1 98.12 189 GLU B O 1
ATOM 3030 N N . GLU B 1 190 ? -10.008 -12.477 -6.301 1 98.12 190 GLU B N 1
ATOM 3031 C CA . GLU B 1 190 ? -10.117 -13.047 -7.641 1 98.12 190 GLU B CA 1
ATOM 3032 C C . GLU B 1 190 ? -10.719 -12.039 -8.617 1 98.12 190 GLU B C 1
ATOM 3034 O O . GLU B 1 190 ? -11.406 -11.102 -8.203 1 98.12 190 GLU B O 1
ATOM 3039 N N . CYS B 1 191 ? -10.406 -12.266 -9.859 1 97.88 191 CYS B N 1
ATOM 3040 C CA . CYS B 1 191 ? -11.031 -11.43 -10.875 1 97.88 191 CYS B CA 1
ATOM 3041 C C . CYS B 1 191 ? -11.258 -12.211 -12.164 1 97.88 191 CYS B C 1
ATOM 3043 O O . CYS B 1 191 ? -10.539 -13.172 -12.445 1 97.88 191 CYS B O 1
ATOM 3045 N N . SER B 1 192 ? -12.266 -11.773 -12.883 1 97.38 192 SER B N 1
ATOM 3046 C CA . SER B 1 192 ? -12.516 -12.273 -14.234 1 97.38 192 SER B CA 1
ATOM 3047 C C . SER B 1 192 ? -11.867 -11.383 -15.281 1 97.38 192 SER B C 1
ATOM 3049 O O . SER B 1 192 ? -11.922 -10.156 -15.18 1 97.38 192 SER B O 1
ATOM 3051 N N . LEU B 1 193 ? -11.305 -12.023 -16.172 1 96.88 193 LEU B N 1
ATOM 3052 C CA . LEU B 1 193 ? -10.656 -11.273 -17.25 1 96.88 193 LEU B CA 1
ATOM 3053 C C . LEU B 1 193 ? -11.633 -10.977 -18.375 1 96.88 193 LEU B C 1
ATOM 3055 O O . LEU B 1 193 ? -12.523 -11.781 -18.656 1 96.88 193 LEU B O 1
ATOM 3059 N N . GLN B 1 194 ? -11.406 -9.867 -18.953 1 92.69 194 GLN B N 1
ATOM 3060 C CA . GLN B 1 194 ? -12.18 -9.531 -20.141 1 92.69 194 GLN B CA 1
ATOM 3061 C C . GLN B 1 194 ? -11.648 -10.258 -21.359 1 92.69 194 GLN B C 1
ATOM 3063 O O . GLN B 1 194 ? -10.461 -10.602 -21.422 1 92.69 194 GLN B O 1
ATOM 3068 N N . PRO B 1 195 ? -12.586 -10.43 -22.312 1 90.5 195 PRO B N 1
ATOM 3069 C CA . PRO B 1 195 ? -12.133 -11.102 -23.531 1 90.5 195 PRO B CA 1
ATOM 3070 C C . PRO B 1 195 ? -11.195 -10.234 -24.375 1 90.5 195 PRO B C 1
ATOM 3072 O O . PRO B 1 195 ? -11.266 -9 -24.312 1 90.5 195 PRO B O 1
#

Organism: Solanum lycopersicum 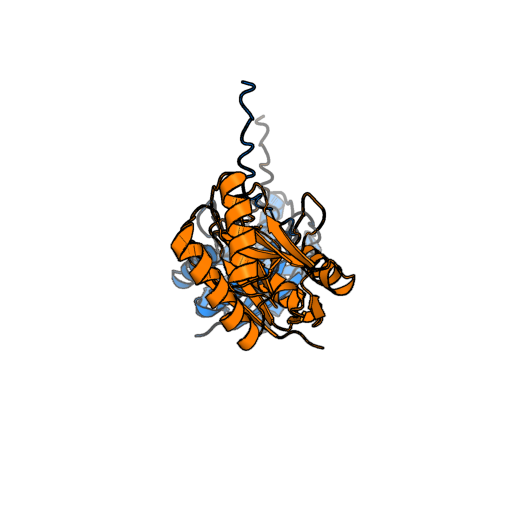(NCBI:txid4081)